Protein AF-0000000079418279 (afdb_homodimer)

Radius of gyration: 28.54 Å; Cα contacts (8 Å, |Δi|>4): 807; chains: 2; bounding box: 87×94×73 Å

pLDDT: mean 71.91, std 28.47, range [18.0, 98.12]

Secondary structure (DSSP, 8-state):
-------------S--S----------------------------------S--EEE-BSS--EEEE----SSHHHHHHHHHHHHHTT-SEEEEE--SSS---SHHHHHHHHHHHHHTSTTS-EEEEE-HHHH-----HHHHHTTHHHH-TTEEEEEE-SS-HHHHHHHHHHHTTTSEEEE--GGGHHHHHHHT-SEE--SGGGTSHHHHHHHHHHHHTT-HHHHHHHHHHHHHHHHHHHHH---HHHHHHHHHHHHS----PPPTTSPPPPHHHHHHHHHHHHHHH-/----------------S----------------------------------S--EEE-BSS--EEEE----SSHHHHHHHHHHHHHTT-SEEEEE--SSS---SHHHHHHHHHHHHHTSTTS-EEEEE-HHHH-----HHHHHTTHHHH-TTEEEEEE-SS-HHHHHHHHHHHTTTSEEEE--GGGHHHHHHHT-SEE--SGGGTSHHHHHHHHHHHHTT-HHHHHHHHHHHHHHHHHHHHH---HHHHHHHHHHHHS----PPPTTSPPPPHHHHHHHHHHHHHHH-

Structure (mmCIF, N/CA/C/O backbone):
data_AF-0000000079418279-model_v1
#
loop_
_entity.id
_entity.type
_entity.pdbx_description
1 polymer 'N-acetylneuraminate lyase'
#
loop_
_atom_site.group_PDB
_atom_site.id
_atom_site.type_symbol
_atom_site.label_atom_id
_atom_site.label_alt_id
_atom_site.label_comp_id
_atom_site.label_asym_id
_atom_site.label_entity_id
_atom_site.label_seq_id
_atom_site.pdbx_PDB_ins_code
_atom_site.Cartn_x
_atom_site.Cartn_y
_atom_site.Cartn_z
_atom_site.occupancy
_atom_site.B_iso_or_equiv
_atom_site.auth_seq_id
_atom_site.auth_comp_id
_atom_site.auth_asym_id
_atom_site.auth_atom_id
_atom_site.pdbx_PDB_model_num
ATOM 1 N N . GLY A 1 1 ? -54 27.203 31.016 1 21.06 1 GLY A N 1
ATOM 2 C CA . GLY A 1 1 ? -53.375 26.359 32.031 1 21.06 1 GLY A CA 1
ATOM 3 C C . GLY A 1 1 ? -52.375 25.359 31.469 1 21.06 1 GLY A C 1
ATOM 4 O O . GLY A 1 1 ? -52.719 24.188 31.297 1 21.06 1 GLY A O 1
ATOM 5 N N . ARG A 1 2 ? -51.281 25.797 30.75 1 19.81 2 ARG A N 1
ATOM 6 C CA . ARG A 1 2 ? -50.531 25.734 29.5 1 19.81 2 ARG A CA 1
ATOM 7 C C . ARG A 1 2 ? -49.344 24.766 29.609 1 19.81 2 ARG A C 1
ATOM 9 O O . ARG A 1 2 ? -48.5 24.922 30.5 1 19.81 2 ARG A O 1
ATOM 16 N N . ALA A 1 3 ? -49.312 23.531 29.156 1 20.16 3 ALA A N 1
ATOM 17 C CA . ALA A 1 3 ? -48.688 22.219 29.141 1 20.16 3 ALA A CA 1
ATOM 18 C C . ALA A 1 3 ? -47.281 22.297 28.562 1 20.16 3 ALA A C 1
ATOM 20 O O . ALA A 1 3 ? -46.656 21.266 28.312 1 20.16 3 ALA A O 1
ATOM 21 N N . SER A 1 4 ? -46.75 23.531 28.109 1 19.25 4 SER A N 1
ATOM 22 C CA . SER A 1 4 ? -45.75 23.406 27.078 1 19.25 4 SER A CA 1
ATOM 23 C C . SER A 1 4 ? -44.5 22.656 27.578 1 19.25 4 SER A C 1
ATOM 25 O O . SER A 1 4 ? -44.281 22.562 28.781 1 19.25 4 SER A O 1
ATOM 27 N N . ALA A 1 5 ? -43.625 22.031 26.562 1 19.02 5 ALA A N 1
ATOM 28 C CA . ALA A 1 5 ? -42.719 20.953 26.156 1 19.02 5 ALA A CA 1
ATOM 29 C C . ALA A 1 5 ? -41.281 21.25 26.609 1 19.02 5 ALA A C 1
ATOM 31 O O . ALA A 1 5 ? -40.562 21.969 25.922 1 19.02 5 ALA A O 1
ATOM 32 N N . ALA A 1 6 ? -40.938 21.734 27.75 1 19.97 6 ALA A N 1
ATOM 33 C CA . ALA A 1 6 ? -39.625 22.25 28.016 1 19.97 6 ALA A CA 1
ATOM 34 C C . ALA A 1 6 ? -38.562 21.156 27.891 1 19.97 6 ALA A C 1
ATOM 36 O O . ALA A 1 6 ? -38.469 20.297 28.766 1 19.97 6 ALA A O 1
ATOM 37 N N . VAL A 1 7 ? -38.5 20.484 26.672 1 19.94 7 VAL A N 1
ATOM 38 C CA . VAL A 1 7 ? -37.625 19.359 26.344 1 19.94 7 VAL A CA 1
ATOM 39 C C . VAL A 1 7 ? -36.188 19.719 26.656 1 19.94 7 VAL A C 1
ATOM 41 O O . VAL A 1 7 ? -35.562 20.484 25.922 1 19.94 7 VAL A O 1
ATOM 44 N N . SER A 1 8 ? -35.875 20.203 27.797 1 18.73 8 SER A N 1
ATOM 45 C CA . SER A 1 8 ? -34.594 20.812 28.172 1 18.73 8 SER A CA 1
ATOM 46 C C . SER A 1 8 ? -33.406 19.875 27.891 1 18.73 8 SER A C 1
ATOM 48 O O . SER A 1 8 ? -32.312 20.328 27.641 1 18.73 8 SER A O 1
ATOM 50 N N . GLU A 1 9 ? -33.656 18.562 28.25 1 20.28 9 GLU A N 1
ATOM 51 C CA . GLU A 1 9 ? -32.531 17.984 29 1 20.28 9 GLU A CA 1
ATOM 52 C C . GLU A 1 9 ? -31.266 17.953 28.156 1 20.28 9 GLU A C 1
ATOM 54 O O . GLU A 1 9 ? -31.328 18.062 26.938 1 20.28 9 GLU A O 1
ATOM 59 N N . HIS A 1 10 ? -30.031 17.469 28.797 1 21.05 10 HIS A N 1
ATOM 60 C CA . HIS A 1 10 ? -28.578 17.516 28.953 1 21.05 10 HIS A CA 1
ATOM 61 C C . HIS A 1 10 ? -27.891 16.641 27.922 1 21.05 10 HIS A C 1
ATOM 63 O O . HIS A 1 10 ? -27.844 15.414 28.062 1 21.05 10 HIS A O 1
ATOM 69 N N . VAL A 1 11 ? -28.344 16.656 26.766 1 19.58 11 VAL A N 1
ATOM 70 C CA . VAL A 1 11 ? -27.672 15.703 25.875 1 19.58 11 VAL A CA 1
ATOM 71 C C . VAL A 1 11 ? -26.156 15.914 25.938 1 19.58 11 VAL A C 1
ATOM 73 O O . VAL A 1 11 ? -25.656 16.984 25.562 1 19.58 11 VAL A O 1
ATOM 76 N N . ARG A 1 12 ? -25.516 15.461 27.078 1 22.09 12 ARG A N 1
ATOM 77 C CA . ARG A 1 12 ? -24.062 15.43 27.281 1 22.09 12 ARG A CA 1
ATOM 78 C C . ARG A 1 12 ? -23.359 14.844 26.062 1 22.09 12 ARG A C 1
ATOM 80 O O . ARG A 1 12 ? -23.453 13.641 25.797 1 22.09 12 ARG A O 1
ATOM 87 N N . PRO A 1 13 ? -23.359 15.516 25.031 1 20.91 13 PRO A N 1
ATOM 88 C CA . PRO A 1 13 ? -22.828 14.906 23.812 1 20.91 13 PRO A CA 1
ATOM 89 C C . PRO A 1 13 ? -21.484 14.203 24.047 1 20.91 13 PRO A C 1
ATOM 91 O O . PRO A 1 13 ? -20.844 14.422 25.062 1 20.91 13 PRO A O 1
ATOM 94 N N . LEU A 1 14 ? -20.938 13.688 23.016 1 20.77 14 LEU A N 1
ATOM 95 C CA . LEU A 1 14 ? -19.922 12.672 22.734 1 20.77 14 LEU A CA 1
ATOM 96 C C . LEU A 1 14 ? -18.594 13.055 23.375 1 20.77 14 LEU A C 1
ATOM 98 O O . LEU A 1 14 ? -18.109 14.172 23.203 1 20.77 14 LEU A O 1
ATOM 102 N N . GLN A 1 15 ? -18.219 12.531 24.609 1 20.83 15 GLN A N 1
ATOM 103 C CA . GLN A 1 15 ? -17.094 12.391 25.516 1 20.83 15 GLN A CA 1
ATOM 104 C C . GLN A 1 15 ? -15.773 12.391 24.75 1 20.83 15 GLN A C 1
ATOM 106 O O . GLN A 1 15 ? -15.57 11.586 23.844 1 20.83 15 GLN A O 1
ATOM 111 N N . ALA A 1 16 ? -15.148 13.547 24.766 1 23.2 16 ALA A N 1
ATOM 112 C CA . ALA A 1 16 ? -13.812 14 24.391 1 23.2 16 ALA A CA 1
ATOM 113 C C . ALA A 1 16 ? -12.734 13.148 25.062 1 23.2 16 ALA A C 1
ATOM 115 O O . ALA A 1 16 ? -12.766 12.945 26.281 1 23.2 16 ALA A O 1
ATOM 116 N N . CYS A 1 17 ? -12.234 12.195 24.609 1 23.17 17 CYS A N 1
ATOM 117 C CA . CYS A 1 17 ? -11.18 11.414 25.25 1 23.17 17 CYS A CA 1
ATOM 118 C C . CYS A 1 17 ? -10.172 12.328 25.938 1 23.17 17 CYS A C 1
ATOM 120 O O . CYS A 1 17 ? -9.047 11.914 26.219 1 23.17 17 CYS A O 1
ATOM 122 N N . SER A 1 18 ? -10.352 13.805 26.172 1 22.44 18 SER A N 1
ATOM 123 C CA . SER A 1 18 ? -9.375 14.602 26.906 1 22.44 18 SER A CA 1
ATOM 124 C C . SER A 1 18 ? -9.523 14.43 28.422 1 22.44 18 SER A C 1
ATOM 126 O O . SER A 1 18 ? -10.594 14.695 28.969 1 22.44 18 SER A O 1
ATOM 128 N N . ALA A 1 19 ? -9.016 13.727 29.312 1 23.27 19 ALA A N 1
ATOM 129 C CA . ALA A 1 19 ? -9.258 13.883 30.75 1 23.27 19 ALA A CA 1
ATOM 130 C C . ALA A 1 19 ? -8.75 15.227 31.25 1 23.27 19 ALA A C 1
ATOM 132 O O . ALA A 1 19 ? -7.949 15.289 32.188 1 23.27 19 ALA A O 1
ATOM 133 N N . ILE A 1 20 ? -8.211 16.312 30.469 1 21.52 20 ILE A N 1
ATOM 134 C CA . ILE A 1 20 ? -7.621 17.438 31.203 1 21.52 20 ILE A CA 1
ATOM 135 C C . ILE A 1 20 ? -8.711 18.188 31.953 1 21.52 20 ILE A C 1
ATOM 137 O O . ILE A 1 20 ? -9.727 18.578 31.375 1 21.52 20 ILE A O 1
ATOM 141 N N . LYS A 1 21 ? -8.734 18.234 33.312 1 23 21 LYS A N 1
ATOM 142 C CA . LYS A 1 21 ? -9.555 18.828 34.375 1 23 21 LYS A CA 1
ATOM 143 C C . LYS A 1 21 ? -9.484 20.359 34.344 1 23 21 LYS A C 1
ATOM 145 O O . LYS A 1 21 ? -9.875 21.016 35.312 1 23 21 LYS A O 1
ATOM 150 N N . ARG A 1 22 ? -9.258 21.172 33.156 1 24.72 22 ARG A N 1
ATOM 151 C CA . ARG A 1 22 ? -9.086 22.562 33.562 1 24.72 22 ARG A CA 1
ATOM 152 C C . ARG A 1 22 ? -10.383 23.125 34.156 1 24.72 22 ARG A C 1
ATOM 154 O O . ARG A 1 22 ? -11.469 22.688 33.781 1 24.72 22 ARG A O 1
ATOM 161 N N . LYS A 1 23 ? -10.266 23.984 35.25 1 22.22 23 LYS A N 1
ATOM 162 C CA . LYS A 1 23 ? -11.203 24.719 36.094 1 22.22 23 LYS A CA 1
ATOM 163 C C . LYS A 1 23 ? -12.039 25.703 35.25 1 22.22 23 LYS A C 1
ATOM 165 O O . LYS A 1 23 ? -11.562 26.219 34.25 1 22.22 23 LYS A O 1
ATOM 170 N N . PRO A 1 24 ? -13.422 25.938 35.406 1 21.78 24 PRO A N 1
ATOM 171 C CA . PRO A 1 24 ? -14.5 26.688 34.75 1 21.78 24 PRO A CA 1
ATOM 172 C C . PRO A 1 24 ? -14.289 28.203 34.844 1 21.78 24 PRO A C 1
ATOM 174 O O . PRO A 1 24 ? -14.383 28.797 35.906 1 21.78 24 PRO A O 1
ATOM 177 N N . GLN A 1 25 ? -13.109 28.859 34.375 1 19.97 25 GLN A N 1
ATOM 178 C CA . GLN A 1 25 ? -13.078 30.281 34.656 1 19.97 25 GLN A CA 1
ATOM 179 C C . GLN A 1 25 ? -14.266 31 34.031 1 19.97 25 GLN A C 1
ATOM 181 O O . GLN A 1 25 ? -14.742 30.609 32.969 1 19.97 25 GLN A O 1
ATOM 186 N N . ARG A 1 26 ? -15.047 31.891 34.656 1 19.61 26 ARG A N 1
ATOM 187 C CA . ARG A 1 26 ? -16.266 32.688 34.5 1 19.61 26 ARG A CA 1
ATOM 188 C C . ARG A 1 26 ? -16.078 33.75 33.406 1 19.61 26 ARG A C 1
ATOM 190 O O . ARG A 1 26 ? -15.344 34.719 33.594 1 19.61 26 ARG A O 1
ATOM 197 N N . LEU A 1 27 ? -15.688 33.469 32.094 1 20 27 LEU A N 1
ATOM 198 C CA . LEU A 1 27 ? -15.43 34.562 31.188 1 20 27 LEU A CA 1
ATOM 199 C C . LEU A 1 27 ? -16.672 35.438 31.016 1 20 27 LEU A C 1
ATOM 201 O O . LEU A 1 27 ? -17.781 34.906 30.922 1 20 27 LEU A O 1
ATOM 205 N N . GLU A 1 28 ? -16.688 36.719 31.375 1 21.45 28 GLU A N 1
ATOM 206 C CA . GLU A 1 28 ? -17.625 37.812 31.328 1 21.45 28 GLU A CA 1
ATOM 207 C C . GLU A 1 28 ? -18.25 37.938 29.922 1 21.45 28 GLU A C 1
ATOM 209 O O . GLU A 1 28 ? -17.688 37.438 28.953 1 21.45 28 GLU A O 1
ATOM 214 N N . GLY A 1 29 ? -19.438 38.625 29.734 1 19.52 29 GLY A N 1
ATOM 215 C CA . GLY A 1 29 ? -20.578 38.781 28.844 1 19.52 29 GLY A CA 1
ATOM 216 C C . GLY A 1 29 ? -20.25 39.531 27.578 1 19.52 29 GLY A C 1
ATOM 217 O O . GLY A 1 29 ? -20.625 40.688 27.438 1 19.52 29 GLY A O 1
ATOM 218 N N . ALA A 1 30 ? -19 39.562 27 1 21.89 30 ALA A N 1
ATOM 219 C CA . ALA A 1 30 ? -18.875 40.562 25.938 1 21.89 30 ALA A CA 1
ATOM 220 C C . ALA A 1 30 ? -19.969 40.406 24.891 1 21.89 30 ALA A C 1
ATOM 222 O O . ALA A 1 30 ? -20.375 39.281 24.578 1 21.89 30 ALA A O 1
ATOM 223 N N . GLU A 1 31 ? -20.844 41.344 24.656 1 22.41 31 GLU A N 1
ATOM 224 C CA . GLU A 1 31 ? -21.969 41.625 23.766 1 22.41 31 GLU A CA 1
ATOM 225 C C . GLU A 1 31 ? -21.594 41.344 22.312 1 22.41 31 GLU A C 1
ATOM 227 O O . GLU A 1 31 ? -20.656 41.969 21.781 1 22.41 31 GLU A O 1
ATOM 232 N N . SER A 1 32 ? -21.5 40.094 21.859 1 20.12 32 SER A N 1
ATOM 233 C CA . SER A 1 32 ? -21.031 39.594 20.578 1 20.12 32 SER A CA 1
ATOM 234 C C . SER A 1 32 ? -21.797 40.188 19.406 1 20.12 32 SER A C 1
ATOM 236 O O . SER A 1 32 ? -23.031 40.094 19.359 1 20.12 32 SER A O 1
ATOM 238 N N . ASP A 1 33 ? -21.422 41.438 19 1 21.19 33 ASP A N 1
ATOM 239 C CA . ASP A 1 33 ? -22.031 42.094 17.859 1 21.19 33 ASP A CA 1
ATOM 240 C C . ASP A 1 33 ? -22.094 41.156 16.656 1 21.19 33 ASP A C 1
ATOM 242 O O . ASP A 1 33 ? -21.062 40.656 16.188 1 21.19 33 ASP A O 1
ATOM 246 N N . THR A 1 34 ? -23.078 40.406 16.5 1 21.83 34 THR A N 1
ATOM 247 C CA . THR A 1 34 ? -23.469 39.344 15.57 1 21.83 34 THR A CA 1
ATOM 248 C C . THR A 1 34 ? -23.562 39.875 14.148 1 21.83 34 THR A C 1
ATOM 250 O O . THR A 1 34 ? -24.625 39.812 13.516 1 21.83 34 THR A O 1
ATOM 253 N N . ARG A 1 35 ? -22.891 41 13.875 1 23.42 35 ARG A N 1
ATOM 254 C CA . ARG A 1 35 ? -23.328 41.438 12.555 1 23.42 35 ARG A CA 1
ATOM 255 C C . ARG A 1 35 ? -23.016 40.406 11.484 1 23.42 35 ARG A C 1
ATOM 257 O O . ARG A 1 35 ? -21.984 39.75 11.539 1 23.42 35 ARG A O 1
ATOM 264 N N . PRO A 1 36 ? -23.984 39.875 10.727 1 21.02 36 PRO A N 1
ATOM 265 C CA . PRO A 1 36 ? -23.969 38.875 9.672 1 21.02 36 PRO A CA 1
ATOM 266 C C . PRO A 1 36 ? -22.969 39.188 8.57 1 21.02 36 PRO A C 1
ATOM 268 O O . PRO A 1 36 ? -22.953 40.312 8.047 1 21.02 36 PRO A O 1
ATOM 271 N N . VAL A 1 37 ? -21.719 38.938 8.758 1 21.19 37 VAL A N 1
ATOM 272 C CA . VAL A 1 37 ? -20.781 39.281 7.68 1 21.19 37 VAL A CA 1
ATOM 273 C C . VAL A 1 37 ? -21.328 38.719 6.355 1 21.19 37 VAL A C 1
ATOM 275 O O . VAL A 1 37 ? -21.672 37.562 6.262 1 21.19 37 VAL A O 1
ATOM 278 N N . SER A 1 38 ? -22 39.5 5.613 1 21.11 38 SER A N 1
ATOM 279 C CA . SER A 1 38 ? -22.5 39.25 4.266 1 21.11 38 SER A CA 1
ATOM 280 C C . SER A 1 38 ? -21.422 38.625 3.381 1 21.11 38 SER A C 1
ATOM 282 O O . SER A 1 38 ? -20.312 39.188 3.289 1 21.11 38 SER A O 1
ATOM 284 N N . LEU A 1 39 ? -21.391 37.406 3.373 1 22.56 39 LEU A N 1
ATOM 285 C CA . LEU A 1 39 ? -20.5 36.625 2.51 1 22.56 39 LEU A CA 1
ATOM 286 C C . LEU A 1 39 ? -20.531 37.156 1.08 1 22.56 39 LEU A C 1
ATOM 288 O O . LEU A 1 39 ? -21.609 37.312 0.499 1 22.56 39 LEU A O 1
ATOM 292 N N . PRO A 1 40 ? -19.594 38 0.725 1 22.67 40 PRO A N 1
ATOM 293 C CA . PRO A 1 40 ? -19.672 38.469 -0.657 1 22.67 40 PRO A CA 1
ATOM 294 C C . PRO A 1 40 ? -19.844 37.344 -1.669 1 22.67 40 PRO A C 1
ATOM 296 O O . PRO A 1 40 ? -19.469 36.188 -1.396 1 22.67 40 PRO A O 1
ATOM 299 N N . ARG A 1 41 ? -20.859 37.375 -2.609 1 23.02 41 ARG A N 1
ATOM 300 C CA . ARG A 1 41 ? -21.266 36.625 -3.793 1 23.02 41 ARG A CA 1
ATOM 301 C C . ARG A 1 41 ? -20.078 36.344 -4.699 1 23.02 41 ARG A C 1
ATOM 303 O O . ARG A 1 41 ? -19.688 37.188 -5.52 1 23.02 41 ARG A O 1
ATOM 310 N N . SER A 1 42 ? -18.938 35.938 -4.188 1 22.47 42 SER A N 1
ATOM 311 C CA . SER A 1 42 ? -17.875 35.812 -5.176 1 22.47 42 SER A CA 1
ATOM 312 C C . SER A 1 42 ? -18.266 34.844 -6.285 1 22.47 42 SER A C 1
ATOM 314 O O . SER A 1 42 ? -19.125 34 -6.09 1 22.47 42 SER A O 1
ATOM 316 N N . ARG A 1 43 ? -17.906 35.125 -7.555 1 22.12 43 ARG A N 1
ATOM 317 C CA . ARG A 1 43 ? -18.016 34.5 -8.875 1 22.12 43 ARG A CA 1
ATOM 318 C C . ARG A 1 43 ? -17.609 33.031 -8.836 1 22.12 43 ARG A C 1
ATOM 320 O O . ARG A 1 43 ? -16.938 32.594 -7.898 1 22.12 43 ARG A O 1
ATOM 327 N N . GLY A 1 44 ? -18.047 32.125 -9.875 1 23.08 44 GLY A N 1
ATOM 328 C CA . GLY A 1 44 ? -18.328 30.719 -10.188 1 23.08 44 GLY A CA 1
ATOM 329 C C . GLY A 1 44 ? -17.109 29.812 -10.039 1 23.08 44 GLY A C 1
ATOM 330 O O . GLY A 1 44 ? -17.125 28.656 -10.453 1 23.08 44 GLY A O 1
ATOM 331 N N . GLY A 1 45 ? -15.914 30.266 -9.984 1 23 45 GLY A N 1
ATOM 332 C CA . GLY A 1 45 ? -14.844 29.328 -10.258 1 23 45 GLY A CA 1
ATOM 333 C C . GLY A 1 45 ? -14.789 28.188 -9.258 1 23 45 GLY A C 1
ATOM 334 O O . GLY A 1 45 ? -15.289 28.312 -8.133 1 23 45 GLY A O 1
ATOM 335 N N . SER A 1 46 ? -14.789 26.859 -9.688 1 24.45 46 SER A N 1
ATOM 336 C CA . SER A 1 46 ? -14.805 25.531 -9.078 1 24.45 46 SER A CA 1
ATOM 337 C C . SER A 1 46 ? -13.781 25.438 -7.953 1 24.45 46 SER A C 1
ATOM 339 O O . SER A 1 46 ? -12.609 25.156 -8.195 1 24.45 46 SER A O 1
ATOM 341 N N . ALA A 1 47 ? -13.57 26.484 -7.227 1 26.22 47 ALA A N 1
ATOM 342 C CA . ALA A 1 47 ? -12.664 26.422 -6.086 1 26.22 47 ALA A CA 1
ATOM 343 C C . ALA A 1 47 ? -13.086 25.328 -5.102 1 26.22 47 ALA A C 1
ATOM 345 O O . ALA A 1 47 ? -14.203 25.359 -4.582 1 26.22 47 ALA A O 1
ATOM 346 N N . VAL A 1 48 ? -12.867 24.125 -5.48 1 27.5 48 VAL A N 1
ATOM 347 C CA . VAL A 1 48 ? -13.016 23.156 -4.402 1 27.5 48 VAL A CA 1
ATOM 348 C C . VAL A 1 48 ? -12.492 23.75 -3.096 1 27.5 48 VAL A C 1
ATOM 350 O O . VAL A 1 48 ? -11.281 23.891 -2.914 1 27.5 48 VAL A O 1
ATOM 353 N N . CYS A 1 49 ? -12.945 24.922 -2.771 1 26.5 49 CYS A N 1
ATOM 354 C CA . CYS A 1 49 ? -12.711 25.484 -1.441 1 26.5 49 CYS A CA 1
ATOM 355 C C . CYS A 1 49 ? -13.07 24.469 -0.359 1 26.5 49 CYS A C 1
ATOM 357 O O . CYS A 1 49 ? -14.227 24.047 -0.246 1 26.5 49 CYS A O 1
ATOM 359 N N . TRP A 1 50 ? -12.289 23.469 -0.263 1 29.8 50 TRP A N 1
ATOM 360 C CA . TRP A 1 50 ? -12.516 22.844 1.04 1 29.8 50 TRP A CA 1
ATOM 361 C C . TRP A 1 50 ? -12.57 23.906 2.141 1 29.8 50 TRP A C 1
ATOM 363 O O . TRP A 1 50 ? -11.539 24.484 2.496 1 29.8 50 TRP A O 1
ATOM 373 N N . PRO A 1 51 ? -13.406 24.766 2.104 1 31.2 51 PRO A N 1
ATOM 374 C CA . PRO A 1 51 ? -13.477 25.766 3.172 1 31.2 51 PRO A CA 1
ATOM 375 C C . PRO A 1 51 ? -12.992 25.219 4.516 1 31.2 51 PRO A C 1
ATOM 377 O O . PRO A 1 51 ? -12.398 25.953 5.301 1 31.2 51 PRO A O 1
ATOM 380 N N . GLN A 1 52 ? -13.758 24.172 5.148 1 30.86 52 GLN A N 1
ATOM 381 C CA . GLN A 1 52 ? -13.648 23.922 6.586 1 30.86 52 GLN A CA 1
ATOM 382 C C . GLN A 1 52 ? -12.25 23.422 6.945 1 30.86 52 GLN A C 1
ATOM 384 O O . GLN A 1 52 ? -11.641 22.672 6.176 1 30.86 52 GLN A O 1
ATOM 389 N N . GLY A 1 53 ? -11.5 24.203 7.703 1 32.44 53 GLY A N 1
ATOM 390 C CA . GLY A 1 53 ? -10.32 23.828 8.469 1 32.44 53 GLY A CA 1
ATOM 391 C C . GLY A 1 53 ? -10.281 22.359 8.828 1 32.44 53 GLY A C 1
ATOM 392 O O . GLY A 1 53 ? -11.172 21.859 9.523 1 32.44 53 GLY A O 1
ATOM 393 N N . LEU A 1 54 ? -10.117 21.625 7.848 1 34.81 54 LEU A N 1
ATOM 394 C CA . LEU A 1 54 ? -9.906 20.25 8.289 1 34.81 54 LEU A CA 1
ATOM 395 C C . LEU A 1 54 ? -8.992 20.203 9.516 1 34.81 54 LEU A C 1
ATOM 397 O O . LEU A 1 54 ? -7.855 20.688 9.469 1 34.81 54 LEU A O 1
ATOM 401 N N . THR A 1 55 ? -9.625 20.438 10.625 1 36.25 55 THR A N 1
ATOM 402 C CA . THR A 1 55 ? -8.906 20.078 11.844 1 36.25 55 THR A CA 1
ATOM 403 C C . THR A 1 55 ? -8.531 18.594 11.836 1 36.25 55 THR A C 1
ATOM 405 O O . THR A 1 55 ? -9.391 17.734 11.703 1 36.25 55 THR A O 1
ATOM 408 N N . LEU A 1 56 ? -7.371 18.406 11.242 1 40.53 56 LEU A N 1
ATOM 409 C CA . LEU A 1 56 ? -6.82 17.062 11.328 1 40.53 56 LEU A CA 1
ATOM 410 C C . LEU A 1 56 ? -6.57 16.672 12.781 1 40.53 56 LEU A C 1
ATOM 412 O O . LEU A 1 56 ? -5.984 17.438 13.547 1 40.53 56 LEU A O 1
ATOM 416 N N . GLN A 1 57 ? -7.547 15.984 13.281 1 35.66 57 GLN A N 1
ATOM 417 C CA . GLN A 1 57 ? -7.246 15.422 14.594 1 35.66 57 GLN A CA 1
ATOM 418 C C . GLN A 1 57 ? -6.18 14.336 14.492 1 35.66 57 GLN A C 1
ATOM 420 O O . GLN A 1 57 ? -6.328 13.383 13.719 1 35.66 57 GLN A O 1
ATOM 425 N N . LEU A 1 58 ? -4.961 14.75 14.664 1 36.97 58 LEU A N 1
ATOM 426 C CA . LEU A 1 58 ? -3.852 13.812 14.773 1 36.97 58 LEU A CA 1
ATOM 427 C C . LEU A 1 58 ? -4.008 12.93 16.016 1 36.97 58 LEU A C 1
ATOM 429 O O . LEU A 1 58 ? -4.215 13.438 17.109 1 36.97 58 LEU A O 1
ATOM 433 N N . HIS A 1 59 ? -4.492 11.773 15.758 1 31.89 59 HIS A N 1
ATOM 434 C CA . HIS A 1 59 ? -4.512 10.859 16.906 1 31.89 59 HIS A CA 1
ATOM 435 C C . HIS A 1 59 ? -3.098 10.578 17.391 1 31.89 59 HIS A C 1
ATOM 437 O O . HIS A 1 59 ? -2.221 10.203 16.609 1 31.89 59 HIS A O 1
ATOM 443 N N . GLY A 1 60 ? -2.816 10.891 18.734 1 34.28 60 GLY A N 1
ATOM 444 C CA . GLY A 1 60 ? -1.621 10.859 19.562 1 34.28 60 GLY A CA 1
ATOM 445 C C . GLY A 1 60 ? -1.007 12.227 19.781 1 34.28 60 GLY A C 1
ATOM 446 O O . GLY A 1 60 ? -0.147 12.398 20.656 1 34.28 60 GLY A O 1
ATOM 447 N N . ILE A 1 61 ? -1.224 13 18.703 1 33.53 61 ILE A N 1
ATOM 448 C CA . ILE A 1 61 ? -0.809 14.375 18.953 1 33.53 61 ILE A CA 1
ATOM 449 C C . ILE A 1 61 ? -2.041 15.258 19.141 1 33.53 61 ILE A C 1
ATOM 451 O O . ILE A 1 61 ? -2.924 15.289 18.281 1 33.53 61 ILE A O 1
ATOM 455 N N . PRO A 1 62 ? -2.393 15.633 20.266 1 36.28 62 PRO A N 1
ATOM 456 C CA . PRO A 1 62 ? -3.504 16.531 20.594 1 36.28 62 PRO A CA 1
ATOM 457 C C . PRO A 1 62 ? -3.512 17.797 19.75 1 36.28 62 PRO A C 1
ATOM 459 O O . PRO A 1 62 ? -3.979 18.844 20.203 1 36.28 62 PRO A O 1
ATOM 462 N N . LYS A 1 63 ? -2.84 17.797 18.656 1 43.44 63 LYS A N 1
ATOM 463 C CA . LYS A 1 63 ? -2.793 19.125 18.047 1 43.44 63 LYS A CA 1
ATOM 464 C C . LYS A 1 63 ? -3.625 19.172 16.766 1 43.44 63 LYS A C 1
ATOM 466 O O . LYS A 1 63 ? -3.691 18.188 16.031 1 43.44 63 LYS A O 1
ATOM 471 N N . GLU A 1 64 ? -4.566 20.047 16.875 1 42.72 64 GLU A N 1
ATOM 472 C CA . GLU A 1 64 ? -5.375 20.344 15.703 1 42.72 64 GLU A CA 1
ATOM 473 C C . GLU A 1 64 ? -4.516 20.906 14.57 1 42.72 64 GLU A C 1
ATOM 475 O O . GLU A 1 64 ? -3.715 21.828 14.789 1 42.72 64 GLU A O 1
ATOM 480 N N . ILE A 1 65 ? -4.16 20.109 13.688 1 44.22 65 ILE A N 1
ATOM 481 C CA . ILE A 1 65 ? -3.451 20.609 12.516 1 44.22 65 ILE A CA 1
ATOM 482 C C . ILE A 1 65 ? -4.453 21.156 11.5 1 44.22 65 ILE A C 1
ATOM 484 O O . ILE A 1 65 ? -5.434 20.484 11.164 1 44.22 65 ILE A O 1
ATOM 488 N N . ALA A 1 66 ? -4.496 22.469 11.344 1 41.91 66 ALA A N 1
ATOM 489 C CA . ALA A 1 66 ? -5.328 23.094 10.312 1 41.91 66 ALA A CA 1
ATOM 490 C C . ALA A 1 66 ? -4.738 22.875 8.922 1 41.91 66 ALA A C 1
ATOM 492 O O . ALA A 1 66 ? -3.533 23.047 8.719 1 41.91 66 ALA A O 1
ATOM 493 N N . GLY A 1 67 ? -5.27 21.984 8.078 1 45.81 67 GLY A N 1
ATOM 494 C CA . GLY A 1 67 ? -4.844 21.766 6.707 1 45.81 67 GLY A CA 1
ATOM 495 C C . GLY A 1 67 ? -5.098 22.953 5.801 1 45.81 67 GLY A C 1
ATOM 496 O O . GLY A 1 67 ? -6.18 23.547 5.832 1 45.81 67 GLY A O 1
ATOM 497 N N . SER A 1 68 ? -4.105 23.703 5.414 1 41.09 68 SER A N 1
ATOM 498 C CA . SER A 1 68 ? -4.25 24.719 4.367 1 41.09 68 SER A CA 1
ATOM 499 C C . SER A 1 68 ? -4.52 24.062 3.012 1 41.09 68 SER A C 1
ATOM 501 O O . SER A 1 68 ? -3.85 23.109 2.635 1 41.09 68 SER A O 1
ATOM 503 N N . HIS A 1 69 ? -5.723 23.938 2.594 1 41.62 69 HIS A N 1
ATOM 504 C CA . HIS A 1 69 ? -6.059 23.438 1.263 1 41.62 69 HIS A CA 1
ATOM 505 C C . HIS A 1 69 ? -5.559 24.391 0.179 1 41.62 69 HIS A C 1
ATOM 507 O O . HIS A 1 69 ? -5.785 25.609 0.255 1 41.62 69 HIS A O 1
ATOM 513 N N . SER A 1 70 ? -4.461 24.094 -0.393 1 39.91 70 SER A N 1
ATOM 514 C CA . SER A 1 70 ? -3.871 24.859 -1.494 1 39.91 70 SER A CA 1
ATOM 515 C C . SER A 1 70 ? -4.832 24.953 -2.676 1 39.91 70 SER A C 1
ATOM 517 O O . SER A 1 70 ? -5.176 23.938 -3.285 1 39.91 70 SER A O 1
ATOM 519 N N . SER A 1 71 ? -5.898 25.672 -2.543 1 35.84 71 SER A N 1
ATOM 520 C CA . SER A 1 71 ? -6.531 26.016 -3.814 1 35.84 71 SER A CA 1
ATOM 521 C C . SER A 1 71 ? -5.5 26.484 -4.836 1 35.84 71 SER A C 1
ATOM 523 O O . SER A 1 71 ? -4.348 26.734 -4.488 1 35.84 71 SER A O 1
ATOM 525 N N . TYR A 1 72 ? -6.023 26.672 -6.098 1 38.38 72 TYR A N 1
ATOM 526 C CA . TYR A 1 72 ? -5.359 27.156 -7.309 1 38.38 72 TYR A CA 1
ATOM 527 C C . TYR A 1 72 ? -4.383 28.266 -6.984 1 38.38 72 TYR A C 1
ATOM 529 O O . TYR A 1 72 ? -3.412 28.484 -7.715 1 38.38 72 TYR A O 1
ATOM 537 N N . ASN A 1 73 ? -4.828 29.25 -6.027 1 38.94 73 ASN A N 1
ATOM 538 C CA . ASN A 1 73 ? -4.148 30.547 -5.984 1 38.94 73 ASN A CA 1
ATOM 539 C C . ASN A 1 73 ? -3.406 30.75 -4.664 1 38.94 73 ASN A C 1
ATOM 541 O O . ASN A 1 73 ? -3.918 30.391 -3.602 1 38.94 73 ASN A O 1
ATOM 545 N N . HIS A 1 74 ? -2.119 30.891 -4.711 1 46.41 74 HIS A N 1
ATOM 546 C CA . HIS A 1 74 ? -1.206 31.359 -3.672 1 46.41 74 HIS A CA 1
ATOM 547 C C . HIS A 1 74 ? -1.94 32.188 -2.621 1 46.41 74 HIS A C 1
ATOM 549 O O . HIS A 1 74 ? -1.682 32.031 -1.423 1 46.41 74 HIS A O 1
ATOM 555 N N . SER A 1 75 ? -2.766 32.938 -3.145 1 47.22 75 SER A N 1
ATOM 556 C CA . SER A 1 75 ? -3.348 33.938 -2.262 1 47.22 75 SER A CA 1
ATOM 557 C C . SER A 1 75 ? -4.277 33.281 -1.234 1 47.22 75 SER A C 1
ATOM 559 O O . SER A 1 75 ? -4.34 33.75 -0.086 1 47.22 75 SER A O 1
ATOM 561 N N . ASN A 1 76 ? -4.828 32.188 -1.65 1 47.97 76 ASN A N 1
ATOM 562 C CA . ASN A 1 76 ? -5.793 31.594 -0.727 1 47.97 76 ASN A CA 1
ATOM 563 C C . ASN A 1 76 ? -5.102 30.766 0.351 1 47.97 76 ASN A C 1
ATOM 565 O O . ASN A 1 76 ? -5.492 30.797 1.519 1 47.97 76 ASN A O 1
ATOM 569 N N . ASP A 1 77 ? -4.031 30.125 0.05 1 55 77 ASP A N 1
ATOM 570 C CA . ASP A 1 77 ? -3.307 29.328 1.041 1 55 77 ASP A CA 1
ATOM 571 C C . ASP A 1 77 ? -2.68 30.234 2.105 1 55 77 ASP A C 1
ATOM 573 O O . ASP A 1 77 ? -2.684 29.891 3.291 1 55 77 ASP A O 1
ATOM 577 N N . SER A 1 78 ? -2.268 31.328 1.605 1 55.75 78 SER A N 1
ATOM 578 C CA . SER A 1 78 ? -1.636 32.281 2.51 1 55.75 78 SER A CA 1
ATOM 579 C C . SER A 1 78 ? -2.641 32.844 3.512 1 55.75 78 SER A C 1
ATOM 581 O O . SER A 1 78 ? -2.324 33 4.691 1 55.75 78 SER A O 1
ATOM 583 N N . ARG A 1 79 ? -3.797 33.125 3 1 53.75 79 ARG A N 1
ATOM 584 C CA . ARG A 1 79 ? -4.805 33.688 3.887 1 53.75 79 ARG A CA 1
ATOM 585 C C . ARG A 1 79 ? -5.234 32.688 4.953 1 53.75 79 ARG A C 1
ATOM 587 O O . ARG A 1 79 ? -5.438 33.062 6.109 1 53.75 79 ARG A O 1
ATOM 594 N N . TRP A 1 80 ? -5.199 31.453 4.48 1 55.75 80 TRP A N 1
ATOM 595 C CA . TRP A 1 80 ? -5.633 30.422 5.418 1 55.75 80 TRP A CA 1
ATOM 596 C C . TRP A 1 80 ? -4.555 30.156 6.461 1 55.75 80 TRP A C 1
ATOM 598 O O . TRP A 1 80 ? -4.859 29.984 7.645 1 55.75 80 TRP A O 1
ATOM 608 N N . ALA A 1 81 ? -3.391 30.188 6.008 1 58.47 81 ALA A N 1
ATOM 609 C CA . ALA A 1 81 ? -2.299 29.984 6.961 1 58.47 81 ALA A CA 1
ATOM 610 C C . ALA A 1 81 ? -2.252 31.109 7.984 1 58.47 81 ALA A C 1
ATOM 612 O O . ALA A 1 81 ? -2.037 30.875 9.18 1 58.47 81 ALA A O 1
ATOM 613 N N . LYS A 1 82 ? -2.523 32.219 7.531 1 59.56 82 LYS A N 1
ATOM 614 C CA . LYS A 1 82 ? -2.561 33.375 8.422 1 59.56 82 LYS A CA 1
ATOM 615 C C . LYS A 1 82 ? -3.717 33.281 9.414 1 59.56 82 LYS A C 1
ATOM 617 O O . LYS A 1 82 ? -3.557 33.594 10.602 1 59.56 82 LYS A O 1
ATOM 622 N N . HIS A 1 83 ? -4.781 32.812 8.844 1 56.78 83 HIS A N 1
ATOM 623 C CA . HIS A 1 83 ? -5.957 32.688 9.695 1 56.78 83 HIS A CA 1
ATOM 624 C C . HIS A 1 83 ? -5.738 31.594 10.758 1 56.78 83 HIS A C 1
ATOM 626 O O . HIS A 1 83 ? -6.105 31.781 11.914 1 56.78 83 HIS A O 1
ATOM 632 N N . ALA A 1 84 ? -5.18 30.5 10.344 1 57.12 84 ALA A N 1
ATOM 633 C CA . ALA A 1 84 ? -4.902 29.406 11.273 1 57.12 84 ALA A CA 1
ATOM 634 C C . ALA A 1 84 ? -3.963 29.859 12.391 1 57.12 84 ALA A C 1
ATOM 636 O O . ALA A 1 84 ? -4.164 29.531 13.555 1 57.12 84 ALA A O 1
ATOM 637 N N . ALA A 1 85 ? -2.967 30.656 12.094 1 56.53 85 ALA A N 1
ATOM 638 C CA . ALA A 1 85 ? -2.041 31.203 13.086 1 56.53 85 ALA A CA 1
ATOM 639 C C . ALA A 1 85 ? -2.756 32.156 14.031 1 56.53 85 ALA A C 1
ATOM 641 O O . ALA A 1 85 ? -2.482 32.156 15.234 1 56.53 85 ALA A O 1
ATOM 642 N N . ALA A 1 86 ? -3.65 32.812 13.43 1 57.28 86 ALA A N 1
ATOM 643 C CA . ALA A 1 86 ? -4.355 33.844 14.211 1 57.28 86 ALA A CA 1
ATOM 644 C C . ALA A 1 86 ? -5.301 33.188 15.219 1 57.28 86 ALA A C 1
ATOM 646 O O . ALA A 1 86 ? -5.539 33.75 16.297 1 57.28 86 ALA A O 1
ATOM 647 N N . ILE A 1 87 ? -5.699 31.953 14.883 1 54.47 87 ILE A N 1
ATOM 648 C CA . ILE A 1 87 ? -6.695 31.344 15.758 1 54.47 87 ILE A CA 1
ATOM 649 C C . ILE A 1 87 ? -6.016 30.359 16.703 1 54.47 87 ILE A C 1
ATOM 651 O O . ILE A 1 87 ? -6.676 29.719 17.516 1 54.47 87 ILE A O 1
ATOM 655 N N . GLY A 1 88 ? -4.676 30.281 16.734 1 56.12 88 GLY A N 1
ATOM 656 C CA . GLY A 1 88 ? -3.969 29.438 17.688 1 56.12 88 GLY A CA 1
ATOM 657 C C . GLY A 1 88 ? -3.877 27.984 17.25 1 56.12 88 GLY A C 1
ATOM 658 O O . GLY A 1 88 ? -3.982 27.078 18.078 1 56.12 88 GLY A O 1
ATOM 659 N N . ALA A 1 89 ? -3.783 27.875 15.961 1 60.03 89 ALA A N 1
ATOM 660 C CA . ALA A 1 89 ? -3.639 26.5 15.484 1 60.03 89 ALA A CA 1
ATOM 661 C C . ALA A 1 89 ? -2.326 25.891 15.961 1 60.03 89 ALA A C 1
ATOM 663 O O . ALA A 1 89 ? -1.309 26.578 16.047 1 60.03 89 ALA A O 1
ATOM 664 N N . SER A 1 90 ? -2.346 24.641 16.422 1 67.69 90 SER A N 1
ATOM 665 C CA . SER A 1 90 ? -1.173 23.938 16.922 1 67.69 90 SER A CA 1
ATOM 666 C C . SER A 1 90 ? -0.248 23.516 15.781 1 67.69 90 SER A C 1
ATOM 668 O O . SER A 1 90 ? 0.917 23.188 16.016 1 67.69 90 SER A O 1
ATOM 670 N N . GLY A 1 91 ? -0.732 23.703 14.547 1 75.69 91 GLY A N 1
ATOM 671 C CA . GLY A 1 91 ? 0.06 23.359 13.375 1 75.69 91 GLY A CA 1
ATOM 672 C C . GLY A 1 91 ? -0.651 23.656 12.07 1 75.69 91 GLY A C 1
ATOM 673 O O . GLY A 1 91 ? -1.871 23.828 12.047 1 75.69 91 GLY A O 1
ATOM 674 N N . ILE A 1 92 ? 0.126 23.875 11.078 1 77.75 92 ILE A N 1
ATOM 675 C CA . ILE A 1 92 ? -0.431 24.094 9.75 1 77.75 92 ILE A CA 1
ATOM 676 C C . ILE A 1 92 ? 0.126 23.047 8.781 1 77.75 92 ILE A C 1
ATOM 678 O O . ILE A 1 92 ? 1.28 22.641 8.906 1 77.75 92 ILE A O 1
ATOM 682 N N . ALA A 1 93 ? -0.762 22.656 7.91 1 81.62 93 ALA A N 1
ATOM 683 C CA . ALA A 1 93 ? -0.333 21.703 6.883 1 81.62 93 ALA A CA 1
ATOM 684 C C . ALA A 1 93 ? -0.419 22.328 5.492 1 81.62 93 ALA A C 1
ATOM 686 O O . ALA A 1 93 ? -1.366 23.062 5.188 1 81.62 93 ALA A O 1
ATOM 687 N N . GLY A 1 94 ? 0.611 22.141 4.699 1 82.56 94 GLY A N 1
ATOM 688 C CA . GLY A 1 94 ? 0.604 22.562 3.309 1 82.56 94 GLY A CA 1
ATOM 689 C C . GLY A 1 94 ? 0.417 21.422 2.334 1 82.56 94 GLY A C 1
ATOM 690 O O . GLY A 1 94 ? 0.965 20.344 2.535 1 82.56 94 GLY A O 1
ATOM 691 N N . ILE A 1 95 ? -0.383 21.641 1.312 1 83.94 95 ILE A N 1
ATOM 692 C CA . ILE A 1 95 ? -0.59 20.688 0.223 1 83.94 95 ILE A CA 1
ATOM 693 C C . ILE A 1 95 ? 0.096 21.188 -1.043 1 83.94 95 ILE A C 1
ATOM 695 O O . ILE A 1 95 ? 0.175 22.406 -1.269 1 83.94 95 ILE A O 1
ATOM 699 N N . ALA A 1 96 ? 0.559 20.234 -1.824 1 86.31 96 ALA A N 1
ATOM 700 C CA . ALA A 1 96 ? 1.151 20.641 -3.098 1 86.31 96 ALA A CA 1
ATOM 701 C C . ALA A 1 96 ? 0.11 21.281 -4.008 1 86.31 96 ALA A C 1
ATOM 703 O O . ALA A 1 96 ? -1.043 20.859 -4.047 1 86.31 96 ALA A O 1
ATOM 704 N N . PRO A 1 97 ? 0.534 22.312 -4.641 1 76.38 97 PRO A N 1
ATOM 705 C CA . PRO A 1 97 ? -0.394 22.922 -5.598 1 76.38 97 PRO A CA 1
ATOM 706 C C . PRO A 1 97 ? -0.778 21.953 -6.727 1 76.38 97 PRO A C 1
ATOM 708 O O . PRO A 1 97 ? 0.06 21.188 -7.199 1 76.38 97 PRO A O 1
ATOM 711 N N . PHE A 1 98 ? -1.98 21.984 -7.102 1 72.56 98 PHE A N 1
ATOM 712 C CA . PHE A 1 98 ? -2.408 20.938 -8.031 1 72.56 98 PHE A CA 1
ATOM 713 C C . PHE A 1 98 ? -2.717 21.531 -9.398 1 72.56 98 PHE A C 1
ATOM 715 O O . PHE A 1 98 ? -2.877 20.797 -10.383 1 72.56 98 PHE A O 1
ATOM 722 N N . PHE A 1 99 ? -2.758 22.875 -9.539 1 66.81 99 PHE A N 1
ATOM 723 C CA . PHE A 1 99 ? -2.955 23.438 -10.867 1 66.81 99 PHE A CA 1
ATOM 724 C C . PHE A 1 99 ? -1.631 23.547 -11.609 1 66.81 99 PHE A C 1
ATOM 726 O O . PHE A 1 99 ? -1.491 23.016 -12.719 1 66.81 99 PHE A O 1
ATOM 733 N N . PHE A 1 100 ? -0.696 24.281 -10.984 1 75.5 100 PHE A N 1
ATOM 734 C CA . PHE A 1 100 ? 0.678 24.25 -11.477 1 75.5 100 PHE A CA 1
ATOM 735 C C . PHE A 1 100 ? 1.533 23.312 -10.625 1 75.5 100 PHE A C 1
ATOM 737 O O . PHE A 1 100 ? 2.014 23.703 -9.555 1 75.5 100 PHE A O 1
ATOM 744 N N . LYS A 1 101 ? 1.644 22.219 -11.125 1 83.19 101 LYS A N 1
ATOM 745 C CA . LYS A 1 101 ? 2.291 21.172 -10.352 1 83.19 101 LYS A CA 1
ATOM 746 C C . LYS A 1 101 ? 3.809 21.328 -10.359 1 83.19 101 LYS A C 1
ATOM 748 O O . LYS A 1 101 ? 4.406 21.547 -11.414 1 83.19 101 LYS A O 1
ATOM 753 N N . PRO A 1 102 ? 4.32 21.328 -9.133 1 86.19 102 PRO A N 1
ATOM 754 C CA . PRO A 1 102 ? 5.781 21.297 -9.094 1 86.19 102 PRO A CA 1
ATOM 755 C C . PRO A 1 102 ? 6.375 20.078 -9.781 1 86.19 102 PRO A C 1
ATOM 757 O O . PRO A 1 102 ? 5.812 18.984 -9.695 1 86.19 102 PRO A O 1
ATOM 760 N N . THR A 1 103 ? 7.52 20.281 -10.398 1 87.31 103 THR A N 1
ATOM 761 C CA . THR A 1 103 ? 8.094 19.219 -11.203 1 87.31 103 THR A CA 1
ATOM 762 C C . THR A 1 103 ? 9.289 18.578 -10.5 1 87.31 103 THR A C 1
ATOM 764 O O . THR A 1 103 ? 9.766 17.516 -10.906 1 87.31 103 THR A O 1
ATOM 767 N N . ASN A 1 104 ? 9.727 19.281 -9.539 1 92.19 104 ASN A N 1
ATOM 768 C CA . ASN A 1 104 ? 10.859 18.734 -8.789 1 92.19 104 ASN A CA 1
ATOM 769 C C . ASN A 1 104 ? 10.82 19.172 -7.324 1 92.19 104 ASN A C 1
ATOM 771 O O . ASN A 1 104 ? 9.992 20 -6.941 1 92.19 104 ASN A O 1
ATOM 775 N N . LYS A 1 105 ? 11.711 18.594 -6.641 1 94.5 105 LYS A N 1
ATOM 776 C CA . LYS A 1 105 ? 11.742 18.797 -5.195 1 94.5 105 LYS A CA 1
ATOM 777 C C . LYS A 1 105 ? 11.969 20.266 -4.855 1 94.5 105 LYS A C 1
ATOM 779 O O . LYS A 1 105 ? 11.305 20.812 -3.965 1 94.5 105 LYS A O 1
ATOM 784 N N . ASP A 1 106 ? 12.836 20.938 -5.57 1 94.62 106 ASP A N 1
ATOM 785 C CA . ASP A 1 106 ? 13.203 22.312 -5.246 1 94.62 106 ASP A CA 1
ATOM 786 C C . ASP A 1 106 ? 12.008 23.266 -5.398 1 94.62 106 ASP A C 1
ATOM 788 O O . ASP A 1 106 ? 11.797 24.141 -4.566 1 94.62 106 ASP A O 1
ATOM 792 N N . THR A 1 107 ? 11.273 23.031 -6.398 1 93 107 THR A N 1
ATOM 793 C CA . THR A 1 107 ? 10.109 23.859 -6.641 1 93 107 THR A CA 1
ATOM 794 C C . THR A 1 107 ? 9.039 23.625 -5.578 1 93 107 THR A C 1
ATOM 796 O O . THR A 1 107 ? 8.398 24.562 -5.105 1 93 107 THR A O 1
ATOM 799 N N . LEU A 1 108 ? 8.883 22.438 -5.207 1 94.06 108 LEU A N 1
ATOM 800 C CA . LEU A 1 108 ? 7.91 22.125 -4.168 1 94.06 108 LEU A CA 1
ATOM 801 C C . LEU A 1 108 ? 8.336 22.719 -2.828 1 94.06 108 LEU A C 1
ATOM 803 O O . LEU A 1 108 ? 7.523 23.328 -2.127 1 94.06 108 LEU A O 1
ATOM 807 N N . VAL A 1 109 ? 9.586 22.609 -2.537 1 95.31 109 VAL A N 1
ATOM 808 C CA . VAL A 1 109 ? 10.102 23.125 -1.27 1 95.31 109 VAL A CA 1
ATOM 809 C C . VAL A 1 109 ? 9.961 24.641 -1.229 1 95.31 109 VAL A C 1
ATOM 811 O O . VAL A 1 109 ? 9.602 25.219 -0.196 1 95.31 109 VAL A O 1
ATOM 814 N N . ALA A 1 110 ? 10.258 25.281 -2.338 1 93.06 110 ALA A N 1
ATOM 815 C CA . ALA A 1 110 ? 10.117 26.734 -2.408 1 93.06 110 ALA A CA 1
ATOM 816 C C . ALA A 1 110 ? 8.68 27.156 -2.123 1 93.06 110 ALA A C 1
ATOM 818 O O . ALA A 1 110 ? 8.445 28.125 -1.391 1 93.06 110 ALA A O 1
ATOM 819 N N . PHE A 1 111 ? 7.781 26.469 -2.609 1 88.88 111 PHE A N 1
ATOM 820 C CA . PHE A 1 111 ? 6.371 26.766 -2.391 1 88.88 111 PHE A CA 1
ATOM 821 C C . PHE A 1 111 ? 5.996 26.547 -0.927 1 88.88 111 PHE A C 1
ATOM 823 O O . PHE A 1 111 ? 5.363 27.422 -0.315 1 88.88 111 PHE A O 1
ATOM 830 N N . LEU A 1 112 ? 6.398 25.406 -0.404 1 90.56 112 LEU A N 1
ATOM 831 C CA . LEU A 1 112 ? 6.078 25.094 0.983 1 90.56 112 LEU A CA 1
ATOM 832 C C . LEU A 1 112 ? 6.707 26.109 1.932 1 90.56 112 LEU A C 1
ATOM 834 O O . LEU A 1 112 ? 6.113 26.453 2.953 1 90.56 112 LEU A O 1
ATOM 838 N N . ARG A 1 113 ? 7.848 26.516 1.567 1 92.62 113 ARG A N 1
ATOM 839 C CA . ARG A 1 113 ? 8.523 27.547 2.363 1 92.62 113 ARG A CA 1
ATOM 840 C C . ARG A 1 113 ? 7.703 28.828 2.402 1 92.62 113 ARG A C 1
ATOM 842 O O . ARG A 1 113 ? 7.578 29.453 3.455 1 92.62 113 ARG A O 1
ATOM 849 N N . GLU A 1 114 ? 7.191 29.156 1.299 1 85.56 114 GLU A N 1
ATOM 850 C CA . GLU A 1 114 ? 6.352 30.359 1.229 1 85.56 114 GLU A CA 1
ATOM 851 C C . GLU A 1 114 ? 5.102 30.203 2.09 1 85.56 114 GLU A C 1
ATOM 853 O O . GLU A 1 114 ? 4.719 31.125 2.811 1 85.56 114 GLU A O 1
ATOM 858 N N . VAL A 1 115 ? 4.504 29.078 2.074 1 82.56 115 VAL A N 1
ATOM 859 C CA . VAL A 1 115 ? 3.307 28.812 2.867 1 82.56 115 VAL A CA 1
ATOM 860 C C . VAL A 1 115 ? 3.648 28.875 4.352 1 82.56 115 VAL A C 1
ATOM 862 O O . VAL A 1 115 ? 2.926 29.5 5.137 1 82.56 115 VAL A O 1
ATOM 865 N N . ALA A 1 116 ? 4.742 28.297 4.711 1 86.69 116 ALA A N 1
ATOM 866 C CA . ALA A 1 116 ? 5.16 28.25 6.109 1 86.69 116 ALA A CA 1
ATOM 867 C C . ALA A 1 116 ? 5.504 29.641 6.625 1 86.69 116 ALA A C 1
ATOM 869 O O . ALA A 1 116 ? 5.293 29.938 7.805 1 86.69 116 ALA A O 1
ATOM 870 N N . SER A 1 117 ? 6.023 30.422 5.727 1 87.25 117 SER A N 1
ATOM 871 C CA . SER A 1 117 ? 6.457 31.75 6.121 1 87.25 117 SER A CA 1
ATOM 872 C C . SER A 1 117 ? 5.273 32.625 6.535 1 87.25 117 SER A C 1
ATOM 874 O O . SER A 1 117 ? 5.441 33.625 7.242 1 87.25 117 SER A O 1
ATOM 876 N N . GLU A 1 118 ? 4.109 32.219 6.133 1 78.19 118 GLU A N 1
ATOM 877 C CA . GLU A 1 118 ? 2.906 32.969 6.477 1 78.19 118 GLU A CA 1
ATOM 878 C C . GLU A 1 118 ? 2.496 32.719 7.926 1 78.19 118 GLU A C 1
ATOM 880 O O . GLU A 1 118 ? 1.681 33.469 8.477 1 78.19 118 GLU A O 1
ATOM 885 N N . ALA A 1 119 ? 2.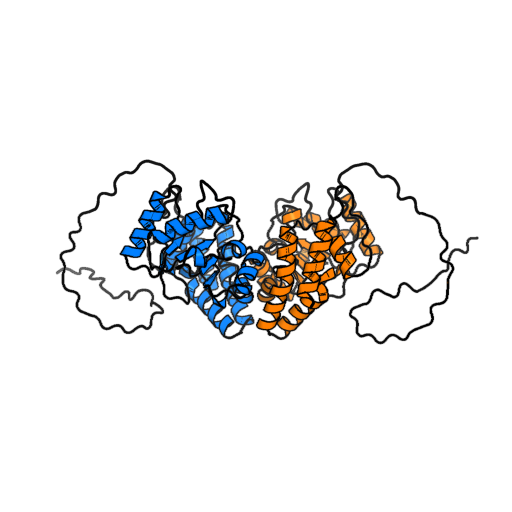965 31.734 8.523 1 78.38 119 ALA A N 1
ATOM 886 C CA . ALA A 1 119 ? 2.736 31.422 9.93 1 78.38 119 ALA A CA 1
ATOM 887 C C . ALA A 1 119 ? 4.043 31.062 10.633 1 78.38 119 ALA A C 1
ATOM 889 O O . ALA A 1 119 ? 4.262 29.906 11.008 1 78.38 119 ALA A O 1
ATOM 890 N N . PRO A 1 120 ? 4.781 32.188 10.789 1 80.31 120 PRO A N 1
ATOM 891 C CA . PRO A 1 120 ? 6.09 31.938 11.391 1 80.31 120 PRO A CA 1
ATOM 892 C C . PRO A 1 120 ? 5.984 31.406 12.82 1 80.31 120 PRO A C 1
ATOM 894 O O . PRO A 1 120 ? 5.09 31.797 13.57 1 80.31 120 PRO A O 1
ATOM 897 N N . GLY A 1 121 ? 6.691 30.422 13.211 1 83.5 121 GLY A N 1
ATOM 898 C CA . GLY A 1 121 ? 6.742 29.906 14.562 1 83.5 121 GLY A CA 1
ATOM 899 C C . GLY A 1 121 ? 5.773 28.75 14.789 1 83.5 121 GLY A C 1
ATOM 900 O O . GLY A 1 121 ? 5.758 28.156 15.867 1 83.5 121 GLY A O 1
ATOM 901 N N . ILE A 1 122 ? 4.898 28.578 13.852 1 81.5 122 ILE A N 1
ATOM 902 C CA . ILE A 1 122 ? 3.92 27.5 13.945 1 81.5 122 ILE A CA 1
ATOM 903 C C . ILE A 1 122 ? 4.461 26.25 13.266 1 81.5 122 ILE A C 1
ATOM 905 O O . ILE A 1 122 ? 5 26.312 12.156 1 81.5 122 ILE A O 1
ATOM 909 N N . PRO A 1 123 ? 4.367 25.141 13.992 1 86.19 123 PRO A N 1
ATOM 910 C CA . PRO A 1 123 ? 4.809 23.906 13.359 1 86.19 123 PRO A CA 1
ATOM 911 C C . PRO A 1 123 ? 4.16 23.672 11.992 1 86.19 123 PRO A C 1
ATOM 913 O O . PRO A 1 123 ? 2.965 23.922 11.828 1 86.19 123 PRO A O 1
ATOM 916 N N . PHE A 1 124 ? 4.941 23.234 11.07 1 88.88 124 PHE A N 1
ATOM 917 C CA . PHE A 1 124 ? 4.496 23.078 9.695 1 88.88 124 PHE A CA 1
ATOM 918 C C . PHE A 1 124 ? 4.59 21.609 9.266 1 88.88 124 PHE A C 1
ATOM 920 O O . PHE A 1 124 ? 5.574 20.938 9.57 1 88.88 124 PHE A O 1
ATOM 927 N N . TYR A 1 125 ? 3.531 21.141 8.625 1 89.62 125 TYR A N 1
ATOM 928 C CA . TYR A 1 125 ? 3.484 19.781 8.117 1 89.62 125 TYR A CA 1
ATOM 929 C C . TYR A 1 125 ? 3.209 19.766 6.617 1 89.62 125 TYR A C 1
ATOM 931 O O . TYR A 1 125 ? 2.459 20.609 6.109 1 89.62 125 TYR A O 1
ATOM 939 N N . TYR A 1 126 ? 3.746 18.844 5.93 1 93.44 126 TYR A N 1
ATOM 940 C CA . TYR A 1 126 ? 3.42 18.625 4.523 1 93.44 126 TYR A CA 1
ATOM 941 C C . TYR A 1 126 ? 2.357 17.547 4.367 1 93.44 126 TYR A C 1
ATOM 943 O O . TYR A 1 126 ? 2.498 16.453 4.906 1 93.44 126 TYR A O 1
ATOM 951 N N . TYR A 1 127 ? 1.349 17.891 3.721 1 90.69 127 TYR A N 1
ATOM 952 C CA . TYR A 1 127 ? 0.291 16.938 3.408 1 90.69 127 TYR A CA 1
ATOM 953 C C . TYR A 1 127 ? 0.492 16.328 2.023 1 90.69 127 TYR A C 1
ATOM 955 O O . TYR A 1 127 ? 0.142 16.953 1.014 1 90.69 127 TYR A O 1
ATOM 963 N N . HIS A 1 128 ? 1.005 15.133 2.025 1 94.12 128 HIS A N 1
ATOM 964 C CA . HIS A 1 128 ? 1.291 14.391 0.801 1 94.12 128 HIS A CA 1
ATOM 965 C C . HIS A 1 128 ? 0.088 13.562 0.362 1 94.12 128 HIS A C 1
ATOM 967 O O . HIS A 1 128 ? -0.236 12.555 0.988 1 94.12 128 HIS A O 1
ATOM 973 N N . ILE A 1 129 ? -0.578 13.992 -0.751 1 89.94 129 ILE A N 1
ATOM 974 C CA . ILE A 1 129 ? -1.788 13.312 -1.212 1 89.94 129 ILE A CA 1
ATOM 975 C C . ILE A 1 129 ? -1.839 13.328 -2.738 1 89.94 129 ILE A C 1
ATOM 977 O O . ILE A 1 129 ? -2.719 13.961 -3.328 1 89.94 129 ILE A O 1
ATOM 981 N N . PRO A 1 130 ? -1.043 12.555 -3.361 1 93.12 130 PRO A N 1
ATOM 982 C CA . PRO A 1 130 ? -0.934 12.547 -4.82 1 93.12 130 PRO A CA 1
ATOM 983 C C . PRO A 1 130 ? -2.246 12.172 -5.508 1 93.12 130 PRO A C 1
ATOM 985 O O . PRO A 1 130 ? -2.557 12.695 -6.582 1 93.12 130 PRO A O 1
ATOM 988 N N . PRO A 1 131 ? -3.057 11.297 -4.953 1 86.88 131 PRO A N 1
ATOM 989 C CA . PRO A 1 131 ? -4.312 11.008 -5.652 1 86.88 131 PRO A CA 1
ATOM 990 C C . PRO A 1 131 ? -5.145 12.258 -5.91 1 86.88 131 PRO A C 1
ATOM 992 O O . PRO A 1 131 ? -5.895 12.312 -6.887 1 86.88 131 PRO A O 1
ATOM 995 N N . LEU A 1 132 ? -4.961 13.258 -5.105 1 80.88 132 LEU A N 1
ATOM 996 C CA . LEU A 1 132 ? -5.727 14.492 -5.258 1 80.88 132 LEU A CA 1
ATOM 997 C C . LEU A 1 132 ? -4.934 15.531 -6.035 1 80.88 132 LEU A C 1
ATOM 999 O O . LEU A 1 132 ? -5.465 16.172 -6.941 1 80.88 132 LEU A O 1
ATOM 1003 N N . THR A 1 133 ? -3.615 15.672 -5.75 1 84.56 133 THR A N 1
ATOM 1004 C CA . THR A 1 133 ? -2.82 16.766 -6.281 1 84.56 133 THR A CA 1
ATOM 1005 C C . THR A 1 133 ? -2.178 16.391 -7.609 1 84.56 133 THR A C 1
ATOM 1007 O O . THR A 1 133 ? -1.837 17.25 -8.414 1 84.56 133 THR A O 1
ATOM 1010 N N . GLY A 1 134 ? -1.941 15.055 -7.723 1 88.94 134 GLY A N 1
ATOM 1011 C CA . GLY A 1 134 ? -1.207 14.594 -8.891 1 88.94 134 GLY A CA 1
ATOM 1012 C C . GLY A 1 134 ? 0.293 14.789 -8.766 1 88.94 134 GLY A C 1
ATOM 1013 O O . GLY A 1 134 ? 1.042 14.477 -9.695 1 88.94 134 GLY A O 1
ATOM 1014 N N . VAL A 1 135 ? 0.799 15.367 -7.695 1 89.69 135 VAL A N 1
ATOM 1015 C CA . VAL A 1 135 ? 2.223 15.586 -7.453 1 89.69 135 VAL A CA 1
ATOM 1016 C C . VAL A 1 135 ? 2.844 14.32 -6.867 1 89.69 135 VAL A C 1
ATOM 1018 O O . VAL A 1 135 ? 2.504 13.914 -5.75 1 89.69 135 VAL A O 1
ATOM 1021 N N . LYS A 1 136 ? 3.852 13.727 -7.594 1 90 136 LYS A N 1
ATOM 1022 C CA . LYS A 1 136 ? 4.355 12.406 -7.215 1 90 136 LYS A CA 1
ATOM 1023 C C . LYS A 1 136 ? 5.809 12.484 -6.762 1 90 136 LYS A C 1
ATOM 1025 O O . LYS A 1 136 ? 6.52 11.477 -6.77 1 90 136 LYS A O 1
ATOM 1030 N N . ILE A 1 137 ? 6.277 13.664 -6.383 1 93.38 137 ILE A N 1
ATOM 1031 C CA . ILE A 1 137 ? 7.621 13.797 -5.828 1 93.38 137 ILE A CA 1
ATOM 1032 C C . ILE A 1 137 ? 7.734 12.969 -4.551 1 93.38 137 ILE A C 1
ATOM 1034 O O . ILE A 1 137 ? 6.906 13.094 -3.643 1 93.38 137 ILE A O 1
ATOM 1038 N N . ARG A 1 138 ? 8.742 12.133 -4.547 1 95.25 138 ARG A N 1
ATOM 1039 C CA . ARG A 1 138 ? 8.898 11.273 -3.381 1 95.25 138 ARG A CA 1
ATOM 1040 C C . ARG A 1 138 ? 9.156 12.094 -2.121 1 95.25 138 ARG A C 1
ATOM 1042 O O . ARG A 1 138 ? 9.938 13.039 -2.141 1 95.25 138 ARG A O 1
ATOM 1049 N N . VAL A 1 139 ? 8.516 11.703 -1.061 1 97.44 139 VAL A N 1
ATOM 1050 C CA . VAL A 1 139 ? 8.617 12.445 0.195 1 97.44 139 VAL A CA 1
ATOM 1051 C C . VAL A 1 139 ? 10.016 12.266 0.79 1 97.44 139 VAL A C 1
ATOM 1053 O O . VAL A 1 139 ? 10.562 13.195 1.386 1 97.44 139 VAL A O 1
ATOM 1056 N N . GLU A 1 140 ? 10.539 11.078 0.642 1 96.44 140 GLU A N 1
ATOM 1057 C CA . GLU A 1 140 ? 11.875 10.82 1.166 1 96.44 140 GLU A CA 1
ATOM 1058 C C . GLU A 1 140 ? 12.883 11.828 0.63 1 96.44 140 GLU A C 1
ATOM 1060 O O . GLU A 1 140 ? 13.766 12.281 1.364 1 96.44 140 GLU A O 1
ATOM 1065 N N . GLU A 1 141 ? 12.773 12.141 -0.646 1 94.69 141 GLU A N 1
ATOM 1066 C CA . GLU A 1 141 ? 13.641 13.148 -1.245 1 94.69 141 GLU A CA 1
ATOM 1067 C C . GLU A 1 141 ? 13.344 14.539 -0.682 1 94.69 141 GLU A C 1
ATOM 1069 O O . GLU A 1 141 ? 14.258 15.32 -0.426 1 94.69 141 GLU A O 1
ATOM 1074 N N . LEU A 1 142 ? 12.117 14.789 -0.537 1 95.81 142 LEU A N 1
ATOM 1075 C CA . LEU A 1 142 ? 11.672 16.078 -0.037 1 95.81 142 LEU A CA 1
ATOM 1076 C C . LEU A 1 142 ? 12.25 16.359 1.347 1 95.81 142 LEU A C 1
ATOM 1078 O O . LEU A 1 142 ? 12.602 17.5 1.66 1 95.81 142 LEU A O 1
ATOM 1082 N N . LEU A 1 143 ? 12.367 15.344 2.17 1 97 143 LEU A N 1
ATOM 1083 C CA . LEU A 1 143 ? 12.758 15.492 3.566 1 97 143 LEU A CA 1
ATOM 1084 C C . LEU A 1 143 ? 14.25 15.781 3.684 1 97 143 LEU A C 1
ATOM 1086 O O . LEU A 1 143 ? 14.711 16.297 4.707 1 97 143 LEU A O 1
ATOM 1090 N N . ASP A 1 144 ? 14.93 15.43 2.611 1 93.75 144 ASP A N 1
ATOM 1091 C CA . ASP A 1 144 ? 16.359 15.672 2.633 1 93.75 144 ASP A CA 1
ATOM 1092 C C . ASP A 1 144 ? 16.672 17.172 2.666 1 93.75 144 ASP A C 1
ATOM 1094 O O . ASP A 1 144 ? 16.406 17.875 1.694 1 93.75 144 ASP A O 1
ATOM 1098 N N . GLY A 1 145 ? 17.109 17.703 3.791 1 93.12 145 GLY A N 1
ATOM 1099 C CA . GLY A 1 145 ? 17.5 19.094 3.943 1 93.12 145 GLY A CA 1
ATOM 1100 C C . GLY A 1 145 ? 16.328 20.031 4.168 1 93.12 145 GLY A C 1
ATOM 1101 O O . GLY A 1 145 ? 16.469 21.25 4.07 1 93.12 145 GLY A O 1
ATOM 1102 N N . ILE A 1 146 ? 15.18 19.531 4.488 1 96.5 146 ILE A N 1
ATOM 1103 C CA . ILE A 1 146 ? 13.961 20.344 4.531 1 96.5 146 ILE A CA 1
ATOM 1104 C C . ILE A 1 146 ? 14.023 21.297 5.719 1 96.5 146 ILE A C 1
ATOM 1106 O O . ILE A 1 146 ? 13.523 22.422 5.641 1 96.5 146 ILE A O 1
ATOM 1110 N N . LYS A 1 147 ? 14.688 20.953 6.738 1 95.12 147 LYS A N 1
ATOM 1111 C CA . LYS A 1 147 ? 14.734 21.781 7.945 1 95.12 147 LYS A CA 1
ATOM 1112 C C . LYS A 1 147 ? 15.555 23.047 7.719 1 95.12 147 LYS A C 1
ATOM 1114 O O . LYS A 1 147 ? 15.281 24.078 8.32 1 95.12 147 LYS A O 1
ATOM 1119 N N . GLU A 1 148 ? 16.5 22.922 6.855 1 95.69 148 GLU A N 1
ATOM 1120 C CA . GLU A 1 148 ? 17.297 24.109 6.516 1 95.69 148 GLU A CA 1
ATOM 1121 C C . GLU A 1 148 ? 16.469 25.141 5.754 1 95.69 148 GLU A C 1
ATOM 1123 O O . GLU A 1 148 ? 16.688 26.344 5.887 1 95.69 148 GLU A O 1
ATOM 1128 N N . GLN A 1 149 ? 15.531 24.688 5.051 1 95.44 149 GLN A N 1
ATOM 1129 C CA . GLN A 1 149 ? 14.688 25.547 4.23 1 95.44 149 GLN A CA 1
ATOM 1130 C C . GLN A 1 149 ? 13.445 26 4.996 1 95.44 149 GLN A C 1
ATOM 1132 O O . GLN A 1 149 ? 12.977 27.125 4.82 1 95.44 149 GLN A O 1
ATOM 1137 N N . ILE A 1 150 ? 12.969 25.078 5.859 1 96.06 150 ILE A N 1
ATOM 1138 C CA . ILE A 1 150 ? 11.781 25.344 6.668 1 96.06 150 ILE A CA 1
ATOM 1139 C C . ILE A 1 150 ? 12.039 24.922 8.109 1 96.06 150 ILE A C 1
ATOM 1141 O O . ILE A 1 150 ? 11.648 23.812 8.523 1 96.06 150 ILE A O 1
ATOM 1145 N N . PRO A 1 151 ? 12.508 25.75 8.867 1 95.44 151 PRO A N 1
ATOM 1146 C CA . PRO A 1 151 ? 12.906 25.406 10.234 1 95.44 151 PRO A CA 1
ATOM 1147 C C . PRO A 1 151 ? 11.734 24.938 11.094 1 95.44 151 PRO A C 1
ATOM 1149 O O . PRO A 1 151 ? 11.93 24.172 12.047 1 95.44 151 PRO A O 1
ATOM 1152 N N . THR A 1 152 ? 10.594 25.359 10.719 1 93.12 152 THR A N 1
ATOM 1153 C CA . THR A 1 152 ? 9.422 25.016 11.523 1 93.12 152 THR A CA 1
ATOM 1154 C C . THR A 1 152 ? 8.852 23.656 11.094 1 93.12 152 THR A C 1
ATOM 1156 O O . THR A 1 152 ? 7.871 23.188 11.672 1 93.12 152 THR A O 1
ATOM 1159 N N . PHE A 1 153 ? 9.43 23.062 10.109 1 95.06 153 PHE A N 1
ATOM 1160 C CA . PHE A 1 153 ? 8.93 21.781 9.594 1 95.06 153 PHE A CA 1
ATOM 1161 C C . PHE A 1 153 ? 8.969 20.703 10.672 1 95.06 153 PHE A C 1
ATOM 1163 O O . PHE A 1 153 ? 9.992 20.516 11.328 1 95.06 153 PHE A O 1
ATOM 1170 N N . GLN A 1 154 ? 7.836 19.969 10.797 1 93.12 154 GLN A N 1
ATOM 1171 C CA . GLN A 1 154 ? 7.777 19.016 11.906 1 93.12 154 GLN A CA 1
ATOM 1172 C C . GLN A 1 154 ? 7.426 17.625 11.422 1 93.12 154 GLN A C 1
ATOM 1174 O O . GLN A 1 154 ? 7.598 16.641 12.156 1 93.12 154 GLN A O 1
ATOM 1179 N N . GLY A 1 155 ? 6.855 17.562 10.211 1 94.62 155 GLY A N 1
ATOM 1180 C CA . GLY A 1 155 ? 6.504 16.203 9.805 1 94.62 155 GLY A CA 1
ATOM 1181 C C . GLY A 1 155 ? 5.625 16.156 8.57 1 94.62 155 GLY A C 1
ATOM 1182 O O . GLY A 1 155 ? 5.531 17.141 7.836 1 94.62 155 GLY A O 1
ATOM 1183 N N . VAL A 1 156 ? 5.094 14.914 8.281 1 94.56 156 VAL A N 1
ATOM 1184 C CA . VAL A 1 156 ? 4.355 14.664 7.051 1 94.56 156 VAL A CA 1
ATOM 1185 C C . VAL A 1 156 ? 3.068 13.906 7.367 1 94.56 156 VAL A C 1
ATOM 1187 O O . VAL A 1 156 ? 3.068 12.984 8.188 1 94.56 156 VAL A O 1
ATOM 1190 N N . LYS A 1 157 ? 1.984 14.383 6.789 1 91 157 LYS A N 1
ATOM 1191 C CA . LYS A 1 157 ? 0.807 13.539 6.602 1 91 157 LYS A CA 1
ATOM 1192 C C . LYS A 1 157 ? 0.866 12.797 5.27 1 91 157 LYS A C 1
ATOM 1194 O O . LYS A 1 157 ? 0.705 13.406 4.207 1 91 157 LYS A O 1
ATOM 1199 N N . PHE A 1 158 ? 1.049 11.531 5.383 1 95.38 158 PHE A N 1
ATOM 1200 C CA . PHE A 1 158 ? 1.304 10.711 4.199 1 95.38 158 PHE A CA 1
ATOM 1201 C C . PHE A 1 158 ? 0.038 9.992 3.76 1 95.38 158 PHE A C 1
ATOM 1203 O O . PHE A 1 158 ? -0.295 8.93 4.297 1 95.38 158 PHE A O 1
ATOM 1210 N N . SER A 1 159 ? -0.657 10.562 2.795 1 92.25 159 SER A N 1
ATOM 1211 C CA . SER A 1 159 ? -1.904 9.977 2.311 1 92.25 159 SER A CA 1
ATOM 1212 C C . SER A 1 159 ? -1.727 9.367 0.926 1 92.25 159 SER A C 1
ATOM 1214 O O . SER A 1 159 ? -2.385 9.773 -0.032 1 92.25 159 SER A O 1
ATOM 1216 N N . ASP A 1 160 ? -0.833 8.477 0.883 1 95.19 160 ASP A N 1
ATOM 1217 C CA . ASP A 1 160 ? -0.514 7.703 -0.314 1 95.19 160 ASP A CA 1
ATOM 1218 C C . ASP A 1 160 ? -0.209 6.246 0.036 1 95.19 160 ASP A C 1
ATOM 1220 O O . ASP A 1 160 ? 0.108 5.934 1.185 1 95.19 160 ASP A O 1
ATOM 1224 N N . THR A 1 161 ? -0.344 5.387 -0.923 1 96.06 161 THR A N 1
ATOM 1225 C CA . THR A 1 161 ? -0.167 3.963 -0.658 1 96.06 161 THR A CA 1
ATOM 1226 C C . THR A 1 161 ? 1.246 3.516 -1.025 1 96.06 161 THR A C 1
ATOM 1228 O O . THR A 1 161 ? 1.556 2.322 -0.986 1 96.06 161 THR A O 1
ATOM 1231 N N . ASP A 1 162 ? 2.086 4.453 -1.43 1 96.56 162 ASP A N 1
ATOM 1232 C CA . ASP A 1 162 ? 3.479 4.121 -1.714 1 96.56 162 ASP A CA 1
ATOM 1233 C C . ASP A 1 162 ? 4.25 3.844 -0.426 1 96.56 162 ASP A C 1
ATOM 1235 O O . ASP A 1 162 ? 4.992 4.703 0.057 1 96.56 162 ASP A O 1
ATOM 1239 N N . LEU A 1 163 ? 4.191 2.629 -0.007 1 97.5 163 LEU A N 1
ATOM 1240 C CA . LEU A 1 163 ? 4.781 2.264 1.276 1 97.5 163 LEU A CA 1
ATOM 1241 C C . LEU A 1 163 ? 6.301 2.152 1.165 1 97.5 163 LEU A C 1
ATOM 1243 O O . LEU A 1 163 ? 7.004 2.146 2.178 1 97.5 163 LEU A O 1
ATOM 1247 N N . LEU A 1 164 ? 6.848 2.037 -0.047 1 97.38 164 LEU A N 1
ATOM 1248 C CA . LEU A 1 164 ? 8.297 2.109 -0.209 1 97.38 164 LEU A CA 1
ATOM 1249 C C . LEU A 1 164 ? 8.812 3.496 0.156 1 97.38 164 LEU A C 1
ATOM 1251 O O . LEU A 1 164 ? 9.758 3.623 0.94 1 97.38 164 LEU A O 1
ATOM 1255 N N . ASP A 1 165 ? 8.203 4.492 -0.425 1 97.62 165 ASP A N 1
ATOM 1256 C CA . ASP A 1 165 ? 8.578 5.863 -0.108 1 97.62 165 ASP A CA 1
ATOM 1257 C C . ASP A 1 165 ? 8.414 6.148 1.383 1 97.62 165 ASP A C 1
ATOM 1259 O O . ASP A 1 165 ? 9.312 6.699 2.02 1 97.62 165 ASP A O 1
ATOM 1263 N N . PHE A 1 166 ? 7.312 5.688 1.923 1 98.12 166 PHE A N 1
ATOM 1264 C CA . PHE A 1 166 ? 7.035 5.922 3.336 1 98.12 166 PHE A CA 1
ATOM 1265 C C . PHE A 1 166 ? 8.086 5.25 4.211 1 98.12 166 PHE A C 1
ATOM 1267 O O . PHE A 1 166 ? 8.562 5.84 5.184 1 98.12 166 PHE A O 1
ATOM 1274 N N . ALA A 1 167 ? 8.43 4.062 3.861 1 97.88 167 ALA A N 1
ATOM 1275 C CA . ALA A 1 167 ? 9.422 3.318 4.633 1 97.88 167 ALA A CA 1
ATOM 1276 C C . ALA A 1 167 ? 10.766 4.031 4.625 1 97.88 167 ALA A C 1
ATOM 1278 O O . ALA A 1 167 ? 11.461 4.07 5.645 1 97.88 167 ALA A O 1
ATOM 1279 N N . GLN A 1 168 ? 11.109 4.574 3.477 1 97.06 168 GLN A N 1
ATOM 1280 C CA . GLN A 1 168 ? 12.359 5.324 3.404 1 97.06 168 GLN A CA 1
ATOM 1281 C C . GLN A 1 168 ? 12.305 6.57 4.285 1 97.06 168 GLN A C 1
ATOM 1283 O O . GLN A 1 168 ? 13.305 6.941 4.902 1 97.06 168 GLN A O 1
ATOM 1288 N N . CYS A 1 169 ? 11.188 7.184 4.297 1 97.75 169 CYS A N 1
ATOM 1289 C CA . CYS A 1 169 ? 11.008 8.328 5.188 1 97.75 169 CYS A CA 1
ATOM 1290 C C . CYS A 1 169 ? 11.219 7.922 6.641 1 97.75 169 CYS A C 1
ATOM 1292 O O . CYS A 1 169 ? 11.914 8.609 7.387 1 97.75 169 CYS A O 1
ATOM 1294 N N . VAL A 1 170 ? 10.625 6.812 7.027 1 97.38 170 VAL A N 1
ATOM 1295 C CA . VAL A 1 170 ? 10.711 6.332 8.398 1 97.38 170 VAL A CA 1
ATOM 1296 C C . VAL A 1 170 ? 12.148 5.969 8.734 1 97.38 170 VAL A C 1
ATOM 1298 O O . VAL A 1 170 ? 12.688 6.414 9.75 1 97.38 170 VAL A O 1
ATOM 1301 N N . LYS A 1 171 ? 12.742 5.258 7.895 1 96.19 171 LYS A N 1
ATOM 1302 C CA . LYS A 1 171 ? 14.102 4.781 8.102 1 96.19 171 LYS A CA 1
ATOM 1303 C C . LYS A 1 171 ? 15.062 5.945 8.352 1 96.19 171 LYS A C 1
ATOM 1305 O O . LYS A 1 171 ? 15.883 5.895 9.266 1 96.19 171 LYS A O 1
ATOM 1310 N N . ASN A 1 172 ? 14.875 6.949 7.586 1 95.38 172 ASN A N 1
ATOM 1311 C CA . ASN A 1 172 ? 15.891 8 7.555 1 95.38 172 ASN A CA 1
ATOM 1312 C C . ASN A 1 172 ? 15.523 9.156 8.484 1 95.38 172 ASN A C 1
ATOM 1314 O O . ASN A 1 172 ? 16.391 9.961 8.844 1 95.38 172 ASN A O 1
ATOM 1318 N N . ASN A 1 173 ? 14.227 9.211 8.953 1 95.38 173 ASN A N 1
ATOM 1319 C CA . ASN A 1 173 ? 13.82 10.484 9.531 1 95.38 173 ASN A CA 1
ATOM 1320 C C . ASN A 1 173 ? 12.914 10.289 10.742 1 95.38 173 ASN A C 1
ATOM 1322 O O . ASN A 1 173 ? 12.445 11.258 11.336 1 95.38 173 ASN A O 1
ATOM 1326 N N . LYS A 1 174 ? 12.695 9.117 11.219 1 92.19 174 LYS A N 1
ATOM 1327 C CA . LYS A 1 174 ? 11.688 8.867 12.242 1 92.19 174 LYS A CA 1
ATOM 1328 C C . LYS A 1 174 ? 12.047 9.57 13.555 1 92.19 174 LYS A C 1
ATOM 1330 O O . LYS A 1 174 ? 11.164 9.891 14.352 1 92.19 174 LYS A O 1
ATOM 1335 N N . GLU A 1 175 ? 13.297 9.82 13.797 1 92.81 175 GLU A N 1
ATOM 1336 C CA . GLU A 1 175 ? 13.727 10.477 15.031 1 92.81 175 GLU A CA 1
ATOM 1337 C C . GLU A 1 175 ? 13.547 11.984 14.945 1 92.81 175 GLU A C 1
ATOM 1339 O O . GLU A 1 175 ? 13.492 12.664 15.977 1 92.81 175 GLU A O 1
ATOM 1344 N N . GLN A 1 176 ? 13.367 12.492 13.734 1 94.38 176 GLN A N 1
ATOM 1345 C CA . GLN A 1 176 ? 13.367 13.938 13.539 1 94.38 176 GLN A CA 1
ATOM 1346 C C . GLN A 1 176 ? 11.961 14.445 13.234 1 94.38 176 GLN A C 1
ATOM 1348 O O . GLN A 1 176 ? 11.617 15.586 13.578 1 94.38 176 GLN A O 1
ATOM 1353 N N . PHE A 1 177 ? 11.219 13.602 12.555 1 95.81 177 PHE A N 1
ATOM 1354 C CA . PHE A 1 177 ? 9.938 14.086 12.047 1 95.81 177 PHE A CA 1
ATOM 1355 C C . PHE A 1 177 ? 8.805 13.164 12.484 1 95.81 177 PHE A C 1
ATOM 1357 O O . PHE A 1 177 ? 9.008 11.961 12.648 1 95.81 177 PHE A O 1
ATOM 1364 N N . VAL A 1 178 ? 7.625 13.766 12.633 1 92.44 178 VAL A N 1
ATOM 1365 C CA . VAL A 1 178 ? 6.391 13 12.812 1 92.44 178 VAL A CA 1
ATOM 1366 C C . VAL A 1 178 ? 5.859 12.547 11.461 1 92.44 178 VAL A C 1
ATOM 1368 O O . VAL A 1 178 ? 5.586 13.375 10.586 1 92.44 178 VAL A O 1
ATOM 1371 N N . LEU A 1 179 ? 5.742 11.266 11.32 1 95.69 179 LEU A N 1
ATOM 1372 C CA . LEU A 1 179 ? 5.273 10.695 10.062 1 95.69 179 LEU A CA 1
ATOM 1373 C C . LEU A 1 179 ? 3.932 10 10.25 1 95.69 179 LEU A C 1
ATOM 1375 O O . LEU A 1 179 ? 3.881 8.828 10.625 1 95.69 179 LEU A O 1
ATOM 1379 N N . LEU A 1 180 ? 2.902 10.719 9.875 1 91.88 180 LEU A N 1
ATOM 1380 C CA . LEU A 1 180 ? 1.539 10.234 10.055 1 91.88 180 LEU A CA 1
ATOM 1381 C C . LEU A 1 180 ? 1.014 9.609 8.766 1 91.88 180 LEU A C 1
ATOM 1383 O O . LEU A 1 180 ? 1.271 10.117 7.672 1 91.88 180 LEU A O 1
ATOM 1387 N N . TYR A 1 181 ? 0.345 8.555 8.953 1 93.88 181 TYR A N 1
ATOM 1388 C CA . TYR A 1 181 ? -0.188 7.859 7.789 1 93.88 181 TYR A CA 1
ATOM 1389 C C . TYR A 1 181 ? -1.668 8.172 7.598 1 93.88 181 TYR A C 1
ATOM 1391 O O . TYR A 1 181 ? -2.443 8.148 8.555 1 93.88 181 TYR A O 1
ATOM 1399 N N . GLY A 1 182 ? -2.104 8.477 6.328 1 92.06 182 GLY A N 1
ATOM 1400 C CA . GLY A 1 182 ? -3.436 9.023 6.109 1 92.06 182 GLY A CA 1
ATOM 1401 C C . GLY A 1 182 ? -4.336 8.094 5.316 1 92.06 182 GLY A C 1
ATOM 1402 O O . GLY A 1 182 ? -5.492 8.422 5.047 1 92.06 182 GLY A O 1
ATOM 1403 N N . VAL A 1 183 ? -3.832 6.898 4.949 1 94.12 183 VAL A N 1
ATOM 1404 C CA . VAL A 1 183 ? -4.668 5.91 4.273 1 94.12 183 VAL A CA 1
ATOM 1405 C C . VAL A 1 183 ? -5.199 4.902 5.289 1 94.12 183 VAL A C 1
ATOM 1407 O O . VAL A 1 183 ? -4.535 3.91 5.598 1 94.12 183 VAL A O 1
ATOM 1410 N N . ASP A 1 184 ? -6.418 5.121 5.648 1 91.25 184 ASP A N 1
ATOM 1411 C CA . ASP A 1 184 ? -7.004 4.402 6.773 1 91.25 184 ASP A CA 1
ATOM 1412 C C . ASP A 1 184 ? -6.988 2.895 6.527 1 91.25 184 ASP A C 1
ATOM 1414 O O . ASP A 1 184 ? -6.711 2.113 7.441 1 91.25 184 ASP A O 1
ATOM 1418 N N . GLU A 1 185 ? -7.266 2.547 5.355 1 94.06 185 GLU A N 1
ATOM 1419 C CA . GLU A 1 185 ? -7.41 1.126 5.051 1 94.06 185 GLU A CA 1
ATOM 1420 C C . GLU A 1 185 ? -6.059 0.417 5.07 1 94.06 185 GLU A C 1
ATOM 1422 O O . GLU A 1 185 ? -5.996 -0.814 5.047 1 94.06 185 GLU A O 1
ATOM 1427 N N . HIS A 1 186 ? -4.98 1.192 5.164 1 96.5 186 HIS A N 1
ATOM 1428 C CA . HIS A 1 186 ? -3.635 0.632 5.215 1 96.5 186 HIS A CA 1
ATOM 1429 C C . HIS A 1 186 ? -2.947 0.968 6.535 1 96.5 186 HIS A C 1
ATOM 1431 O O . HIS A 1 186 ? -1.723 0.878 6.645 1 96.5 186 HIS A O 1
ATOM 1437 N N . LEU A 1 187 ? -3.672 1.268 7.543 1 95.44 187 LEU A N 1
ATOM 1438 C CA . LEU A 1 187 ? -3.074 1.816 8.758 1 95.44 187 LEU A CA 1
ATOM 1439 C C . LEU A 1 187 ? -2.176 0.788 9.43 1 95.44 187 LEU A C 1
ATOM 1441 O O . LEU A 1 187 ? -1.033 1.09 9.781 1 95.44 187 LEU A O 1
ATOM 1445 N N . LEU A 1 188 ? -2.645 -0.386 9.602 1 97.38 188 LEU A N 1
ATOM 1446 C CA . LEU A 1 188 ? -1.841 -1.41 10.266 1 97.38 188 LEU A CA 1
ATOM 1447 C C . LEU A 1 188 ? -0.541 -1.653 9.508 1 97.38 188 LEU A C 1
ATOM 1449 O O . LEU A 1 188 ? 0.52 -1.807 10.117 1 97.38 188 LEU A O 1
ATOM 1453 N N . SER A 1 189 ? -0.648 -1.664 8.18 1 98.12 189 SER A N 1
ATOM 1454 C CA . SER A 1 189 ? 0.519 -1.846 7.324 1 98.12 189 SER A CA 1
ATOM 1455 C C . SER A 1 189 ? 1.538 -0.731 7.535 1 98.12 189 SER A C 1
ATOM 1457 O O . SER A 1 189 ? 2.744 -0.986 7.582 1 98.12 189 SER A O 1
ATOM 1459 N N . ALA A 1 190 ? 1.055 0.438 7.688 1 97.56 190 ALA A N 1
ATOM 1460 C CA . ALA A 1 190 ? 1.937 1.583 7.902 1 97.56 190 ALA A CA 1
ATOM 1461 C C . ALA A 1 190 ? 2.547 1.552 9.297 1 97.56 190 ALA A C 1
ATOM 1463 O O . ALA A 1 190 ? 3.699 1.945 9.492 1 97.56 190 ALA A O 1
ATOM 1464 N N . LEU A 1 191 ? 1.772 1.119 10.242 1 96.5 191 LEU A N 1
ATOM 1465 C CA . LEU A 1 191 ? 2.285 0.999 11.602 1 96.5 191 LEU A CA 1
ATOM 1466 C C . LEU A 1 191 ? 3.434 -0.003 11.664 1 96.5 191 LEU A C 1
ATOM 1468 O O . LEU A 1 191 ? 4.441 0.242 12.336 1 96.5 191 LEU A O 1
ATOM 1472 N N . ALA A 1 192 ? 3.328 -1.054 10.945 1 96.81 192 ALA A N 1
ATOM 1473 C CA . ALA A 1 192 ? 4.367 -2.078 10.906 1 96.81 192 ALA A CA 1
ATOM 1474 C C . ALA A 1 192 ? 5.676 -1.513 10.359 1 96.81 192 ALA A C 1
ATOM 1476 O O . ALA A 1 192 ? 6.762 -1.961 10.734 1 96.81 192 ALA A O 1
ATOM 1477 N N . ILE A 1 193 ? 5.547 -0.561 9.484 1 96.94 193 ILE A N 1
ATOM 1478 C CA . ILE A 1 193 ? 6.711 0.077 8.875 1 96.94 193 ILE A CA 1
ATOM 1479 C C . ILE A 1 193 ? 7.297 1.104 9.844 1 96.94 193 ILE A C 1
ATOM 1481 O O . ILE A 1 193 ? 8.492 1.406 9.789 1 96.94 193 ILE A O 1
ATOM 1485 N N . GLY A 1 194 ? 6.43 1.685 10.648 1 96.06 194 GLY A N 1
ATOM 1486 C CA . GLY A 1 194 ? 6.973 2.596 11.641 1 96.06 194 GLY A CA 1
ATOM 1487 C C . GLY A 1 194 ? 6.266 3.939 11.672 1 96.06 194 GLY A C 1
ATOM 1488 O O . GLY A 1 194 ? 6.828 4.934 12.133 1 96.06 194 GLY A O 1
ATOM 1489 N N . ALA A 1 195 ? 5.086 3.975 11.203 1 95.75 195 ALA A N 1
ATOM 1490 C CA . ALA A 1 195 ? 4.316 5.215 11.266 1 95.75 195 ALA A CA 1
ATOM 1491 C C . ALA A 1 195 ? 4.219 5.734 12.695 1 95.75 195 ALA A C 1
ATOM 1493 O O . ALA A 1 195 ? 4.055 4.953 13.641 1 95.75 195 ALA A O 1
ATOM 1494 N N . SER A 1 196 ? 4.258 7.047 12.828 1 90.81 196 SER A N 1
ATOM 1495 C CA . SER A 1 196 ? 4.16 7.68 14.141 1 90.81 196 SER A CA 1
ATOM 1496 C C . SER A 1 196 ? 2.727 7.66 14.656 1 90.81 196 SER A C 1
ATOM 1498 O O . SER A 1 196 ? 2.496 7.719 15.867 1 90.81 196 SER A O 1
ATOM 1500 N N . GLY A 1 197 ? 1.864 7.613 13.781 1 87 197 GLY A N 1
ATOM 1501 C CA . GLY A 1 197 ? 0.441 7.652 14.078 1 87 197 GLY A CA 1
ATOM 1502 C C . GLY A 1 197 ? -0.429 7.691 12.836 1 87 197 GLY A C 1
ATOM 1503 O O . GLY A 1 197 ? 0.007 7.301 11.75 1 87 197 GLY A O 1
ATOM 1504 N N . ALA A 1 198 ? -1.67 8.008 13.156 1 86 198 ALA A N 1
ATOM 1505 C CA . ALA A 1 198 ? -2.656 7.941 12.078 1 86 198 ALA A CA 1
ATOM 1506 C C . ALA A 1 198 ? -3.428 9.258 11.969 1 86 198 ALA A C 1
ATOM 1508 O O . ALA A 1 198 ? -3.666 9.93 12.969 1 86 198 ALA A O 1
ATOM 1509 N N . VAL A 1 199 ? -3.652 9.633 10.75 1 77.5 199 VAL A N 1
ATOM 1510 C CA . VAL A 1 199 ? -4.547 10.734 10.43 1 77.5 199 VAL A CA 1
ATOM 1511 C C . VAL A 1 199 ? -5.453 10.344 9.266 1 77.5 199 VAL A C 1
ATOM 1513 O O . VAL A 1 199 ? -4.977 10.125 8.148 1 77.5 199 VAL A O 1
ATOM 1516 N N . GLY A 1 200 ? -6.672 10.18 9.586 1 78.19 200 GLY A N 1
ATOM 1517 C CA . GLY A 1 200 ? -7.562 9.695 8.547 1 78.19 200 GLY A CA 1
ATOM 1518 C C . GLY A 1 200 ? -8.992 10.164 8.719 1 78.19 200 GLY A C 1
ATOM 1519 O O . GLY A 1 200 ? -9.328 10.805 9.719 1 78.19 200 GLY A O 1
ATOM 1520 N N . SER A 1 201 ? -9.742 9.844 7.723 1 73.94 201 SER A N 1
ATOM 1521 C CA . SER A 1 201 ? -11.148 10.242 7.711 1 73.94 201 SER A CA 1
ATOM 1522 C C . SER A 1 201 ? -11.992 9.336 8.602 1 73.94 201 SER A C 1
ATOM 1524 O O . SER A 1 201 ? -12.969 9.773 9.195 1 73.94 201 SER A O 1
ATOM 1526 N N . THR A 1 202 ? -11.594 8.102 8.75 1 77 202 THR A N 1
ATOM 1527 C CA . THR A 1 202 ? -12.391 7.113 9.469 1 77 202 THR A CA 1
ATOM 1528 C C . THR A 1 202 ? -12.383 7.398 10.969 1 77 202 THR A C 1
ATOM 1530 O O . THR A 1 202 ? -13.211 6.871 11.711 1 77 202 THR A O 1
ATOM 1533 N N . TYR A 1 203 ? -11.594 8.148 11.359 1 73.81 203 TYR A N 1
ATOM 1534 C CA . TYR A 1 203 ? -11.469 8.383 12.789 1 73.81 203 TYR A CA 1
ATOM 1535 C C . TYR A 1 203 ? -12.648 9.188 13.32 1 73.81 203 TYR A C 1
ATOM 1537 O O . TYR A 1 203 ? -12.922 9.188 14.523 1 73.81 203 TYR A O 1
ATOM 1545 N N . ASN A 1 204 ? -13.312 9.789 12.391 1 71.31 204 ASN A N 1
ATOM 1546 C CA . ASN A 1 204 ? -14.469 10.594 12.766 1 71.31 204 ASN A CA 1
ATOM 1547 C C . ASN A 1 204 ? -15.68 9.711 13.07 1 71.31 204 ASN A C 1
ATOM 1549 O O . ASN A 1 204 ? -16.594 10.141 13.773 1 71.31 204 ASN A O 1
ATOM 1553 N N . TYR A 1 205 ? -15.672 8.523 12.562 1 79.25 205 TYR A N 1
ATOM 1554 C CA . TYR A 1 205 ? -16.859 7.695 12.773 1 79.25 205 TYR A CA 1
ATOM 1555 C C . TYR A 1 205 ? -16.469 6.277 13.172 1 79.25 205 TYR A C 1
ATOM 1557 O O . TYR A 1 205 ? -17.297 5.492 13.617 1 79.25 205 TYR A O 1
ATOM 1565 N N . LEU A 1 206 ? -15.234 5.934 13.055 1 85.81 206 LEU A N 1
ATOM 1566 C CA . LEU A 1 206 ? -14.703 4.672 13.555 1 85.81 206 LEU A CA 1
ATOM 1567 C C . LEU A 1 206 ? -13.508 4.906 14.469 1 85.81 206 LEU A C 1
ATOM 1569 O O . LEU A 1 206 ? -12.57 4.105 14.5 1 85.81 206 LEU A O 1
ATOM 1573 N N . GLY A 1 207 ? -13.594 5.984 15.164 1 84.75 207 GLY A N 1
ATOM 1574 C CA . GLY A 1 207 ? -12.484 6.402 16 1 84.75 207 GLY A CA 1
ATOM 1575 C C . GLY A 1 207 ? -12.133 5.395 17.078 1 84.75 207 GLY A C 1
ATOM 1576 O O . GLY A 1 207 ? -10.961 5.113 17.312 1 84.75 207 GLY A O 1
ATOM 1577 N N . LYS A 1 208 ? -13.109 4.844 17.719 1 86.56 208 LYS A N 1
ATOM 1578 C CA . LYS A 1 208 ? -12.867 3.893 18.797 1 86.56 208 LYS A CA 1
ATOM 1579 C C . LYS A 1 208 ? -12.117 2.664 18.297 1 86.56 208 LYS A C 1
ATOM 1581 O O . LYS A 1 208 ? -11.133 2.238 18.906 1 86.56 208 LYS A O 1
ATOM 1586 N N . LYS A 1 209 ? -12.547 2.119 17.172 1 90.81 209 LYS A N 1
ATOM 1587 C CA . LYS A 1 209 ? -11.914 0.925 16.625 1 90.81 209 LYS A CA 1
ATOM 1588 C C . LYS A 1 209 ? -10.484 1.213 16.188 1 90.81 209 LYS A C 1
ATOM 1590 O O . LYS A 1 209 ? -9.586 0.384 16.391 1 90.81 209 LYS A O 1
ATOM 1595 N N . ASN A 1 210 ? -10.273 2.322 15.625 1 89.81 210 ASN A N 1
ATOM 1596 C CA . ASN A 1 210 ? -8.922 2.701 15.227 1 89.81 210 ASN A CA 1
ATOM 1597 C C . ASN A 1 210 ? -8.016 2.91 16.438 1 89.81 210 ASN A C 1
ATOM 1599 O O . ASN A 1 210 ? -6.844 2.516 16.422 1 89.81 210 ASN A O 1
ATOM 1603 N N . ASN A 1 211 ? -8.57 3.531 17.484 1 89.31 211 ASN A N 1
ATOM 1604 C CA . ASN A 1 211 ? -7.793 3.707 18.703 1 89.31 211 ASN A CA 1
ATOM 1605 C C . ASN A 1 211 ? -7.426 2.367 19.344 1 89.31 211 ASN A C 1
ATOM 1607 O O . ASN A 1 211 ? -6.309 2.189 19.828 1 89.31 211 ASN A O 1
ATOM 1611 N N . LEU A 1 212 ? -8.352 1.533 19.328 1 92.62 212 LEU A N 1
ATOM 1612 C CA . LEU A 1 212 ? -8.094 0.199 19.859 1 92.62 212 LEU A CA 1
ATOM 1613 C C . LEU A 1 212 ? -7.035 -0.52 19.047 1 92.62 212 LEU A C 1
ATOM 1615 O O . LEU A 1 212 ? -6.215 -1.263 19.594 1 92.62 212 LEU A O 1
ATOM 1619 N N . MET A 1 213 ? -7.035 -0.278 17.766 1 93.75 213 MET A N 1
ATOM 1620 C CA . MET A 1 213 ? -6 -0.845 16.906 1 93.75 213 MET A CA 1
ATOM 1621 C C . MET A 1 213 ? -4.625 -0.297 17.266 1 93.75 213 MET A C 1
ATOM 1623 O O . MET A 1 213 ? -3.666 -1.058 17.406 1 93.75 213 MET A O 1
ATOM 1627 N N . LEU A 1 214 ? -4.562 0.983 17.469 1 92.94 214 LEU A N 1
ATOM 1628 C CA . LEU A 1 214 ? -3.307 1.627 17.844 1 92.94 214 LEU A CA 1
ATOM 1629 C C . LEU A 1 214 ? -2.799 1.109 19.172 1 92.94 214 LEU A C 1
ATOM 1631 O O . LEU A 1 214 ? -1.605 0.848 19.344 1 92.94 214 LEU A O 1
ATOM 1635 N N . GLU A 1 215 ? -3.73 0.947 20.078 1 93.62 215 GLU A N 1
ATOM 1636 C CA . GLU A 1 215 ? -3.373 0.43 21.391 1 93.62 215 GLU A CA 1
ATOM 1637 C C . GLU A 1 215 ? -2.881 -1.012 21.312 1 93.62 215 GLU A C 1
ATOM 1639 O O . GLU A 1 215 ? -1.875 -1.368 21.922 1 93.62 215 GLU A O 1
ATOM 1644 N N . ALA A 1 216 ? -3.568 -1.787 20.609 1 96.38 216 ALA A N 1
ATOM 1645 C CA . ALA A 1 216 ? -3.17 -3.182 20.422 1 96.38 216 ALA A CA 1
ATOM 1646 C C . ALA A 1 216 ? -1.781 -3.279 19.797 1 96.38 216 ALA A C 1
ATOM 1648 O O . ALA A 1 216 ? -0.95 -4.074 20.25 1 96.38 216 ALA A O 1
ATOM 1649 N N . PHE A 1 217 ? -1.561 -2.477 18.828 1 95.62 217 PHE A N 1
ATOM 1650 C CA . PHE A 1 217 ? -0.261 -2.479 18.172 1 95.62 217 PHE A CA 1
ATOM 1651 C C . PHE A 1 217 ? 0.837 -2.043 19.125 1 95.62 217 PHE A C 1
ATOM 1653 O O . PHE A 1 217 ? 1.915 -2.641 19.172 1 95.62 217 PHE A O 1
ATOM 1660 N N . ALA A 1 218 ? 0.571 -1.047 19.875 1 93.75 218 ALA A N 1
ATOM 1661 C CA . ALA A 1 218 ? 1.54 -0.547 20.844 1 93.75 218 ALA A CA 1
ATOM 1662 C C . ALA A 1 218 ? 1.894 -1.622 21.875 1 93.75 218 ALA A C 1
ATOM 1664 O O . ALA A 1 218 ? 3.031 -1.689 22.344 1 93.75 218 ALA A O 1
ATOM 1665 N N . LYS A 1 219 ? 0.961 -2.424 22.156 1 94.5 219 LYS A N 1
ATOM 1666 C CA . LYS A 1 219 ? 1.165 -3.516 23.109 1 94.5 219 LYS A CA 1
ATOM 1667 C C . LYS A 1 219 ? 1.734 -4.75 22.406 1 94.5 219 LYS A C 1
ATOM 1669 O O . LYS A 1 219 ? 1.821 -5.824 23.016 1 94.5 219 LYS A O 1
ATOM 1674 N N . GLN A 1 220 ? 1.945 -4.641 21.203 1 93 220 GLN A N 1
ATOM 1675 C CA . GLN A 1 220 ? 2.547 -5.684 20.375 1 93 220 GLN A CA 1
ATOM 1676 C C . GLN A 1 220 ? 1.605 -6.875 20.219 1 93 220 GLN A C 1
ATOM 1678 O O . GLN A 1 220 ? 2.055 -8.016 20.125 1 93 220 GLN A O 1
ATOM 1683 N N . ASP A 1 221 ? 0.36 -6.582 20.344 1 95.38 221 ASP A N 1
ATOM 1684 C CA . ASP A 1 221 ? -0.661 -7.574 20.031 1 95.38 221 ASP A CA 1
ATOM 1685 C C . ASP A 1 221 ? -1.104 -7.465 18.578 1 95.38 221 ASP A C 1
ATOM 1687 O O . ASP A 1 221 ? -2.168 -6.918 18.281 1 95.38 221 ASP A O 1
ATOM 1691 N N . LEU A 1 222 ? -0.385 -8.086 17.734 1 95.38 222 LEU A N 1
ATOM 1692 C CA . LEU A 1 222 ? -0.599 -7.949 16.297 1 95.38 222 LEU A CA 1
ATOM 1693 C C . LEU A 1 222 ? -1.904 -8.617 15.875 1 95.38 222 LEU A C 1
ATOM 1695 O O . LEU A 1 222 ? -2.604 -8.117 14.984 1 95.38 222 LEU A O 1
ATOM 1699 N N . ALA A 1 223 ? -2.193 -9.68 16.5 1 95.12 223 ALA A N 1
ATOM 1700 C CA . ALA A 1 223 ? -3.418 -10.398 16.141 1 95.12 223 ALA A CA 1
ATOM 1701 C C . ALA A 1 223 ? -4.648 -9.531 16.406 1 95.12 223 ALA A C 1
ATOM 1703 O O . ALA A 1 223 ? -5.547 -9.453 15.562 1 95.12 223 ALA A O 1
ATOM 1704 N N . LEU A 1 224 ? -4.633 -8.938 17.531 1 96.62 224 LEU A N 1
ATOM 1705 C CA . LEU A 1 224 ? -5.758 -8.07 17.875 1 96.62 224 LEU A CA 1
ATOM 1706 C C . LEU A 1 224 ? -5.781 -6.84 16.969 1 96.62 224 LEU A C 1
ATOM 1708 O O . LEU A 1 224 ? -6.852 -6.414 16.531 1 96.62 224 LEU A O 1
ATOM 1712 N N . ALA A 1 225 ? -4.672 -6.211 16.688 1 96.81 225 ALA A N 1
ATOM 1713 C CA . ALA A 1 225 ? -4.59 -5.082 15.766 1 96.81 225 ALA A CA 1
ATOM 1714 C C . ALA A 1 225 ? -5.129 -5.457 14.391 1 96.81 225 ALA A C 1
ATOM 1716 O O . ALA A 1 225 ? -5.836 -4.668 13.758 1 96.81 225 ALA A O 1
ATOM 1717 N N . GLN A 1 226 ? -4.793 -6.66 13.969 1 96.88 226 GLN A N 1
ATOM 1718 C CA . GLN A 1 226 ? -5.254 -7.168 12.68 1 96.88 226 GLN A CA 1
ATOM 1719 C C . GLN A 1 226 ? -6.777 -7.266 12.641 1 96.88 226 GLN A C 1
ATOM 1721 O O . GLN A 1 226 ? -7.398 -6.91 11.633 1 96.88 226 GLN A O 1
ATOM 1726 N N . ARG A 1 227 ? -7.332 -7.672 13.719 1 96.25 227 ARG A N 1
ATOM 1727 C CA . ARG A 1 227 ? -8.789 -7.797 13.781 1 96.25 227 ARG A CA 1
ATOM 1728 C C . ARG A 1 227 ? -9.461 -6.441 13.641 1 96.25 227 ARG A C 1
ATOM 1730 O O . ARG A 1 227 ? -10.484 -6.32 12.953 1 96.25 227 ARG A O 1
ATOM 1737 N N . TYR A 1 228 ? -8.906 -5.504 14.258 1 95.5 228 TYR A N 1
ATOM 1738 C CA . TYR A 1 228 ? -9.477 -4.164 14.148 1 95.5 228 TYR A CA 1
ATOM 1739 C C . TYR A 1 228 ? -9.289 -3.609 12.742 1 95.5 228 TYR A C 1
ATOM 1741 O O . TYR A 1 228 ? -10.172 -2.922 12.219 1 95.5 228 TYR A O 1
ATOM 1749 N N . GLN A 1 229 ? -8.125 -3.842 12.125 1 96.5 229 GLN A N 1
ATOM 1750 C CA . GLN A 1 229 ? -7.918 -3.445 10.734 1 96.5 229 GLN A CA 1
ATOM 1751 C C . GLN A 1 229 ? -8.953 -4.09 9.82 1 96.5 229 GLN A C 1
ATOM 1753 O O . GLN A 1 229 ? -9.477 -3.443 8.906 1 96.5 229 GLN A O 1
ATOM 1758 N N . PHE A 1 230 ? -9.242 -5.375 10.102 1 96.94 230 PHE A N 1
ATOM 1759 C CA . PHE A 1 230 ? -10.25 -6.082 9.312 1 96.94 230 PHE A CA 1
ATOM 1760 C C . PHE A 1 230 ? -11.617 -5.441 9.484 1 96.94 230 PHE A C 1
ATOM 1762 O O . PHE A 1 230 ? -12.344 -5.246 8.508 1 96.94 230 PHE A O 1
ATOM 1769 N N . CYS A 1 231 ? -11.883 -5.105 10.664 1 94.81 231 CYS A N 1
ATOM 1770 C CA . CYS A 1 231 ? -13.18 -4.527 10.984 1 94.81 231 CYS A CA 1
ATOM 1771 C C . CYS A 1 231 ? -13.367 -3.189 10.273 1 94.81 231 CYS A C 1
ATOM 1773 O O . CYS A 1 231 ? -14.367 -2.984 9.578 1 94.81 231 CYS A O 1
ATOM 1775 N N . THR A 1 232 ? -12.461 -2.307 10.422 1 93.75 232 THR A N 1
ATOM 1776 C CA . THR A 1 232 ? -12.562 -1 9.781 1 93.75 232 THR A CA 1
ATOM 1777 C C . THR A 1 232 ? -12.5 -1.14 8.258 1 93.75 232 THR A C 1
ATOM 1779 O O . THR A 1 232 ? -13.219 -0.44 7.539 1 93.75 232 THR A O 1
ATOM 1782 N N . GLY A 1 233 ? -11.672 -2.066 7.789 1 95.31 233 GLY A N 1
ATOM 1783 C CA . GLY A 1 233 ? -11.555 -2.303 6.359 1 95.31 233 GLY A CA 1
ATOM 1784 C C . GLY A 1 233 ? -12.828 -2.844 5.734 1 95.31 233 GLY A C 1
ATOM 1785 O O . GLY A 1 233 ? -13.148 -2.525 4.59 1 95.31 233 GLY A O 1
ATOM 1786 N N . GLU A 1 234 ? -13.484 -3.633 6.48 1 95.5 234 GLU A N 1
ATOM 1787 C CA . GLU A 1 234 ? -14.742 -4.184 5.992 1 95.5 234 GLU A CA 1
ATOM 1788 C C . GLU A 1 234 ? -15.758 -3.08 5.719 1 95.5 234 GLU A C 1
ATOM 1790 O O . GLU A 1 234 ? -16.453 -3.102 4.699 1 95.5 234 GLU A O 1
ATOM 1795 N N . PHE A 1 235 ? -15.875 -2.191 6.586 1 95.56 235 PHE A N 1
ATOM 1796 C CA . PHE A 1 235 ? -16.781 -1.064 6.383 1 95.56 235 PHE A CA 1
ATOM 1797 C C . PHE A 1 235 ? -16.375 -0.257 5.156 1 95.56 235 PHE A C 1
ATOM 1799 O O . PHE A 1 235 ? -17.203 0.057 4.305 1 95.56 235 PHE A O 1
ATOM 1806 N N . LEU A 1 236 ? -15.07 0.064 5.117 1 94.56 236 LEU A N 1
ATOM 1807 C CA . LEU A 1 236 ? -14.57 0.889 4.023 1 94.56 236 LEU A CA 1
ATOM 1808 C C . LEU A 1 236 ? -14.758 0.186 2.682 1 94.56 236 LEU A C 1
ATOM 1810 O O . LEU A 1 236 ? -15.164 0.812 1.699 1 94.56 236 LEU A O 1
ATOM 1814 N N . SER A 1 237 ? -14.484 -1.098 2.713 1 95.19 237 SER A N 1
ATOM 1815 C CA . SER A 1 237 ? -14.68 -1.866 1.489 1 95.19 237 SER A CA 1
ATOM 1816 C C . SER A 1 237 ? -16.125 -1.795 1.021 1 95.19 237 SER A C 1
ATOM 1818 O O . SER A 1 237 ? -16.391 -1.653 -0.174 1 95.19 237 SER A O 1
ATOM 1820 N N . PHE A 1 238 ? -17.031 -1.856 1.932 1 95.44 238 PHE A N 1
ATOM 1821 C CA . PHE A 1 238 ? -18.453 -1.839 1.646 1 95.44 238 PHE A CA 1
ATOM 1822 C C . PHE A 1 238 ? -18.875 -0.489 1.078 1 95.44 238 PHE A C 1
ATOM 1824 O O . PHE A 1 238 ? -19.516 -0.425 0.028 1 95.44 238 PHE A O 1
ATOM 1831 N N . VAL A 1 239 ? -18.453 0.554 1.682 1 94.81 239 VAL A N 1
ATOM 1832 C CA . VAL A 1 239 ? -18.938 1.868 1.273 1 94.81 239 VAL A CA 1
ATOM 1833 C C . VAL A 1 239 ? -18.203 2.318 0.01 1 94.81 239 VAL A C 1
ATOM 1835 O O . VAL A 1 239 ? -18.75 3.062 -0.803 1 94.81 239 VAL A O 1
ATOM 1838 N N . PHE A 1 240 ? -16.969 1.883 -0.172 1 93.19 240 PHE A N 1
ATOM 1839 C CA . PHE A 1 240 ? -16.266 2.197 -1.408 1 93.19 240 PHE A CA 1
ATOM 1840 C C . PHE A 1 240 ? -17 1.625 -2.613 1 93.19 240 PHE A C 1
ATOM 1842 O O . PHE A 1 240 ? -17.109 2.277 -3.654 1 93.19 240 PHE A O 1
ATOM 1849 N N . LYS A 1 241 ? -17.562 0.488 -2.412 1 91.56 241 LYS A N 1
ATOM 1850 C CA . LYS A 1 241 ? -18.297 -0.157 -3.49 1 91.56 241 LYS A CA 1
ATOM 1851 C C . LYS A 1 241 ? -19.562 0.634 -3.84 1 91.56 241 LYS A C 1
ATOM 1853 O O . LYS A 1 241 ? -20.016 0.602 -4.984 1 91.56 241 LYS A O 1
ATOM 1858 N N . LEU A 1 242 ? -20.062 1.379 -2.879 1 93.75 242 LEU A N 1
ATOM 1859 C CA . LEU A 1 242 ? -21.281 2.146 -3.064 1 93.75 242 LEU A CA 1
ATOM 1860 C C . LEU A 1 242 ? -20.969 3.549 -3.582 1 93.75 242 LEU A C 1
ATOM 1862 O O . LEU A 1 242 ? -21.891 4.309 -3.912 1 93.75 242 LEU A O 1
ATOM 1866 N N . GLY A 1 243 ? -19.719 3.875 -3.682 1 90.88 243 GLY A N 1
ATOM 1867 C CA . GLY A 1 243 ? -19.344 5.242 -3.992 1 90.88 243 GLY A CA 1
ATOM 1868 C C . GLY A 1 243 ? -19.219 6.121 -2.762 1 90.88 243 GLY A C 1
ATOM 1869 O O . GLY A 1 243 ? -20.203 6.688 -2.295 1 90.88 243 GLY A O 1
ATOM 1870 N N . PHE A 1 244 ? -17.984 6.305 -2.352 1 90 244 PHE A N 1
ATOM 1871 C CA . PHE A 1 244 ? -17.75 6.977 -1.081 1 90 244 PHE A CA 1
ATOM 1872 C C . PHE A 1 244 ? -16.922 8.242 -1.289 1 90 244 PHE A C 1
ATOM 1874 O O . PHE A 1 244 ? -15.695 8.172 -1.47 1 90 244 PHE A O 1
ATOM 1881 N N . GLY A 1 245 ? -17.609 9.352 -1.268 1 86.31 245 GLY A N 1
ATOM 1882 C CA . GLY A 1 245 ? -16.984 10.656 -1.382 1 86.31 245 GLY A CA 1
ATOM 1883 C C . GLY A 1 245 ? -17.281 11.562 -0.207 1 86.31 245 GLY A C 1
ATOM 1884 O O . GLY A 1 245 ? -17.656 11.094 0.871 1 86.31 245 GLY A O 1
ATOM 1885 N N . VAL A 1 246 ? -17.016 12.758 -0.41 1 80 246 VAL A N 1
ATOM 1886 C CA . VAL A 1 246 ? -17.156 13.758 0.644 1 80 246 VAL A CA 1
ATOM 1887 C C . VAL A 1 246 ? -18.609 13.789 1.137 1 80 246 VAL A C 1
ATOM 1889 O O . VAL A 1 246 ? -18.859 13.789 2.344 1 80 246 VAL A O 1
ATOM 1892 N N . ALA A 1 247 ? -19.547 13.758 0.229 1 86.12 247 ALA A N 1
ATOM 1893 C CA . ALA A 1 247 ? -20.953 13.781 0.597 1 86.12 247 ALA A CA 1
ATOM 1894 C C . ALA A 1 247 ? -21.328 12.562 1.441 1 86.12 247 ALA A C 1
ATOM 1896 O O . ALA A 1 247 ? -22.031 12.688 2.443 1 86.12 247 ALA A O 1
ATOM 1897 N N . GLN A 1 248 ? -20.844 11.477 1.044 1 91.31 248 GLN A N 1
ATOM 1898 C CA . GLN A 1 248 ? -21.109 10.227 1.745 1 91.31 248 GLN A CA 1
ATOM 1899 C C . GLN A 1 248 ? -20.438 10.203 3.111 1 91.31 248 GLN A C 1
ATOM 1901 O O . GLN A 1 248 ? -21 9.711 4.086 1 91.31 248 GLN A O 1
ATOM 1906 N N . THR A 1 249 ? -19.25 10.742 3.152 1 87.19 2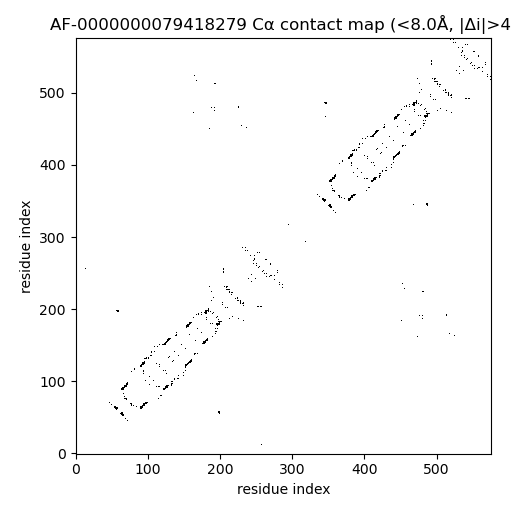49 THR A N 1
ATOM 1907 C CA . THR A 1 249 ? -18.531 10.828 4.422 1 87.19 249 THR A CA 1
ATOM 1908 C C . THR A 1 249 ? -19.297 11.703 5.414 1 87.19 249 THR A C 1
ATOM 1910 O O . THR A 1 249 ? -19.422 11.352 6.59 1 87.19 249 THR A O 1
ATOM 1913 N N . LYS A 1 250 ? -19.781 12.781 4.926 1 84.31 250 LYS A N 1
ATOM 1914 C CA . LYS A 1 250 ? -20.562 13.664 5.777 1 84.31 250 LYS A CA 1
ATOM 1915 C C . LYS A 1 250 ? -21.812 12.961 6.309 1 84.31 250 LYS A C 1
ATOM 1917 O O . LYS A 1 250 ? -22.172 13.125 7.473 1 84.31 250 LYS A O 1
ATOM 1922 N N . ALA A 1 251 ? -22.422 12.227 5.52 1 90.31 251 ALA A N 1
ATOM 1923 C CA . ALA A 1 251 ? -23.609 11.477 5.934 1 90.31 251 ALA A CA 1
ATOM 1924 C C . ALA A 1 251 ? -23.266 10.461 7.023 1 90.31 251 ALA A C 1
ATOM 1926 O O . ALA A 1 251 ? -23.969 10.352 8.023 1 90.31 251 ALA A O 1
ATOM 1927 N N . VAL A 1 252 ? -22.156 9.797 6.812 1 91.06 252 VAL A N 1
ATOM 1928 C CA . VAL A 1 252 ? -21.719 8.797 7.785 1 91.06 252 VAL A CA 1
ATOM 1929 C C . VAL A 1 252 ? -21.391 9.477 9.109 1 91.06 252 VAL A C 1
ATOM 1931 O O . VAL A 1 252 ? -21.781 9 10.18 1 91.06 252 VAL A O 1
ATOM 1934 N N . MET A 1 253 ? -20.734 10.602 9.008 1 86.38 253 MET A N 1
ATOM 1935 C CA . MET A 1 253 ? -20.391 11.352 10.211 1 86.38 253 MET A CA 1
ATOM 1936 C C . MET A 1 253 ? -21.641 11.82 10.945 1 86.38 253 MET A C 1
ATOM 1938 O O . MET A 1 253 ? -21.688 11.805 12.172 1 86.38 253 MET A O 1
ATOM 1942 N N . THR A 1 254 ? -22.562 12.188 10.188 1 86.62 254 THR A N 1
ATOM 1943 C CA . THR A 1 254 ? -23.797 12.703 10.773 1 86.62 254 THR A CA 1
ATOM 1944 C C . THR A 1 254 ? -24.5 11.617 11.578 1 86.62 254 THR A C 1
ATOM 1946 O O . THR A 1 254 ? -24.828 11.812 12.75 1 86.62 254 THR A O 1
ATOM 1949 N N . PHE A 1 255 ? -24.672 10.43 11.039 1 90.25 255 PHE A N 1
ATOM 1950 C CA . PHE A 1 255 ? -25.469 9.445 11.75 1 90.25 255 PHE A CA 1
ATOM 1951 C C . PHE A 1 255 ? -24.656 8.758 12.844 1 90.25 255 PHE A C 1
ATOM 1953 O O . PHE A 1 255 ? -25.219 8.172 13.766 1 90.25 255 PHE A O 1
ATOM 1960 N N . THR A 1 256 ? -23.375 8.797 12.766 1 87.5 256 THR A N 1
ATOM 1961 C CA . THR A 1 256 ? -22.562 8.172 13.797 1 87.5 256 THR A CA 1
ATOM 1962 C C . THR A 1 256 ? -22.375 9.117 14.984 1 87.5 256 THR A C 1
ATOM 1964 O O . THR A 1 256 ? -22.344 8.68 16.141 1 87.5 256 THR A O 1
ATOM 1967 N N . SER A 1 257 ? -22.25 10.398 14.703 1 80.31 257 SER A N 1
ATOM 1968 C CA . SER A 1 257 ? -21.969 11.367 15.758 1 80.31 257 SER A CA 1
ATOM 1969 C C . SER A 1 257 ? -23.25 11.977 16.312 1 80.31 257 SER A C 1
ATOM 1971 O O . SER A 1 257 ? -23.266 12.484 17.438 1 80.31 257 SER A O 1
ATOM 1973 N N . GLY A 1 258 ? -24.25 12.023 15.562 1 84.06 258 GLY A N 1
ATOM 1974 C CA . GLY A 1 258 ? -25.469 12.734 15.914 1 84.06 258 GLY A CA 1
ATOM 1975 C C . GLY A 1 258 ? -25.406 14.219 15.609 1 84.06 258 GLY A C 1
ATOM 1976 O O . GLY A 1 258 ? -26.391 14.938 15.82 1 84.06 258 GLY A O 1
ATOM 1977 N N . ILE A 1 259 ? -24.25 14.664 15.039 1 79.62 259 ILE A N 1
ATOM 1978 C CA . ILE A 1 259 ? -24.047 16.062 14.68 1 79.62 259 ILE A CA 1
ATOM 1979 C C . ILE A 1 259 ? -24.375 16.281 13.203 1 79.62 259 ILE A C 1
ATOM 1981 O O . ILE A 1 259 ? -23.781 15.633 12.336 1 79.62 259 ILE A O 1
ATOM 1985 N N . PRO A 1 260 ? -25.312 17.125 12.93 1 82.69 260 PRO A N 1
ATOM 1986 C CA . PRO A 1 260 ? -25.594 17.391 11.523 1 82.69 260 PRO A CA 1
ATOM 1987 C C . PRO A 1 260 ? -24.438 18.109 10.812 1 82.69 260 PRO A C 1
ATOM 1989 O O . PRO A 1 260 ? -24.078 19.219 11.188 1 82.69 260 PRO A O 1
ATOM 1992 N N . MET A 1 261 ? -23.891 17.5 9.773 1 78.5 261 MET A N 1
ATOM 1993 C CA . MET A 1 261 ? -22.734 18.047 9.062 1 78.5 261 MET A CA 1
ATOM 1994 C C . MET A 1 261 ? -23.188 19.016 7.973 1 78.5 261 MET A C 1
ATOM 1996 O O . MET A 1 261 ? -22.375 19.75 7.418 1 78.5 261 MET A O 1
ATOM 2000 N N . GLY A 1 262 ? -24.484 19.047 7.738 1 78.81 262 GLY A N 1
ATOM 2001 C CA . GLY A 1 262 ? -25 19.906 6.684 1 78.81 262 GLY A CA 1
ATOM 2002 C C . GLY A 1 262 ? -24.766 19.359 5.293 1 78.81 262 GLY A C 1
ATOM 2003 O O . GLY A 1 262 ? -24.094 18.328 5.129 1 78.81 262 GLY A O 1
ATOM 2004 N N . PRO A 1 263 ? -25.375 19.969 4.281 1 78.75 263 PRO A N 1
ATOM 2005 C CA . PRO A 1 263 ? -25.219 19.516 2.9 1 78.75 263 PRO A CA 1
ATOM 2006 C C . PRO A 1 263 ? -23.812 19.766 2.346 1 78.75 263 PRO A C 1
ATOM 2008 O O . PRO A 1 263 ? -23.125 20.688 2.807 1 78.75 263 PRO A O 1
ATOM 2011 N N . PRO A 1 264 ? -23.422 18.875 1.463 1 76.69 264 PRO A N 1
ATOM 2012 C CA . PRO A 1 264 ? -22.141 19.172 0.82 1 76.69 264 PRO A CA 1
ATOM 2013 C C . PRO A 1 264 ? -22.188 20.422 -0.038 1 76.69 264 PRO A C 1
ATOM 2015 O O . PRO A 1 264 ? -23.266 20.859 -0.449 1 76.69 264 PRO A O 1
ATOM 2018 N N . ARG A 1 265 ? -21 20.984 -0.159 1 67.25 265 ARG A N 1
ATOM 2019 C CA . ARG A 1 265 ? -20.922 22.141 -1.042 1 67.25 265 ARG A CA 1
ATOM 2020 C C . ARG A 1 265 ? -21.078 21.734 -2.502 1 67.25 265 ARG A C 1
ATOM 2022 O O . ARG A 1 265 ? -20.578 20.688 -2.914 1 67.25 265 ARG A O 1
ATOM 2029 N N . LEU A 1 266 ? -21.859 22.641 -3.199 1 67.62 266 LEU A N 1
ATOM 2030 C CA . LEU A 1 266 ? -21.938 22.375 -4.633 1 67.62 266 LEU A CA 1
ATOM 2031 C C . LEU A 1 266 ? -20.547 22.297 -5.246 1 67.62 266 LEU A C 1
ATOM 2033 O O . LEU A 1 266 ? -19.625 22.953 -4.777 1 67.62 266 LEU A O 1
ATOM 2037 N N . PRO A 1 267 ? -20.312 21.438 -6.117 1 79.19 267 PRO A N 1
ATOM 2038 C CA . PRO A 1 267 ? -21.234 20.672 -6.953 1 79.19 267 PRO A CA 1
ATOM 2039 C C . PRO A 1 267 ? -21.547 19.297 -6.379 1 79.19 267 PRO A C 1
ATOM 2041 O O . PRO A 1 267 ? -22.266 18.5 -7.012 1 79.19 267 PRO A O 1
ATOM 2044 N N . LEU A 1 268 ? -21.078 19.078 -5.293 1 76.25 268 LEU A N 1
ATOM 2045 C CA . LEU A 1 268 ? -21.359 17.766 -4.707 1 76.25 268 LEU A CA 1
ATOM 2046 C C . LEU A 1 268 ? -22.828 17.688 -4.27 1 76.25 268 LEU A C 1
ATOM 2048 O O . LEU A 1 268 ? -23.375 18.641 -3.742 1 76.25 268 LEU A O 1
ATOM 2052 N N . LEU A 1 269 ? -23.453 16.594 -4.598 1 83 269 LEU A N 1
ATOM 2053 C CA . LEU A 1 269 ? -24.812 16.312 -4.168 1 83 269 LEU A CA 1
ATOM 2054 C C . LEU A 1 269 ? -24.828 15.492 -2.887 1 83 269 LEU A C 1
ATOM 2056 O O . LEU A 1 269 ? -23.844 14.828 -2.562 1 83 269 LEU A O 1
ATOM 2060 N N . SER A 1 270 ? -25.938 15.633 -2.256 1 88.06 270 SER A N 1
ATOM 2061 C CA . SER A 1 270 ? -26.094 14.875 -1.02 1 88.06 270 SER A CA 1
ATOM 2062 C C . SER A 1 270 ? -26.094 13.375 -1.291 1 88.06 270 SER A C 1
ATOM 2064 O O . SER A 1 270 ? -26.516 12.938 -2.363 1 88.06 270 SER A O 1
ATOM 2066 N N . ALA A 1 271 ? -25.625 12.648 -0.253 1 92.88 271 ALA A N 1
ATOM 2067 C CA . ALA A 1 271 ? -25.672 11.188 -0.327 1 92.88 271 ALA A CA 1
ATOM 2068 C C . ALA A 1 271 ? -27.109 10.695 -0.477 1 92.88 271 ALA A C 1
ATOM 2070 O O . ALA A 1 271 ? -28.031 11.242 0.136 1 92.88 271 ALA A O 1
ATOM 2071 N N . SER A 1 272 ? -27.297 9.727 -1.21 1 94 272 SER A N 1
ATOM 2072 C CA . SER A 1 272 ? -28.625 9.156 -1.411 1 94 272 SER A CA 1
ATOM 2073 C C . SER A 1 272 ? -29.141 8.484 -0.14 1 94 272 SER A C 1
ATOM 2075 O O . SER A 1 272 ? -28.344 8.047 0.699 1 94 272 SER A O 1
ATOM 2077 N N . VAL A 1 273 ? -30.438 8.453 -0.083 1 94.38 273 VAL A N 1
ATOM 2078 C CA . VAL A 1 273 ? -31.078 7.77 1.035 1 94.38 273 VAL A CA 1
ATOM 2079 C C . VAL A 1 273 ? -30.688 6.297 1.041 1 94.38 273 VAL A C 1
ATOM 2081 O O . VAL A 1 273 ? -30.438 5.715 2.102 1 94.38 273 VAL A O 1
ATOM 2084 N N . ASP A 1 274 ? -30.594 5.77 -0.096 1 96.31 274 ASP A N 1
ATOM 2085 C CA . ASP A 1 274 ? -30.188 4.371 -0.233 1 96.31 274 ASP A CA 1
ATOM 2086 C C . ASP A 1 274 ? -28.797 4.133 0.343 1 96.31 274 ASP A C 1
ATOM 2088 O O . ASP A 1 274 ? -28.578 3.176 1.089 1 96.31 274 ASP A O 1
ATOM 2092 N N . PHE A 1 275 ? -27.922 4.977 0.008 1 96.31 275 PHE A N 1
ATOM 2093 C CA . PHE A 1 275 ? -26.562 4.871 0.551 1 96.31 275 PHE A CA 1
ATOM 2094 C C . PHE A 1 275 ? -26.594 4.941 2.074 1 96.31 275 PHE A C 1
ATOM 2096 O O . PHE A 1 275 ? -25.953 4.129 2.746 1 96.31 275 PHE A O 1
ATOM 2103 N N . ILE A 1 276 ? -27.312 5.887 2.582 1 95.62 276 ILE A N 1
ATOM 2104 C CA . ILE A 1 276 ? -27.328 6.137 4.02 1 95.62 276 ILE A CA 1
ATOM 2105 C C . ILE A 1 276 ? -27.875 4.91 4.75 1 95.62 276 ILE A C 1
ATOM 2107 O O . ILE A 1 276 ? -27.312 4.473 5.754 1 95.62 276 ILE A O 1
ATOM 2111 N N . GLU A 1 277 ? -28.859 4.355 4.25 1 96.38 277 GLU A N 1
ATOM 2112 C CA . GLU A 1 277 ? -29.469 3.184 4.875 1 96.38 277 GLU A CA 1
ATOM 2113 C C . GLU A 1 277 ? -28.516 1.991 4.852 1 96.38 277 GLU A C 1
ATOM 2115 O O . GLU A 1 277 ? -28.375 1.292 5.855 1 96.38 277 GLU A O 1
ATOM 2120 N N . LYS A 1 278 ? -27.938 1.812 3.756 1 96.94 278 LYS A N 1
ATOM 2121 C CA . LYS A 1 278 ? -27.016 0.695 3.619 1 96.94 278 LYS A CA 1
ATOM 2122 C C . LYS A 1 278 ? -25.797 0.883 4.516 1 96.94 278 LYS A C 1
ATOM 2124 O O . LYS A 1 278 ? -25.344 -0.06 5.172 1 96.94 278 LYS A O 1
ATOM 2129 N N . ALA A 1 279 ? -25.25 2.076 4.527 1 95.69 279 ALA A N 1
ATOM 2130 C CA . ALA A 1 279 ? -24.078 2.377 5.348 1 95.69 279 ALA A CA 1
ATOM 2131 C C . ALA A 1 279 ? -24.406 2.225 6.832 1 95.69 279 ALA A C 1
ATOM 2133 O O . ALA A 1 279 ? -23.594 1.697 7.594 1 95.69 279 ALA A O 1
ATOM 2134 N N . LYS A 1 280 ? -25.578 2.662 7.188 1 94.94 280 LYS A N 1
ATOM 2135 C CA . LYS A 1 280 ? -26 2.537 8.578 1 94.94 280 LYS A CA 1
ATOM 2136 C C . LYS A 1 280 ? -26.109 1.073 8.992 1 94.94 280 LYS A C 1
ATOM 2138 O O . LYS A 1 280 ? -25.641 0.69 10.07 1 94.94 280 LYS A O 1
ATOM 2143 N N . ALA A 1 281 ? -26.719 0.36 8.18 1 95.75 281 ALA A N 1
ATOM 2144 C CA . ALA A 1 281 ? -26.875 -1.065 8.461 1 95.75 281 ALA A CA 1
ATOM 2145 C C . ALA A 1 281 ? -25.516 -1.754 8.586 1 95.75 281 ALA A C 1
ATOM 2147 O O . ALA A 1 281 ? -25.312 -2.582 9.477 1 95.75 281 ALA A O 1
ATOM 2148 N N . LYS A 1 282 ? -24.641 -1.422 7.691 1 95.25 282 LYS A N 1
ATOM 2149 C CA . LYS A 1 282 ? -23.312 -2.016 7.727 1 95.25 282 LYS A CA 1
ATOM 2150 C C . LYS A 1 282 ? -22.562 -1.62 9 1 95.25 282 LYS A C 1
ATOM 2152 O O . LYS A 1 282 ? -21.922 -2.459 9.633 1 95.25 282 LYS A O 1
ATOM 2157 N N . MET A 1 283 ? -22.672 -0.365 9.398 1 93.38 283 MET A N 1
ATOM 2158 C CA . MET A 1 283 ? -22.031 0.129 10.609 1 93.38 283 MET A CA 1
ATOM 2159 C C . MET A 1 283 ? -22.547 -0.605 11.844 1 93.38 283 MET A C 1
ATOM 2161 O O . MET A 1 283 ? -21.766 -1.014 12.703 1 93.38 283 MET A O 1
ATOM 2165 N N . GLU A 1 284 ? -23.781 -0.82 11.891 1 92.12 284 GLU A N 1
ATOM 2166 C CA . GLU A 1 284 ? -24.406 -1.51 13.016 1 92.12 284 GLU A CA 1
ATOM 2167 C C . GLU A 1 284 ? -23.953 -2.963 13.094 1 92.12 284 GLU A C 1
ATOM 2169 O O . GLU A 1 284 ? -23.781 -3.51 14.188 1 92.12 284 GLU A O 1
ATOM 2174 N N . SER A 1 285 ? -23.75 -3.516 11.969 1 91.5 285 SER A N 1
ATOM 2175 C CA . SER A 1 285 ? -23.328 -4.91 11.93 1 91.5 285 SER A CA 1
ATOM 2176 C C . SER A 1 285 ? -21.906 -5.074 12.453 1 91.5 285 SER A C 1
ATOM 2178 O O . SER A 1 285 ? -21.5 -6.172 12.852 1 91.5 285 SER A O 1
ATOM 2180 N N . LEU A 1 286 ? -21.078 -4.055 12.398 1 87.31 28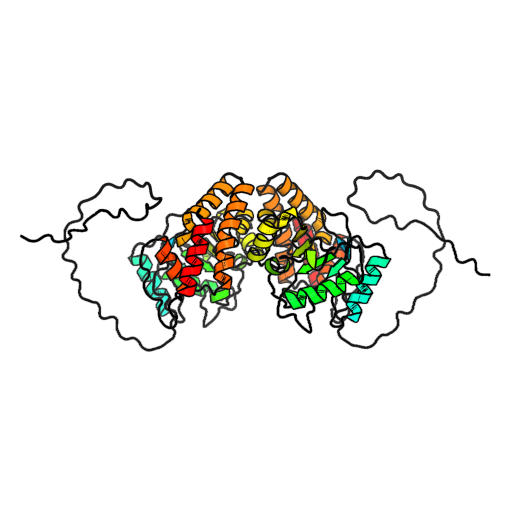6 LEU A N 1
ATOM 2181 C CA . LEU A 1 286 ? -19.672 -4.125 12.789 1 87.31 286 LEU A CA 1
ATOM 2182 C C . LEU A 1 286 ? -19.484 -3.678 14.234 1 87.31 286 LEU A C 1
ATOM 2184 O O . LEU A 1 286 ? -18.469 -3.996 14.859 1 87.31 286 LEU A O 1
ATOM 2188 N N . ILE A 1 287 ? -20.203 -2.645 14.695 1 72.81 287 ILE A N 1
ATOM 2189 C CA . ILE A 1 287 ? -20.094 -2.123 16.062 1 72.81 287 ILE A CA 1
ATOM 2190 C C . ILE A 1 287 ? -20.734 -3.102 17.031 1 72.81 287 ILE A C 1
ATOM 2192 O O . ILE A 1 287 ? -20.312 -3.188 18.203 1 72.81 287 ILE A O 1
ATOM 2196 N N . VAL A 1 288 ? -21.656 -4.039 16.578 1 50.38 288 VAL A N 1
ATOM 2197 C CA . VAL A 1 288 ? -22.25 -5 17.516 1 50.38 288 VAL A CA 1
ATOM 2198 C C . VAL A 1 288 ? -21.297 -6.168 17.719 1 50.38 288 VAL A C 1
ATOM 2200 O O . VAL A 1 288 ? -20.594 -6.578 16.797 1 50.38 288 VAL A O 1
ATOM 2203 N N . GLY B 1 1 ? 17.859 -51.219 -34.531 1 20.84 1 GLY B N 1
ATOM 2204 C CA . GLY B 1 1 ? 16.875 -51.688 -33.562 1 20.84 1 GLY B CA 1
ATOM 2205 C C . GLY B 1 1 ? 16.891 -50.906 -32.25 1 20.84 1 GLY B C 1
ATOM 2206 O O . GLY B 1 1 ? 16.359 -51.375 -31.234 1 20.84 1 GLY B O 1
ATOM 2207 N N . ARG B 1 2 ? 16.797 -49.469 -32 1 19.73 2 ARG B N 1
ATOM 2208 C CA . ARG B 1 2 ? 17.844 -48.5 -31.719 1 19.73 2 ARG B CA 1
ATOM 2209 C C . ARG B 1 2 ? 17.922 -48.188 -30.234 1 19.73 2 ARG B C 1
ATOM 2211 O O . ARG B 1 2 ? 16.906 -48.094 -29.547 1 19.73 2 ARG B O 1
ATOM 2218 N N . ALA B 1 3 ? 19.078 -48.188 -29.484 1 18.77 3 ALA B N 1
ATOM 2219 C CA . ALA B 1 3 ? 19.859 -48.312 -28.25 1 18.77 3 ALA B CA 1
ATOM 2220 C C . ALA B 1 3 ? 19.719 -47.062 -27.406 1 18.77 3 ALA B C 1
ATOM 2222 O O . ALA B 1 3 ? 20.406 -46.906 -26.391 1 18.77 3 ALA B O 1
ATOM 2223 N N . SER B 1 4 ? 19.109 -45.906 -27.953 1 18.42 4 SER B N 1
ATOM 2224 C CA . SER B 1 4 ? 19.703 -44.656 -27.531 1 18.42 4 SER B CA 1
ATOM 2225 C C . SER B 1 4 ? 19.406 -44.375 -26.062 1 18.42 4 SER B C 1
ATOM 2227 O O . SER B 1 4 ? 18.5 -43.594 -25.75 1 18.42 4 SER B O 1
ATOM 2229 N N . ALA B 1 5 ? 19.234 -45.25 -25.125 1 18.03 5 ALA B N 1
ATOM 2230 C CA . ALA B 1 5 ? 18.562 -45.156 -23.828 1 18.03 5 ALA B CA 1
ATOM 2231 C C . ALA B 1 5 ? 19.312 -44.219 -22.875 1 18.03 5 ALA B C 1
ATOM 2233 O O . ALA B 1 5 ? 18.75 -43.812 -21.859 1 18.03 5 ALA B O 1
ATOM 2234 N N . ALA B 1 6 ? 20.625 -44.031 -22.828 1 18.47 6 ALA B N 1
ATOM 2235 C CA . ALA B 1 6 ? 21.266 -44.219 -21.531 1 18.47 6 ALA B CA 1
ATOM 2236 C C . ALA B 1 6 ? 21.141 -42.969 -20.672 1 18.47 6 ALA B C 1
ATOM 2238 O O . ALA B 1 6 ? 20.766 -43.062 -19.5 1 18.47 6 ALA B O 1
ATOM 2239 N N . VAL B 1 7 ? 22 -41.938 -20.938 1 18.2 7 VAL B N 1
ATOM 2240 C CA . VAL B 1 7 ? 22.969 -41.406 -19.984 1 18.2 7 VAL B CA 1
ATOM 2241 C C . VAL B 1 7 ? 22.25 -40.562 -18.938 1 18.2 7 VAL B C 1
ATOM 2243 O O . VAL B 1 7 ? 21.172 -40 -19.219 1 18.2 7 VAL B O 1
ATOM 2246 N N . SER B 1 8 ? 22.781 -40.094 -17.609 1 18 8 SER B N 1
ATOM 2247 C CA . SER B 1 8 ? 22.953 -40.031 -16.156 1 18 8 SER B CA 1
ATOM 2248 C C . SER B 1 8 ? 22.484 -38.719 -15.594 1 18 8 SER B C 1
ATOM 2250 O O . SER B 1 8 ? 22.297 -37.75 -16.344 1 18 8 SER B O 1
ATOM 2252 N N . GLU B 1 9 ? 22.859 -38.375 -14.242 1 19.62 9 GLU B N 1
ATOM 2253 C CA . GLU B 1 9 ? 22.547 -38.062 -12.852 1 19.62 9 GLU B CA 1
ATOM 2254 C C . GLU B 1 9 ? 22.688 -36.562 -12.594 1 19.62 9 GLU B C 1
ATOM 2256 O O . GLU B 1 9 ? 21.938 -36 -11.797 1 19.62 9 GLU B O 1
ATOM 2261 N N . HIS B 1 10 ? 23.719 -35.844 -13.07 1 20.91 10 HIS B N 1
ATOM 2262 C CA . HIS B 1 10 ? 24.438 -35.031 -12.078 1 20.91 10 HIS B CA 1
ATOM 2263 C C . HIS B 1 10 ? 23.75 -33.688 -11.844 1 20.91 10 HIS B C 1
ATOM 2265 O O . HIS B 1 10 ? 24.25 -32.875 -11.07 1 20.91 10 HIS B O 1
ATOM 2271 N N . VAL B 1 11 ? 22.875 -33.312 -12.523 1 20.47 11 VAL B N 1
A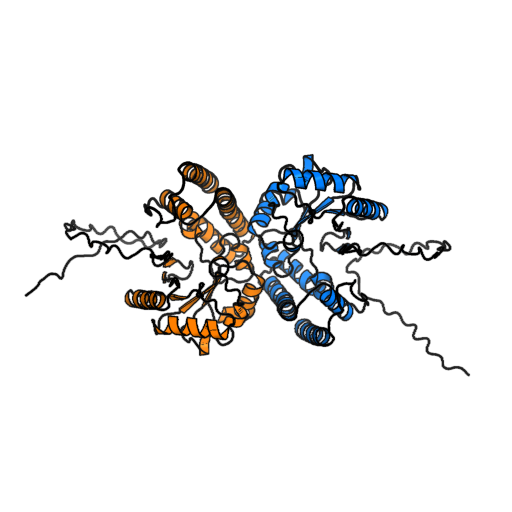TOM 2272 C CA . VAL B 1 11 ? 22.844 -31.859 -12.344 1 20.47 11 VAL B CA 1
ATOM 2273 C C . VAL B 1 11 ? 22.562 -31.516 -10.883 1 20.47 11 VAL B C 1
ATOM 2275 O O . VAL B 1 11 ? 21.484 -31.844 -10.375 1 20.47 11 VAL B O 1
ATOM 2278 N N . ARG B 1 12 ? 23.656 -31.531 -9.93 1 21.86 12 ARG B N 1
ATOM 2279 C CA . ARG B 1 12 ? 23.781 -31.25 -8.5 1 21.86 12 ARG B CA 1
ATOM 2280 C C . ARG B 1 12 ? 23.094 -29.938 -8.141 1 21.86 12 ARG B C 1
ATOM 2282 O O . ARG B 1 12 ? 22.375 -29.859 -7.141 1 21.86 12 ARG B O 1
ATOM 2289 N N . PRO B 1 13 ? 23.688 -28.938 -8.664 1 21.62 13 PRO B N 1
ATOM 2290 C CA . PRO B 1 13 ? 24.016 -27.844 -7.75 1 21.62 13 PRO B CA 1
ATOM 2291 C C . PRO B 1 13 ? 22.781 -27.047 -7.316 1 21.62 13 PRO B C 1
ATOM 2293 O O . PRO B 1 13 ? 22.906 -26.047 -6.609 1 21.62 13 PRO B O 1
ATOM 2296 N N . LEU B 1 14 ? 21.609 -27.438 -7.609 1 21.86 14 LEU B N 1
ATOM 2297 C CA . LEU B 1 14 ? 20.797 -26.281 -7.215 1 21.86 14 LEU B CA 1
ATOM 2298 C C . LEU B 1 14 ? 20.844 -26.078 -5.703 1 21.86 14 LEU B C 1
ATOM 2300 O O . LEU B 1 14 ? 20.453 -26.969 -4.941 1 21.86 14 LEU B O 1
ATOM 2304 N N . GLN B 1 15 ? 22.016 -25.5 -5.141 1 21.47 15 GLN B N 1
ATOM 2305 C CA . GLN B 1 15 ? 22.266 -25.156 -3.74 1 21.47 15 GLN B CA 1
ATOM 2306 C C . GLN B 1 15 ? 20.969 -24.703 -3.061 1 21.47 15 GLN B C 1
ATOM 2308 O O . GLN B 1 15 ? 20.406 -23.656 -3.42 1 21.47 15 GLN B O 1
ATOM 2313 N N . ALA B 1 16 ? 20.188 -25.562 -2.766 1 23.98 16 ALA B N 1
ATOM 2314 C CA . ALA B 1 16 ? 19 -25.672 -1.925 1 23.98 16 ALA B CA 1
ATOM 2315 C C . ALA B 1 16 ? 19.266 -25.141 -0.521 1 23.98 16 ALA B C 1
ATOM 2317 O O . ALA B 1 16 ? 20.281 -25.469 0.091 1 23.98 16 ALA B O 1
ATOM 2318 N N . CYS B 1 17 ? 19 -23.953 -0.214 1 22.83 17 CYS B N 1
ATOM 2319 C CA . CYS B 1 17 ? 19.203 -23.578 1.184 1 22.83 17 CYS B CA 1
ATOM 2320 C C . CYS B 1 17 ? 18.906 -24.75 2.107 1 22.83 17 CYS B C 1
ATOM 2322 O O . CYS B 1 17 ? 18.516 -24.562 3.26 1 22.83 17 CYS B O 1
ATOM 2324 N N . SER B 1 18 ? 18.891 -26.094 1.626 1 21.8 18 SER B N 1
ATOM 2325 C CA . SER B 1 18 ? 18.734 -27.188 2.586 1 21.8 18 SER B CA 1
ATOM 2326 C C . SER B 1 18 ? 20.016 -27.406 3.381 1 21.8 18 SER B C 1
ATOM 2328 O O . SER B 1 18 ? 21.125 -27.312 2.832 1 21.8 18 SER B O 1
ATOM 2330 N N . ALA B 1 19 ? 20.203 -27.297 4.695 1 24.06 19 ALA B N 1
ATOM 2331 C CA . ALA B 1 19 ? 21.328 -27.812 5.477 1 24.06 19 ALA B CA 1
ATOM 2332 C C . ALA B 1 19 ? 21.594 -29.281 5.141 1 24.06 19 ALA B C 1
ATOM 2334 O O . ALA B 1 19 ? 22.312 -29.969 5.863 1 24.06 19 ALA B O 1
ATOM 2335 N N . ILE B 1 20 ? 20.953 -30.016 4.109 1 20.25 20 ILE B N 1
ATOM 2336 C CA . ILE B 1 20 ? 21.125 -31.469 4.133 1 20.25 20 ILE B CA 1
ATOM 2337 C C . ILE B 1 20 ? 22.562 -31.812 3.74 1 20.25 20 ILE B C 1
ATOM 2339 O O . ILE B 1 20 ? 23.078 -31.297 2.754 1 20.25 20 ILE B O 1
ATOM 2343 N N . LYS B 1 21 ? 23.359 -32.562 4.57 1 22.41 21 LYS B N 1
ATOM 2344 C CA . LYS B 1 21 ? 24.703 -33.125 4.68 1 22.41 21 LYS B CA 1
ATOM 2345 C C . LYS B 1 21 ? 25 -34.062 3.52 1 22.41 21 LYS B C 1
ATOM 2347 O O . LYS B 1 21 ? 25.953 -34.844 3.568 1 22.41 21 LYS B O 1
ATOM 2352 N N . ARG B 1 22 ? 24.344 -33.969 2.225 1 23.72 22 ARG B N 1
ATOM 2353 C CA . ARG B 1 22 ? 24.656 -35.188 1.474 1 23.72 22 ARG B CA 1
ATOM 2354 C C . ARG B 1 22 ? 26.141 -35.219 1.102 1 23.72 22 ARG B C 1
ATOM 2356 O O . ARG B 1 22 ? 26.781 -34.188 0.932 1 23.72 22 ARG B O 1
ATOM 2363 N N . LYS B 1 23 ? 26.766 -36.438 1.221 1 21.5 23 LYS B N 1
ATOM 2364 C CA . LYS B 1 23 ? 28.094 -36.969 1.015 1 21.5 23 LYS B CA 1
ATOM 2365 C C . LYS B 1 23 ? 28.578 -36.75 -0.417 1 21.5 23 LYS B C 1
ATOM 2367 O O . LYS B 1 23 ? 27.766 -36.719 -1.347 1 21.5 23 LYS B O 1
ATOM 2372 N N . PRO B 1 24 ? 29.859 -36.5 -0.781 1 21.92 24 PRO B N 1
ATOM 2373 C CA . PRO B 1 24 ? 30.656 -36.094 -1.939 1 21.92 24 PRO B CA 1
ATOM 2374 C C . PRO B 1 24 ? 30.672 -37.125 -3.043 1 21.92 24 PRO B C 1
ATOM 2376 O O . PRO B 1 24 ? 31.672 -37.844 -3.207 1 21.92 24 PRO B O 1
ATOM 2379 N N . GLN B 1 25 ? 29.516 -37.844 -3.461 1 20.98 25 GLN B N 1
ATOM 2380 C CA . GLN B 1 25 ? 29.875 -38.969 -4.285 1 20.98 25 GLN B CA 1
ATOM 2381 C C . GLN B 1 25 ? 30.547 -38.531 -5.582 1 20.98 25 GLN B C 1
ATOM 2383 O O . GLN B 1 25 ? 30.234 -37.469 -6.117 1 20.98 25 GLN B O 1
ATOM 2388 N N . ARG B 1 26 ? 31.641 -39.094 -6.082 1 19.66 26 ARG B N 1
ATOM 2389 C CA . ARG B 1 26 ? 32.656 -38.969 -7.113 1 19.66 26 ARG B CA 1
ATOM 2390 C C . ARG B 1 26 ? 32.031 -39.094 -8.508 1 19.66 26 ARG B C 1
ATOM 2392 O O . ARG B 1 26 ? 31.578 -40.156 -8.891 1 19.66 26 ARG B O 1
ATOM 2399 N N . LEU B 1 27 ? 31.203 -38.156 -9.039 1 21.08 27 LEU B N 1
ATOM 2400 C CA . LEU B 1 27 ? 30.422 -38.312 -10.258 1 21.08 27 LEU B CA 1
ATOM 2401 C C . LEU B 1 27 ? 31.328 -38.438 -11.477 1 21.08 27 LEU B C 1
ATOM 2403 O O . LEU B 1 27 ? 32.219 -37.594 -11.68 1 21.08 27 LEU B O 1
ATOM 2407 N N . GLU B 1 28 ? 31.578 -39.531 -12.086 1 22.19 28 GLU B N 1
ATOM 2408 C CA . GLU B 1 28 ? 32.375 -39.906 -13.242 1 22.19 28 GLU B CA 1
ATOM 2409 C C . GLU B 1 28 ? 31.984 -39.094 -14.477 1 22.19 28 GLU B C 1
ATOM 2411 O O . GLU B 1 28 ? 30.859 -38.594 -14.555 1 22.19 28 GLU B O 1
ATOM 2416 N N . GLY B 1 29 ? 32.844 -38.969 -15.555 1 19.73 29 GLY B N 1
ATOM 2417 C CA . GLY B 1 29 ? 33.219 -38.125 -16.672 1 19.73 29 GLY B CA 1
ATOM 2418 C C . GLY B 1 29 ? 32.312 -38.281 -17.875 1 19.73 29 GLY B C 1
ATOM 2419 O O . GLY B 1 29 ? 32.688 -38.875 -18.891 1 19.73 29 GLY B O 1
ATOM 2420 N N . ALA B 1 30 ? 31 -38.531 -17.844 1 21.95 30 ALA B N 1
ATOM 2421 C CA . ALA B 1 30 ? 30.375 -38.969 -19.078 1 21.95 30 ALA B CA 1
ATOM 2422 C C . ALA B 1 30 ? 30.5 -37.906 -20.172 1 21.95 30 ALA B C 1
ATOM 2424 O O . ALA B 1 30 ? 30.391 -36.719 -19.891 1 21.95 30 ALA B O 1
ATOM 2425 N N . GLU B 1 31 ? 31.109 -38.062 -21.297 1 23.64 31 GLU B N 1
ATOM 2426 C CA . GLU B 1 31 ? 31.422 -37.406 -22.562 1 23.64 31 GLU B CA 1
ATOM 2427 C C . GLU B 1 31 ? 30.156 -36.844 -23.219 1 23.64 31 GLU B C 1
ATOM 2429 O O . GLU B 1 31 ? 29.219 -37.594 -23.5 1 23.64 31 GLU B O 1
ATOM 2434 N N . SER B 1 32 ? 29.656 -35.656 -22.906 1 20.88 32 SER B N 1
ATOM 2435 C CA . SER B 1 32 ? 28.422 -34.906 -23.172 1 20.88 32 SER B CA 1
ATOM 2436 C C . SER B 1 32 ? 28.234 -34.656 -24.672 1 20.88 32 SER B C 1
ATOM 2438 O O . SER B 1 32 ? 29.031 -33.969 -25.297 1 20.88 32 SER B O 1
ATOM 2440 N N . ASP B 1 33 ? 27.875 -35.531 -25.484 1 20.58 33 ASP B N 1
ATOM 2441 C CA . ASP B 1 33 ? 27.797 -35.469 -26.938 1 20.58 33 ASP B CA 1
ATOM 2442 C C . ASP B 1 33 ? 26.984 -34.25 -27.375 1 20.58 33 ASP B C 1
ATOM 2444 O O . ASP B 1 33 ? 27.453 -33.438 -28.172 1 20.58 33 ASP B O 1
ATOM 2448 N N . THR B 1 34 ? 25.547 -34.25 -27.531 1 22.12 34 THR B N 1
ATOM 2449 C CA . THR B 1 34 ? 24.766 -34.25 -28.766 1 22.12 34 THR B CA 1
ATOM 2450 C C . THR B 1 34 ? 24.547 -32.844 -29.281 1 22.12 34 THR B C 1
ATOM 2452 O O . THR B 1 34 ? 24.703 -31.875 -28.531 1 22.12 34 THR B O 1
ATOM 2455 N N . ARG B 1 35 ? 23.672 -32.531 -30.438 1 22.84 35 ARG B N 1
ATOM 2456 C CA . ARG B 1 35 ? 23.391 -31.75 -31.641 1 22.84 35 ARG B CA 1
ATOM 2457 C C . ARG B 1 35 ? 22.562 -30.516 -31.312 1 22.84 35 ARG B C 1
ATOM 2459 O O . ARG B 1 35 ? 21.719 -30.547 -30.422 1 22.84 35 ARG B O 1
ATOM 2466 N N . PRO B 1 36 ? 22.828 -29.297 -31.844 1 21.36 36 PRO B N 1
ATOM 2467 C CA . PRO B 1 36 ? 22.328 -27.922 -31.641 1 21.36 36 PRO B CA 1
ATOM 2468 C C . PRO B 1 36 ? 20.859 -27.766 -32 1 21.36 36 PRO B C 1
ATOM 2470 O O . PRO B 1 36 ? 20.438 -28.172 -33.094 1 21.36 36 PRO B O 1
ATOM 2473 N N . VAL B 1 37 ? 19.875 -28.125 -31.172 1 21.75 37 VAL B N 1
ATOM 2474 C CA . VAL B 1 37 ? 18.484 -27.984 -31.594 1 21.75 37 VAL B CA 1
ATOM 2475 C C . VAL B 1 37 ? 18.234 -26.562 -32.094 1 21.75 37 VAL B C 1
ATOM 2477 O O . VAL B 1 37 ? 18.5 -25.594 -31.406 1 21.75 37 VAL B O 1
ATOM 2480 N N . SER B 1 38 ? 18.312 -26.297 -33.406 1 21.08 38 SER B N 1
ATOM 2481 C CA . SER B 1 38 ? 18.078 -25.047 -34.125 1 21.08 38 SER B CA 1
ATOM 2482 C C . SER B 1 38 ? 16.688 -24.5 -33.781 1 21.08 38 SER B C 1
ATOM 2484 O O . SER B 1 38 ? 15.688 -25.188 -33.938 1 21.08 38 SER B O 1
ATOM 2486 N N . LEU B 1 39 ? 16.594 -23.75 -32.844 1 22.66 39 LEU B N 1
ATOM 2487 C CA . LEU B 1 39 ? 15.367 -23.047 -32.469 1 22.66 39 LEU B CA 1
ATOM 2488 C C . LEU B 1 39 ? 14.711 -22.406 -33.688 1 22.66 39 LEU B C 1
ATOM 2490 O O . LEU B 1 39 ? 15.375 -21.719 -34.469 1 22.66 39 LEU B O 1
ATOM 2494 N N . PRO B 1 40 ? 13.648 -23 -34.219 1 22.31 40 PRO B N 1
ATOM 2495 C CA . PRO B 1 40 ? 13.023 -22.422 -35.406 1 22.31 40 PRO B CA 1
ATOM 2496 C C . PRO B 1 40 ? 12.719 -20.938 -35.25 1 22.31 40 PRO B C 1
ATOM 2498 O O . PRO B 1 40 ? 12.547 -20.453 -34.125 1 22.31 40 PRO B O 1
ATOM 2501 N N . ARG B 1 41 ? 13.094 -20.016 -36.188 1 22.89 41 ARG B N 1
ATOM 2502 C CA . ARG B 1 41 ? 12.93 -18.609 -36.5 1 22.89 41 ARG B CA 1
ATOM 2503 C C . ARG B 1 41 ? 11.461 -18.188 -36.438 1 22.89 41 ARG B C 1
ATOM 2505 O O . ARG B 1 41 ? 10.711 -18.344 -37.406 1 22.89 41 ARG B O 1
ATOM 2512 N N . SER B 1 42 ? 10.672 -18.594 -35.469 1 22.56 42 SER B N 1
ATOM 2513 C CA . SER B 1 42 ? 9.281 -18.172 -35.625 1 22.56 42 SER B CA 1
ATOM 2514 C C . SER B 1 42 ? 9.18 -16.656 -35.719 1 22.56 42 SER B C 1
ATOM 2516 O O . SER B 1 42 ? 10.07 -15.938 -35.281 1 22.56 42 SER B O 1
ATOM 2518 N N . ARG B 1 43 ? 8.242 -16.078 -36.531 1 22.27 43 ARG B N 1
ATOM 2519 C CA . ARG B 1 43 ? 7.793 -14.766 -37 1 22.27 43 ARG B CA 1
ATOM 2520 C C . ARG B 1 43 ? 7.574 -13.828 -35.812 1 22.27 43 ARG B C 1
ATOM 2522 O O . ARG B 1 43 ? 7.418 -14.281 -34.688 1 22.27 43 ARG B O 1
ATOM 2529 N N . GLY B 1 44 ? 7.488 -12.367 -36 1 22.97 44 GLY B N 1
ATOM 2530 C CA . GLY B 1 44 ? 7.723 -11.078 -35.344 1 22.97 44 GLY B CA 1
ATOM 2531 C C . GLY B 1 44 ? 6.816 -10.828 -34.156 1 22.97 44 GLY B C 1
ATOM 2532 O O . GLY B 1 44 ? 6.789 -9.719 -33.625 1 22.97 44 GLY B O 1
ATOM 2533 N N . GLY B 1 45 ? 5.668 -11.406 -34.031 1 22.95 45 GLY B N 1
ATOM 2534 C CA . GLY B 1 45 ? 4.703 -10.773 -33.156 1 22.95 45 GLY B CA 1
ATOM 2535 C C . GLY B 1 45 ? 5.191 -10.664 -31.719 1 22.95 45 GLY B C 1
ATOM 2536 O O . GLY B 1 45 ? 6.051 -11.438 -31.297 1 22.95 45 GLY B O 1
ATOM 2537 N N . SER B 1 46 ? 5.184 -9.43 -31.094 1 24.27 46 SER B N 1
ATOM 2538 C CA . SER B 1 46 ? 5.617 -8.906 -29.797 1 24.27 46 SER B CA 1
ATOM 2539 C C . SER B 1 46 ? 5.156 -9.805 -28.656 1 24.27 46 SER B C 1
ATOM 2541 O O . SER B 1 46 ? 4.043 -9.648 -28.141 1 24.27 46 SER B O 1
ATOM 2543 N N . ALA B 1 47 ? 5.035 -11.062 -28.875 1 25.89 47 ALA B N 1
ATOM 2544 C CA . ALA B 1 47 ? 4.656 -11.961 -27.797 1 25.89 47 ALA B CA 1
ATOM 2545 C C . ALA B 1 47 ? 5.613 -11.836 -26.609 1 25.89 47 ALA B C 1
ATOM 2547 O O . ALA B 1 47 ? 6.824 -12.039 -26.766 1 25.89 47 ALA B O 1
ATOM 2548 N N . VAL B 1 48 ? 5.48 -10.75 -25.938 1 27.41 48 VAL B N 1
ATOM 2549 C CA . VAL B 1 48 ? 6.207 -10.82 -24.672 1 27.41 48 VAL B CA 1
ATOM 2550 C C . VAL B 1 48 ? 6.16 -12.242 -24.125 1 27.41 48 VAL B C 1
ATOM 2552 O O . VAL B 1 48 ? 5.117 -12.695 -23.641 1 27.41 48 VAL B O 1
ATOM 2555 N N . CYS B 1 49 ? 6.496 -13.18 -24.953 1 26.38 49 CYS B N 1
ATOM 2556 C CA . CYS B 1 49 ? 6.723 -14.539 -24.469 1 26.38 49 CYS B CA 1
ATOM 2557 C C . CYS B 1 49 ? 7.637 -14.539 -23.25 1 26.38 49 CYS B C 1
ATOM 2559 O O . CYS B 1 49 ? 8.797 -14.133 -23.344 1 26.38 49 CYS B O 1
ATOM 2561 N N . TRP B 1 50 ? 7.125 -14.039 -22.188 1 29.77 50 TRP B N 1
ATOM 2562 C CA . TRP B 1 50 ? 7.945 -14.492 -21.078 1 29.77 50 TRP B CA 1
ATOM 2563 C C . TRP B 1 50 ? 8.258 -15.984 -21.203 1 29.77 50 TRP B C 1
ATOM 2565 O O . TRP B 1 50 ? 7.371 -16.828 -21.062 1 29.77 50 TRP B O 1
ATOM 2575 N N . PRO B 1 51 ? 8.906 -16.359 -22.156 1 31.08 51 PRO B N 1
ATOM 2576 C CA . PRO B 1 51 ? 9.211 -17.797 -22.281 1 31.08 51 PRO B CA 1
ATOM 2577 C C . PRO B 1 51 ? 9.281 -18.5 -20.922 1 31.08 51 PRO B C 1
ATOM 2579 O O . PRO B 1 51 ? 8.797 -19.625 -20.781 1 31.08 51 PRO B O 1
ATOM 2582 N N . GLN B 1 52 ? 10.445 -18.234 -20.078 1 30.83 52 GLN B N 1
ATOM 2583 C CA . GLN B 1 52 ? 10.898 -19.156 -19.031 1 30.83 52 GLN B CA 1
ATOM 25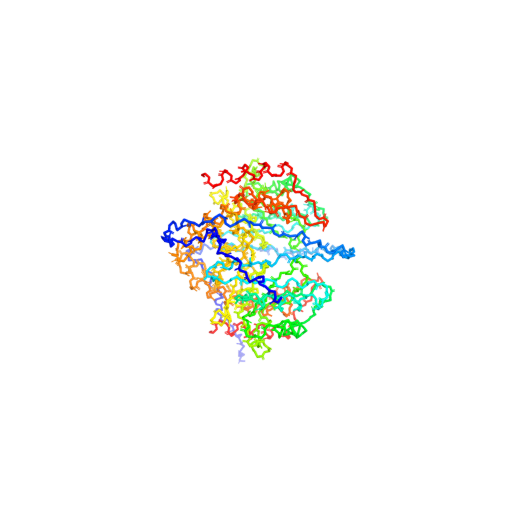84 C C . GLN B 1 52 ? 9.875 -19.234 -17.906 1 30.83 52 GLN B C 1
ATOM 2586 O O . GLN B 1 52 ? 9.211 -18.25 -17.578 1 30.83 52 GLN B O 1
ATOM 2591 N N . GLY B 1 53 ? 9.32 -20.422 -17.672 1 32.34 53 GLY B N 1
ATOM 2592 C CA . GLY B 1 53 ? 8.609 -20.891 -16.5 1 32.34 53 GLY B CA 1
ATOM 2593 C C . GLY B 1 53 ? 8.992 -20.141 -15.234 1 32.34 53 GLY B C 1
ATOM 2594 O O . GLY B 1 53 ? 10.156 -20.141 -14.836 1 32.34 53 GLY B O 1
ATOM 2595 N N . LEU B 1 54 ? 8.586 -18.953 -15.219 1 34.44 54 LEU B N 1
ATOM 2596 C CA . LEU B 1 54 ? 8.82 -18.375 -13.898 1 34.44 54 LEU B CA 1
ATOM 2597 C C . LEU B 1 54 ? 8.508 -19.375 -12.797 1 34.44 54 LEU B C 1
ATOM 2599 O O . LEU B 1 54 ? 7.383 -19.859 -12.695 1 34.44 54 LEU B O 1
ATOM 2603 N N . THR B 1 55 ? 9.477 -20.203 -12.562 1 35.78 55 THR B N 1
ATOM 2604 C CA . THR B 1 55 ? 9.383 -20.953 -11.32 1 35.78 55 THR B CA 1
ATOM 2605 C C . THR B 1 55 ? 9.32 -20.016 -10.117 1 35.78 55 THR B C 1
ATOM 2607 O O . THR B 1 55 ? 10.195 -19.188 -9.93 1 35.78 55 THR B O 1
ATOM 2610 N N . LEU B 1 56 ? 8.078 -19.656 -9.859 1 40.47 56 LEU B N 1
ATOM 2611 C CA . LEU B 1 56 ? 7.863 -18.906 -8.625 1 40.47 56 LEU B CA 1
ATOM 2612 C C . LEU B 1 56 ? 8.297 -19.719 -7.41 1 40.47 56 LEU B C 1
ATOM 2614 O O . LEU B 1 56 ? 7.938 -20.906 -7.281 1 40.47 56 LEU B O 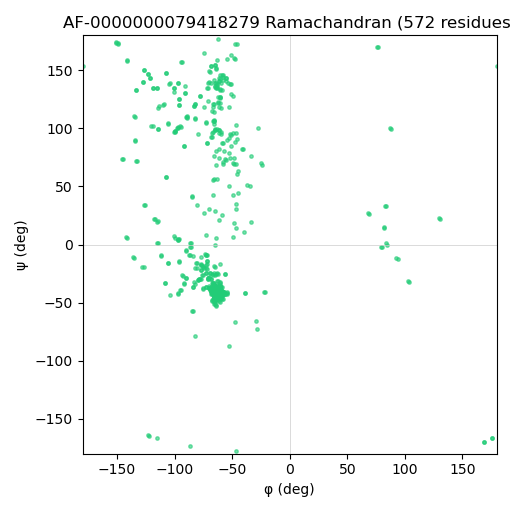1
ATOM 2618 N N . GLN B 1 57 ? 9.5 -19.453 -7.023 1 35.12 57 GLN B N 1
ATOM 2619 C CA . GLN B 1 57 ? 9.859 -20.047 -5.742 1 35.12 57 GLN B CA 1
ATOM 2620 C C . GLN B 1 57 ? 9.07 -19.422 -4.602 1 35.12 57 GLN B C 1
ATOM 2622 O O . GLN B 1 57 ? 9.078 -18.203 -4.43 1 35.12 57 GLN B O 1
ATOM 2627 N N . LEU B 1 58 ? 7.98 -20.031 -4.297 1 36.94 58 LEU B N 1
ATOM 2628 C CA . LEU B 1 58 ? 7.203 -19.656 -3.123 1 36.94 58 LEU B CA 1
ATOM 2629 C C . LEU B 1 58 ? 7.988 -19.922 -1.843 1 36.94 58 LEU B C 1
ATOM 2631 O O . LEU B 1 58 ? 8.523 -21.016 -1.646 1 36.94 58 LEU B O 1
ATOM 2635 N N . HIS B 1 59 ? 8.547 -18.875 -1.361 1 31.7 59 HIS B N 1
ATOM 2636 C CA . HIS B 1 59 ? 9.18 -19.062 -0.062 1 31.7 59 HIS B CA 1
ATOM 2637 C C . HIS B 1 59 ? 8.156 -19.453 0.997 1 31.7 59 HIS B C 1
ATOM 2639 O O . HIS B 1 59 ? 7.129 -18.797 1.147 1 31.7 59 HIS B O 1
ATOM 2645 N N . GLY B 1 60 ? 8.383 -20.672 1.663 1 33.94 60 GLY B N 1
ATOM 2646 C CA . GLY B 1 60 ? 7.637 -21.438 2.643 1 33.94 60 GLY B CA 1
ATOM 2647 C C . GLY B 1 60 ? 6.93 -22.641 2.041 1 33.94 60 GLY B C 1
ATOM 2648 O O . GLY B 1 60 ? 6.465 -23.516 2.768 1 33.94 60 GLY B O 1
ATOM 2649 N N . ILE B 1 61 ? 6.559 -22.359 0.767 1 33.38 61 ILE B N 1
ATOM 2650 C CA . ILE B 1 61 ? 6.039 -23.547 0.107 1 33.38 61 ILE B CA 1
ATOM 2651 C C . ILE B 1 61 ? 7.066 -24.078 -0.895 1 33.38 61 ILE B C 1
ATOM 2653 O O . ILE B 1 61 ? 7.531 -23.328 -1.763 1 33.38 61 ILE B O 1
ATOM 2657 N N . PRO B 1 62 ? 7.738 -25.078 -0.634 1 36.09 62 PRO B N 1
ATOM 2658 C CA . PRO B 1 62 ? 8.703 -25.75 -1.514 1 36.09 62 PRO B CA 1
ATOM 2659 C C . PRO B 1 62 ? 8.156 -25.969 -2.922 1 36.09 62 PRO B C 1
ATOM 2661 O O . PRO B 1 62 ? 8.617 -26.875 -3.623 1 36.09 62 PRO B O 1
ATOM 2664 N N . LYS B 1 63 ? 7.109 -25.344 -3.277 1 43.38 63 LYS B N 1
ATOM 2665 C CA . LYS B 1 63 ? 6.594 -25.828 -4.559 1 43.38 63 LYS B CA 1
ATOM 2666 C C . LYS B 1 63 ? 6.816 -24.781 -5.66 1 43.38 63 LYS B C 1
ATOM 2668 O O . LYS B 1 63 ? 6.762 -23.578 -5.41 1 43.38 63 LYS B O 1
ATOM 2673 N N . GLU B 1 64 ? 7.547 -25.281 -6.609 1 42.41 64 GLU B N 1
ATOM 2674 C CA . GLU B 1 64 ? 7.746 -24.5 -7.824 1 42.41 64 GLU B CA 1
ATOM 2675 C C . GLU B 1 64 ? 6.426 -24.234 -8.531 1 42.41 64 GLU B C 1
ATOM 2677 O O . GLU B 1 64 ? 5.625 -25.156 -8.734 1 42.41 64 GLU B O 1
ATOM 2682 N N . ILE B 1 65 ? 5.918 -23.125 -8.328 1 43.84 65 ILE B N 1
ATOM 2683 C CA . ILE B 1 65 ? 4.723 -22.75 -9.078 1 43.84 65 ILE B CA 1
ATOM 2684 C C . ILE B 1 65 ? 5.121 -22.219 -10.453 1 43.84 65 ILE B C 1
ATOM 2686 O O . ILE B 1 65 ? 5.996 -21.344 -10.555 1 43.84 65 ILE B O 1
ATOM 2690 N N . ALA B 1 66 ? 4.863 -22.984 -11.508 1 41.69 66 ALA B N 1
ATOM 2691 C CA . ALA B 1 66 ? 5.094 -22.531 -12.875 1 41.69 66 ALA B CA 1
ATOM 2692 C C . ALA B 1 66 ? 4.047 -21.5 -13.281 1 41.69 66 ALA B C 1
ATOM 2694 O O . ALA B 1 66 ? 2.854 -21.672 -13.031 1 41.69 66 ALA B O 1
ATOM 2695 N N . GLY B 1 67 ? 4.348 -20.203 -13.367 1 45.72 67 GLY B N 1
ATOM 2696 C CA . GLY B 1 67 ? 3.457 -19.156 -13.828 1 45.72 67 GLY B CA 1
ATOM 2697 C C . GLY B 1 67 ? 3.107 -19.266 -15.297 1 45.72 67 GLY B C 1
ATOM 2698 O O . GLY B 1 67 ? 3.982 -19.516 -16.141 1 45.72 67 GLY B O 1
ATOM 2699 N N . SER B 1 68 ? 1.926 -19.672 -15.664 1 40.97 68 SER B N 1
ATOM 2700 C CA . SER B 1 68 ? 1.455 -19.578 -17.047 1 40.97 68 SER B CA 1
ATOM 2701 C C . SER B 1 68 ? 1.277 -18.125 -17.469 1 40.97 68 SER B C 1
ATOM 2703 O O . SER B 1 68 ? 0.701 -17.312 -16.734 1 40.97 68 SER B O 1
ATOM 2705 N N . HIS B 1 69 ? 2.213 -17.531 -18.125 1 41.53 69 HIS B N 1
ATOM 2706 C CA . HIS B 1 69 ? 2.08 -16.188 -18.688 1 41.53 69 HIS B CA 1
ATOM 2707 C C . HIS B 1 69 ? 1.018 -16.156 -19.781 1 41.53 69 HIS B C 1
ATOM 2709 O O . HIS B 1 69 ? 1.014 -17 -20.688 1 41.53 69 HIS B O 1
ATOM 2715 N N . SER B 1 70 ? -0.134 -15.734 -19.469 1 39.88 70 SER B N 1
ATOM 2716 C CA . SER B 1 70 ? -1.232 -15.562 -20.406 1 39.88 70 SER B CA 1
ATOM 2717 C C . SER B 1 70 ? -0.847 -14.609 -21.531 1 39.88 70 SER B C 1
ATOM 2719 O O . SER B 1 70 ? -0.594 -13.43 -21.297 1 39.88 70 SER B O 1
ATOM 2721 N N . SER B 1 71 ? 0.021 -15.016 -22.422 1 35.84 71 SER B N 1
ATOM 2722 C CA . SER B 1 71 ? 0.036 -14.227 -23.641 1 35.84 71 SER B CA 1
ATOM 2723 C C . SER B 1 71 ? -1.377 -13.984 -24.172 1 35.84 71 SER B C 1
ATOM 2725 O O . SER B 1 71 ? -2.332 -14.602 -23.688 1 35.84 71 SER B O 1
ATOM 2727 N N . TYR B 1 72 ? -1.417 -13.125 -25.219 1 38.47 72 TYR B N 1
ATOM 2728 C CA . TYR B 1 72 ? -2.574 -12.695 -26 1 38.47 72 TYR B CA 1
ATOM 2729 C C . TYR B 1 72 ? -3.533 -13.859 -26.234 1 38.47 72 TYR B C 1
ATOM 2731 O O . TYR B 1 72 ? -4.734 -13.656 -26.422 1 38.47 72 TYR B O 1
ATOM 2739 N N . ASN B 1 73 ? -2.926 -15.117 -26.562 1 38.91 73 ASN B N 1
ATOM 2740 C CA . ASN B 1 73 ? -3.758 -16.141 -27.188 1 38.91 73 ASN B CA 1
ATOM 2741 C C . ASN B 1 73 ? -3.941 -17.344 -26.266 1 38.91 73 ASN B C 1
ATOM 2743 O O . ASN B 1 73 ? -2.996 -17.781 -25.609 1 38.91 73 ASN B O 1
ATOM 2747 N N . HIS B 1 74 ? -5.156 -17.641 -25.891 1 46.16 74 HIS B N 1
ATOM 2748 C CA . HIS B 1 74 ? -5.652 -18.859 -25.25 1 46.16 74 HIS B CA 1
ATOM 2749 C C . HIS B 1 74 ? -4.727 -20.031 -25.516 1 46.16 74 HIS B C 1
ATOM 2751 O O . HIS B 1 74 ? -4.457 -20.844 -24.625 1 46.16 74 HIS B O 1
ATOM 2757 N N . SER B 1 75 ? -4.332 -20.016 -26.672 1 47.09 75 SER B N 1
ATOM 2758 C CA . SER B 1 75 ? -3.646 -21.234 -27.109 1 47.09 75 SER B CA 1
ATOM 2759 C C . SER B 1 75 ? -2.283 -21.375 -26.438 1 47.09 75 SER B C 1
ATOM 2761 O O . SER B 1 75 ? -1.856 -22.484 -26.109 1 47.09 75 SER B O 1
ATOM 2763 N N . ASN B 1 76 ? -1.739 -20.219 -26.109 1 47.72 76 ASN B N 1
ATOM 2764 C CA . ASN B 1 76 ? -0.396 -20.312 -25.547 1 47.72 76 ASN B CA 1
ATOM 2765 C C . ASN B 1 76 ? -0.433 -20.625 -24.047 1 47.72 76 ASN B C 1
ATOM 2767 O O . ASN B 1 76 ? 0.373 -21.422 -23.562 1 47.72 76 ASN B O 1
ATOM 2771 N N . ASP B 1 77 ? -1.404 -20.172 -23.344 1 54.97 77 ASP B N 1
ATOM 2772 C CA . ASP B 1 77 ? -1.514 -20.469 -21.922 1 54.97 77 ASP B CA 1
ATOM 2773 C C . ASP B 1 77 ? -1.826 -21.953 -21.688 1 54.97 77 ASP B C 1
ATOM 2775 O O . ASP B 1 77 ? -1.287 -22.562 -20.766 1 54.97 77 ASP B O 1
ATOM 2779 N N . SER B 1 78 ? -2.598 -22.406 -22.578 1 55.88 78 SER B N 1
ATOM 2780 C CA . SER B 1 78 ? -2.982 -23.812 -22.484 1 55.88 78 SER B CA 1
ATOM 2781 C C . SER B 1 78 ? -1.787 -24.734 -22.703 1 55.88 78 SER B C 1
ATOM 2783 O O . SER B 1 78 ? -1.632 -25.734 -22.016 1 55.88 78 SER B O 1
ATOM 2785 N N . ARG B 1 79 ? -1.004 -24.359 -23.656 1 53.91 79 ARG B N 1
ATOM 2786 C CA . ARG B 1 79 ? 0.15 -25.203 -23.953 1 53.91 79 ARG B CA 1
ATOM 2787 C C . ARG B 1 79 ? 1.143 -25.203 -22.797 1 53.91 79 ARG B C 1
ATOM 2789 O O . ARG B 1 79 ? 1.72 -26.234 -22.484 1 53.91 79 ARG B O 1
ATOM 2796 N N . TRP B 1 80 ? 1.15 -24.031 -22.188 1 55.66 80 TRP B N 1
ATOM 2797 C CA . TRP B 1 80 ? 2.102 -23.922 -21.078 1 55.66 80 TRP B CA 1
ATOM 2798 C C . TRP B 1 80 ? 1.601 -24.672 -19.859 1 55.66 80 TRP B C 1
ATOM 2800 O O . TRP B 1 80 ? 2.375 -25.344 -19.172 1 55.66 80 TRP B O 1
ATOM 2810 N N . ALA B 1 81 ? 0.358 -24.594 -19.672 1 58.38 81 ALA B N 1
ATOM 2811 C CA . ALA B 1 81 ? -0.211 -25.328 -18.547 1 58.38 81 ALA B CA 1
ATOM 2812 C C . ALA B 1 81 ? -0.049 -26.828 -18.734 1 58.38 81 ALA B C 1
ATOM 2814 O O . ALA B 1 81 ? 0.273 -27.547 -17.781 1 58.38 81 ALA B O 1
ATOM 2815 N N . LYS B 1 82 ? -0.188 -27.219 -19.906 1 59.44 82 LYS B N 1
ATOM 2816 C CA . LYS B 1 82 ? -0.009 -28.641 -20.219 1 59.44 82 LYS B CA 1
ATOM 2817 C C . LYS B 1 82 ? 1.443 -29.062 -20.031 1 59.44 82 LYS B C 1
ATOM 2819 O O . LYS B 1 82 ? 1.716 -30.141 -19.5 1 59.44 82 LYS B O 1
ATOM 2824 N N . HIS B 1 83 ? 2.256 -28.156 -20.469 1 56.59 83 HIS B N 1
ATOM 2825 C CA . HIS B 1 83 ? 3.678 -28.453 -20.344 1 56.59 83 HIS B CA 1
ATOM 2826 C C . HIS B 1 83 ? 4.098 -28.516 -18.875 1 56.59 83 HIS B C 1
ATOM 2828 O O . HIS B 1 83 ? 4.855 -29.406 -18.484 1 56.59 83 HIS B O 1
ATOM 2834 N N . ALA B 1 84 ? 3.633 -27.578 -18.109 1 57.06 84 ALA B N 1
ATOM 2835 C CA . ALA B 1 84 ? 3.949 -27.547 -16.688 1 57.06 84 ALA B CA 1
ATOM 2836 C C . ALA B 1 84 ? 3.463 -28.812 -15.984 1 57.06 84 ALA B C 1
ATOM 2838 O O . ALA B 1 84 ? 4.168 -29.375 -15.141 1 57.06 84 ALA B O 1
ATOM 2839 N N . ALA B 1 85 ? 2.305 -29.312 -16.312 1 56.34 85 ALA B N 1
ATOM 2840 C CA . ALA B 1 85 ? 1.764 -30.562 -15.766 1 56.34 85 ALA B CA 1
ATOM 2841 C C . ALA B 1 85 ? 2.611 -31.766 -16.172 1 56.34 85 ALA B C 1
ATOM 2843 O O . ALA B 1 85 ? 2.84 -32.656 -15.375 1 56.34 85 ALA B O 1
ATOM 2844 N N . ALA B 1 86 ? 3.055 -31.625 -17.344 1 57.12 86 ALA B N 1
ATOM 2845 C CA . ALA B 1 86 ? 3.814 -32.75 -17.906 1 57.12 86 ALA B CA 1
ATOM 2846 C C . ALA B 1 86 ? 5.184 -32.844 -17.234 1 57.12 86 ALA B C 1
ATOM 2848 O O . ALA B 1 86 ? 5.727 -33.938 -17.094 1 57.12 86 ALA B O 1
ATOM 2849 N N . ILE B 1 87 ? 5.633 -31.703 -16.719 1 54.44 87 ILE B N 1
ATOM 2850 C CA . ILE B 1 87 ? 6.988 -31.719 -16.188 1 54.44 87 ILE B CA 1
ATOM 2851 C C . ILE B 1 87 ? 6.934 -31.859 -14.664 1 54.44 87 ILE B C 1
ATOM 2853 O O . ILE B 1 87 ? 7.969 -31.875 -13.992 1 54.44 87 ILE B O 1
ATOM 2857 N N . GLY B 1 88 ? 5.742 -32.062 -14.055 1 55.91 88 GLY B N 1
ATOM 2858 C CA . GLY B 1 88 ? 5.633 -32.312 -12.625 1 55.91 88 GLY B CA 1
ATOM 2859 C C . GLY B 1 88 ? 5.637 -31.031 -11.812 1 55.91 88 GLY B C 1
ATOM 2860 O O . GLY B 1 88 ? 6.227 -30.984 -10.727 1 55.91 88 GLY B O 1
ATOM 2861 N N . ALA B 1 89 ? 5.07 -30.047 -12.414 1 59.91 89 ALA B N 1
ATOM 2862 C CA . ALA B 1 89 ? 4.996 -28.812 -11.656 1 59.91 89 ALA B CA 1
ATOM 2863 C C . ALA B 1 89 ? 4.113 -28.969 -10.422 1 59.91 89 ALA B C 1
ATOM 2865 O O . ALA B 1 89 ? 3.107 -29.688 -10.461 1 59.91 89 ALA B O 1
ATOM 2866 N N . SER B 1 90 ? 4.555 -28.453 -9.273 1 67.94 90 SER B N 1
ATOM 2867 C CA . SER B 1 90 ? 3.824 -28.531 -8.016 1 67.94 90 SER B CA 1
ATOM 2868 C C . SER B 1 90 ? 2.613 -27.609 -8.008 1 67.94 90 SER B C 1
ATOM 2870 O O . SER B 1 90 ? 1.716 -27.75 -7.176 1 67.94 90 SER B O 1
ATOM 2872 N N . GLY B 1 91 ? 2.52 -26.766 -9.047 1 75.81 91 GLY B N 1
ATOM 2873 C CA . GLY B 1 91 ? 1.404 -25.844 -9.164 1 75.81 91 GLY B CA 1
ATOM 2874 C C . GLY B 1 91 ? 1.474 -24.969 -10.406 1 75.81 91 GLY B C 1
ATOM 2875 O O . GLY B 1 91 ? 2.527 -24.859 -11.039 1 75.81 91 GLY B O 1
ATOM 2876 N N . ILE B 1 92 ? 0.346 -24.562 -10.828 1 77.69 92 ILE B N 1
ATOM 2877 C CA . ILE B 1 92 ? 0.281 -23.656 -11.977 1 77.69 92 ILE B CA 1
ATOM 2878 C C . ILE B 1 92 ? -0.417 -22.359 -11.578 1 77.69 92 ILE B C 1
ATOM 2880 O O . ILE B 1 92 ? -1.329 -22.375 -10.742 1 77.69 92 ILE B O 1
ATOM 2884 N N . ALA B 1 93 ? 0.107 -21.312 -12.148 1 81.5 93 ALA B N 1
ATOM 2885 C CA . ALA B 1 93 ? -0.514 -20.016 -11.898 1 81.5 93 ALA B CA 1
ATOM 2886 C C . ALA B 1 93 ? -1.103 -19.438 -13.18 1 81.5 93 ALA B C 1
ATOM 2888 O O . ALA B 1 93 ? -0.506 -19.547 -14.258 1 81.5 93 ALA B O 1
ATOM 2889 N N . GLY B 1 94 ? -2.309 -18.922 -13.094 1 82.38 94 GLY B N 1
ATOM 2890 C CA . GLY B 1 94 ? -2.932 -18.219 -14.211 1 82.38 94 GLY B CA 1
ATOM 2891 C C . GLY B 1 94 ? -2.945 -16.703 -14.031 1 82.38 94 GLY B C 1
ATOM 2892 O O . GLY B 1 94 ? -3.162 -16.203 -12.922 1 82.38 94 GLY B O 1
ATOM 2893 N N . ILE B 1 95 ? -2.664 -15.984 -15.094 1 84 95 ILE B N 1
ATOM 2894 C CA . ILE B 1 95 ? -2.74 -14.531 -15.133 1 84 95 ILE B CA 1
ATOM 2895 C C . ILE B 1 95 ? -3.953 -14.094 -15.953 1 84 95 ILE B C 1
ATOM 2897 O O . ILE B 1 95 ? -4.332 -14.773 -16.906 1 84 95 ILE B O 1
ATOM 2901 N N . ALA B 1 96 ? -4.508 -12.977 -15.547 1 86.19 96 ALA B N 1
ATOM 2902 C CA . ALA B 1 96 ? -5.621 -12.445 -16.328 1 86.19 96 ALA B CA 1
ATOM 2903 C C . ALA B 1 96 ? -5.16 -12.055 -17.734 1 86.19 96 ALA B C 1
ATOM 2905 O O . ALA B 1 96 ? -4.062 -11.516 -17.906 1 86.19 96 ALA B O 1
ATOM 2906 N N . PRO B 1 97 ? -5.969 -12.367 -18.656 1 76.31 97 PRO B N 1
ATOM 2907 C CA . PRO B 1 97 ? -5.629 -11.922 -20 1 76.31 97 PRO B CA 1
ATOM 2908 C C . PRO B 1 97 ? -5.559 -10.406 -20.125 1 76.31 97 PRO B C 1
ATOM 2910 O O . PRO B 1 97 ? -6.359 -9.695 -19.516 1 76.31 97 PRO B O 1
ATOM 2913 N N . PHE B 1 98 ? -4.629 -9.922 -20.844 1 72.94 98 PHE B N 1
ATOM 2914 C CA . PHE B 1 98 ? -4.426 -8.484 -20.812 1 72.94 98 PHE B CA 1
ATOM 2915 C C . PHE B 1 98 ? -4.805 -7.852 -22.156 1 72.94 98 PHE B C 1
ATOM 2917 O O . PHE B 1 98 ? -4.926 -6.629 -22.25 1 72.94 98 PHE B O 1
ATOM 2924 N N . PHE B 1 99 ? -5.047 -8.641 -23.188 1 66.88 99 PHE B N 1
ATOM 2925 C CA . PHE B 1 99 ? -5.5 -8.047 -24.453 1 66.88 99 PHE B CA 1
ATOM 2926 C C . PHE B 1 99 ? -7.008 -7.832 -24.438 1 66.88 99 PHE B C 1
ATOM 2928 O O . PHE B 1 99 ? -7.48 -6.711 -24.625 1 66.88 99 PHE B O 1
ATOM 2935 N N . PHE B 1 100 ? -7.746 -8.938 -24.219 1 75.12 100 PHE B N 1
ATOM 2936 C CA . PHE B 1 100 ? -9.172 -8.82 -23.922 1 75.12 100 PHE B CA 1
ATOM 2937 C C . PHE B 1 100 ? -9.438 -8.945 -22.438 1 75.12 100 PHE B C 1
ATOM 2939 O O . PHE B 1 100 ? -9.508 -10.055 -21.906 1 75.12 100 PHE B O 1
ATOM 2946 N N . LYS B 1 101 ? -9.547 -7.871 -21.891 1 83.06 101 LYS B N 1
ATOM 2947 C CA . LYS B 1 101 ? -9.633 -7.824 -20.438 1 83.06 101 LYS B CA 1
ATOM 2948 C C . LYS B 1 101 ? -11.031 -8.203 -19.953 1 83.06 101 LYS B C 1
ATOM 2950 O O . LYS B 1 101 ? -12.031 -7.699 -20.469 1 83.06 101 LYS B O 1
ATOM 2955 N N . PRO B 1 102 ? -10.992 -9.164 -19.031 1 86.12 102 PRO B N 1
ATOM 2956 C CA . PRO B 1 102 ? -12.289 -9.445 -18.422 1 86.12 102 PRO B CA 1
ATOM 2957 C C . PRO B 1 102 ? -12.883 -8.227 -17.703 1 86.12 102 PRO B C 1
ATOM 2959 O O . PRO B 1 102 ? -12.148 -7.445 -17.094 1 86.12 102 PRO B O 1
ATOM 2962 N N . THR B 1 103 ? -14.195 -8.133 -17.75 1 87.19 103 THR B N 1
ATOM 2963 C CA . THR B 1 103 ? -14.852 -6.938 -17.234 1 87.19 103 THR B CA 1
ATOM 2964 C C . THR B 1 103 ? -15.523 -7.234 -15.891 1 87.19 103 THR B C 1
ATOM 2966 O O . THR B 1 103 ? -15.922 -6.312 -15.18 1 87.19 103 THR B O 1
ATOM 2969 N N . ASN B 1 104 ? -15.648 -8.469 -15.664 1 92 104 ASN B N 1
ATOM 2970 C CA . ASN B 1 104 ? -16.266 -8.852 -14.398 1 92 104 ASN B CA 1
ATOM 2971 C C . ASN B 1 104 ? -15.727 -10.18 -13.883 1 92 104 ASN B C 1
ATOM 2973 O O . ASN B 1 104 ? -14.977 -10.867 -14.586 1 92 104 ASN B O 1
ATOM 2977 N N . LYS B 1 105 ? -16.156 -10.43 -12.719 1 94.44 105 LYS B N 1
ATOM 2978 C CA . LYS B 1 105 ? -15.648 -11.609 -12.016 1 94.44 105 LYS B CA 1
ATOM 2979 C C . LYS B 1 105 ? -15.977 -12.891 -12.773 1 94.44 105 LYS B C 1
ATOM 2981 O O . LYS B 1 105 ? -15.133 -13.773 -12.906 1 94.44 105 LYS B O 1
ATOM 2986 N N . ASP B 1 106 ? -17.156 -12.984 -13.336 1 94.5 106 ASP B N 1
ATOM 2987 C CA . ASP B 1 106 ? -17.609 -14.219 -13.977 1 94.5 106 ASP B CA 1
ATOM 2988 C C . ASP B 1 106 ? -16.766 -14.531 -15.211 1 94.5 106 ASP B C 1
ATOM 2990 O O . ASP B 1 106 ? -16.406 -15.688 -15.438 1 94.5 106 ASP B O 1
ATOM 2994 N N . THR B 1 107 ? -16.469 -13.539 -15.914 1 92.81 107 THR B N 1
ATOM 2995 C CA . THR B 1 107 ? -15.664 -13.727 -17.109 1 92.81 107 THR B CA 1
ATOM 2996 C C . THR B 1 107 ? -14.242 -14.133 -16.75 1 92.81 107 THR B C 1
ATOM 2998 O O . THR B 1 107 ? -13.648 -14.992 -17.406 1 92.81 107 THR B O 1
ATOM 3001 N N . LEU B 1 108 ? -13.734 -13.555 -15.758 1 93.94 108 LEU B N 1
ATOM 3002 C CA . LEU B 1 108 ? -12.391 -13.906 -15.328 1 93.94 108 LEU B CA 1
ATOM 3003 C C . LEU B 1 108 ? -12.344 -15.336 -14.805 1 93.94 108 LEU B C 1
ATOM 3005 O O . LEU B 1 108 ? -11.445 -16.109 -15.156 1 93.94 108 LEU B O 1
ATOM 3009 N N . VAL B 1 109 ? -13.328 -15.695 -14.055 1 95.19 109 VAL B N 1
ATOM 3010 C CA . VAL B 1 109 ? -13.383 -17.031 -13.484 1 95.19 109 VAL B CA 1
ATOM 3011 C C . VAL B 1 109 ? -13.516 -18.078 -14.602 1 95.19 109 VAL B C 1
ATOM 3013 O O . VAL B 1 109 ? -12.883 -19.125 -14.555 1 95.19 109 VAL B O 1
ATOM 3016 N N . ALA B 1 110 ? -14.328 -17.766 -15.578 1 92.94 110 ALA B N 1
ATOM 3017 C CA . ALA B 1 110 ? -14.492 -18.672 -16.719 1 92.94 110 ALA B CA 1
ATOM 3018 C C . ALA B 1 110 ? -13.164 -18.906 -17.422 1 92.94 110 ALA B C 1
ATOM 3020 O O . ALA B 1 110 ? -12.836 -20.047 -17.781 1 92.94 110 ALA B O 1
ATOM 3021 N N . PHE B 1 111 ? -12.438 -17.938 -17.578 1 88.62 111 PHE B N 1
ATOM 3022 C CA . PHE B 1 111 ? -11.133 -18.031 -18.219 1 88.62 111 PHE B CA 1
ATOM 3023 C C . PHE B 1 111 ? -10.18 -18.859 -17.375 1 88.62 111 PHE B C 1
ATOM 3025 O O . PHE B 1 111 ? -9.523 -19.781 -17.891 1 88.62 111 PHE B O 1
ATOM 3032 N N . LEU B 1 112 ? -10.117 -18.531 -16.094 1 90.44 112 LEU B N 1
ATOM 3033 C CA . LEU B 1 112 ? -9.219 -19.25 -15.188 1 90.44 112 LEU B CA 1
ATOM 3034 C C . LEU B 1 112 ? -9.586 -20.719 -15.117 1 90.44 112 LEU B C 1
ATOM 3036 O O . LEU B 1 112 ? -8.711 -21.578 -15.008 1 90.44 112 LEU B O 1
ATOM 3040 N N . ARG B 1 113 ? -10.836 -20.953 -15.164 1 92.56 113 ARG B N 1
ATOM 3041 C CA . ARG B 1 113 ? -11.305 -22.344 -15.164 1 92.56 113 ARG B CA 1
ATOM 3042 C C . ARG B 1 113 ? -10.789 -23.094 -16.391 1 92.56 113 ARG B C 1
ATOM 3044 O O . ARG B 1 113 ? -10.367 -24.25 -16.281 1 92.56 113 ARG B O 1
ATOM 3051 N N . GLU B 1 114 ? -10.836 -22.438 -17.453 1 85.38 114 GLU B N 1
ATOM 3052 C CA . GLU B 1 114 ? -10.32 -23.047 -18.672 1 85.38 114 GLU B CA 1
ATOM 3053 C C . GLU B 1 114 ? -8.828 -23.328 -18.562 1 85.38 114 GLU B C 1
ATOM 3055 O O . GLU B 1 114 ? -8.359 -24.406 -18.953 1 85.38 114 GLU B O 1
ATOM 3060 N N . VAL B 1 115 ? -8.094 -22.453 -18.031 1 82.44 115 VAL B N 1
ATOM 3061 C CA . VAL B 1 115 ? -6.656 -22.625 -17.859 1 82.44 115 VAL B CA 1
ATOM 3062 C C . VAL B 1 115 ? -6.383 -23.781 -16.906 1 82.44 115 VAL B C 1
ATOM 3064 O O . VAL B 1 115 ? -5.535 -24.641 -17.188 1 82.44 115 VAL B O 1
ATOM 3067 N N . ALA B 1 116 ? -7.117 -23.844 -15.844 1 86.56 116 ALA B N 1
ATOM 3068 C CA . ALA B 1 116 ? -6.93 -24.875 -14.836 1 86.56 116 ALA B CA 1
ATOM 3069 C C . ALA B 1 116 ? -7.285 -26.25 -15.391 1 86.56 116 ALA B C 1
ATOM 3071 O O . ALA B 1 116 ? -6.68 -27.266 -15.016 1 86.56 116 ALA B O 1
ATOM 3072 N N . SER B 1 117 ? -8.258 -26.25 -16.25 1 87.19 117 SER B N 1
ATOM 3073 C CA . SER B 1 117 ? -8.727 -27.516 -16.812 1 87.19 117 SER B CA 1
ATOM 3074 C C . SER B 1 117 ? -7.652 -28.172 -17.656 1 87.19 117 SER B C 1
ATOM 3076 O O . SER B 1 117 ? -7.703 -29.391 -17.891 1 87.19 117 SER B O 1
ATOM 3078 N N . GLU B 1 118 ? -6.695 -27.422 -18.078 1 78.06 118 GLU B N 1
ATOM 3079 C CA . GLU B 1 118 ? -5.609 -27.953 -18.891 1 78.06 118 GLU B CA 1
ATOM 3080 C C . GLU B 1 118 ? -4.621 -28.75 -18.047 1 78.06 118 GLU B C 1
ATOM 3082 O O . GLU B 1 118 ? -3.797 -29.5 -18.578 1 78.06 118 GLU B O 1
ATOM 3087 N N . ALA B 1 119 ? -4.629 -28.578 -16.797 1 78.31 119 ALA B N 1
ATOM 3088 C CA . ALA B 1 119 ? -3.807 -29.328 -15.852 1 78.31 119 ALA B CA 1
ATOM 3089 C C . ALA B 1 119 ? -4.637 -29.828 -14.672 1 78.31 119 ALA B C 1
ATOM 3091 O O . ALA B 1 119 ? -4.484 -29.344 -13.547 1 78.31 119 ALA B O 1
ATOM 3092 N N . PRO B 1 120 ? -5.453 -30.828 -15.078 1 80.38 120 PRO B N 1
ATOM 3093 C CA . PRO B 1 120 ? -6.344 -31.328 -14.023 1 80.38 120 PRO B CA 1
ATOM 3094 C C . PRO B 1 120 ? -5.582 -31.953 -12.859 1 80.38 120 PRO B C 1
ATOM 3096 O O . PRO B 1 120 ? -4.551 -32.594 -13.062 1 80.38 120 PRO B O 1
ATOM 3099 N N . GLY B 1 121 ? -5.891 -31.703 -11.656 1 83.69 121 GLY B N 1
ATOM 3100 C CA . GLY B 1 121 ? -5.305 -32.312 -10.477 1 83.69 121 GLY B CA 1
ATOM 3101 C C . GLY B 1 121 ? -4.133 -31.516 -9.922 1 83.69 121 GLY B C 1
ATOM 3102 O O . GLY B 1 121 ? -3.584 -31.875 -8.875 1 83.69 121 GLY B O 1
ATOM 3103 N N . ILE B 1 122 ? -3.689 -30.578 -10.695 1 81.44 122 ILE B N 1
ATOM 3104 C CA . ILE B 1 122 ? -2.574 -29.734 -10.258 1 81.44 122 ILE B CA 1
ATOM 3105 C C . ILE B 1 122 ? -3.105 -28.5 -9.547 1 81.44 122 ILE B C 1
ATOM 3107 O O . ILE B 1 122 ? -4.039 -27.844 -10.023 1 81.44 122 ILE B O 1
ATOM 3111 N N . PRO B 1 123 ? -2.533 -28.266 -8.367 1 86.19 123 PRO B N 1
ATOM 3112 C CA . PRO B 1 123 ? -2.957 -27.047 -7.668 1 86.19 123 PRO B CA 1
ATOM 3113 C C . PRO B 1 123 ? -2.873 -25.797 -8.555 1 86.19 123 PRO B C 1
ATOM 3115 O O . PRO B 1 123 ? -1.906 -25.641 -9.297 1 86.19 123 PRO B O 1
ATOM 3118 N N . PHE B 1 124 ? -3.859 -24.984 -8.461 1 88.81 124 PHE B N 1
ATOM 3119 C CA . PHE B 1 124 ? -3.975 -23.812 -9.32 1 88.81 124 PHE B CA 1
ATOM 3120 C C . PHE B 1 124 ? -3.971 -22.531 -8.492 1 88.81 124 PHE B C 1
ATOM 3122 O O . PHE B 1 124 ? -4.617 -22.453 -7.445 1 88.81 124 PHE B O 1
ATOM 3129 N N . TYR B 1 125 ? -3.188 -21.562 -8.953 1 89.62 125 TYR B N 1
ATOM 3130 C CA . TYR B 1 125 ? -3.102 -20.266 -8.297 1 89.62 125 TYR B CA 1
ATOM 3131 C C . TYR B 1 125 ? -3.449 -19.141 -9.266 1 89.62 125 TYR B C 1
ATOM 3133 O O . TYR B 1 125 ? -3.131 -19.219 -10.453 1 89.62 125 TYR B O 1
ATOM 3141 N N . TYR B 1 126 ? -4.039 -18.125 -8.789 1 93.31 126 TYR B N 1
ATOM 3142 C CA . TYR B 1 126 ? -4.27 -16.922 -9.586 1 93.31 126 TYR B CA 1
ATOM 3143 C C . TYR B 1 126 ? -3.182 -15.883 -9.328 1 93.31 126 TYR B C 1
ATOM 3145 O O . TYR B 1 126 ? -2.895 -15.539 -8.18 1 93.31 126 TYR B O 1
ATOM 3153 N N . TYR B 1 127 ? -2.594 -15.477 -10.352 1 90.69 127 TYR B N 1
ATOM 3154 C CA . TYR B 1 127 ? -1.594 -14.414 -10.273 1 90.69 127 TYR B CA 1
ATOM 3155 C C . TYR B 1 127 ? -2.217 -13.055 -10.562 1 90.69 127 TYR B C 1
ATOM 3157 O O . TYR B 1 127 ? -2.41 -12.688 -11.719 1 90.69 127 TYR B O 1
ATOM 3165 N N . HIS B 1 128 ? -2.453 -12.336 -9.5 1 94.06 128 HIS B N 1
ATOM 3166 C CA . HIS B 1 128 ? -3.068 -11.016 -9.57 1 94.06 128 HIS B CA 1
ATOM 3167 C C . HIS B 1 128 ? -2.012 -9.93 -9.711 1 94.06 128 HIS B C 1
ATOM 3169 O O . HIS B 1 128 ? -1.29 -9.625 -8.75 1 94.06 128 HIS B O 1
ATOM 3175 N N . ILE B 1 129 ? -1.935 -9.289 -10.922 1 90.06 129 ILE B N 1
ATOM 3176 C CA . ILE B 1 129 ? -0.91 -8.289 -11.18 1 90.06 129 ILE B CA 1
ATOM 3177 C C . ILE B 1 129 ? -1.476 -7.199 -12.094 1 90.06 129 ILE B C 1
ATOM 3179 O O . ILE B 1 129 ? -1.032 -7.047 -13.234 1 90.06 129 ILE B O 1
ATOM 3183 N N . PRO B 1 130 ? -2.305 -6.371 -11.586 1 93.06 130 PRO B N 1
ATOM 3184 C CA . PRO B 1 130 ? -2.982 -5.344 -12.375 1 93.06 130 PRO B CA 1
ATOM 3185 C C . PRO B 1 130 ? -2.008 -4.363 -13.031 1 93.06 130 PRO B C 1
ATOM 3187 O O . PRO B 1 130 ? -2.25 -3.9 -14.148 1 93.06 130 PRO B O 1
ATOM 3190 N N . PRO B 1 131 ? -0.909 -4.023 -12.406 1 86.88 131 PRO B N 1
ATOM 3191 C CA . PRO B 1 131 ? -0.005 -3.104 -13.109 1 86.88 131 PRO B CA 1
ATOM 3192 C C . PRO B 1 131 ? 0.418 -3.621 -14.477 1 86.88 131 PRO B C 1
ATOM 3194 O O . PRO B 1 131 ? 0.698 -2.828 -15.383 1 86.88 131 PRO B O 1
ATOM 3197 N N . LEU B 1 132 ? 0.388 -4.906 -14.648 1 80.88 132 LEU B N 1
ATOM 3198 C CA . LEU B 1 132 ? 0.798 -5.496 -15.922 1 80.88 132 LEU B CA 1
ATOM 3199 C C . LEU B 1 132 ? -0.413 -5.789 -16.797 1 80.88 132 LEU B C 1
ATOM 3201 O O . LEU B 1 132 ? -0.406 -5.488 -18 1 80.88 132 LEU B O 1
ATOM 3205 N N . THR B 1 133 ? -1.502 -6.328 -16.219 1 84.56 133 THR B N 1
ATOM 3206 C CA . THR B 1 133 ? -2.625 -6.84 -16.984 1 84.56 133 THR B CA 1
ATOM 3207 C C . THR B 1 133 ? -3.664 -5.746 -17.234 1 84.56 133 THR B C 1
ATOM 3209 O O . THR B 1 133 ? -4.449 -5.824 -18.172 1 84.56 133 THR B O 1
ATOM 3212 N N . GLY B 1 134 ? -3.684 -4.793 -16.25 1 89.12 134 GLY B N 1
ATOM 3213 C CA . GLY B 1 134 ? -4.727 -3.781 -16.297 1 89.12 134 GLY B CA 1
ATOM 3214 C C . GLY B 1 134 ? -6.059 -4.27 -15.766 1 89.12 134 GLY B C 1
ATOM 3215 O O . GLY B 1 134 ? -7.051 -3.537 -15.781 1 89.12 134 GLY B O 1
ATOM 3216 N N . VAL B 1 135 ? -6.188 -5.523 -15.367 1 89.62 135 VAL B N 1
ATOM 3217 C CA . VAL B 1 135 ? -7.41 -6.098 -14.812 1 89.62 135 VAL B CA 1
ATOM 3218 C C . VAL B 1 135 ? -7.504 -5.773 -13.32 1 89.62 135 VAL B C 1
ATOM 3220 O O . VAL B 1 135 ? -6.68 -6.23 -12.523 1 89.62 135 VAL B O 1
ATOM 3223 N N . LYS B 1 136 ? -8.594 -5.031 -12.914 1 90 136 LYS B N 1
ATOM 3224 C CA . LYS B 1 136 ? -8.656 -4.5 -11.555 1 90 136 LYS B CA 1
ATOM 3225 C C . LYS B 1 136 ? -9.805 -5.137 -10.766 1 90 136 LYS B C 1
ATOM 3227 O O . LYS B 1 136 ? -10.258 -4.578 -9.766 1 90 136 LYS B O 1
ATOM 3232 N N . ILE B 1 137 ? -10.289 -6.277 -11.211 1 93.31 137 ILE B N 1
ATOM 3233 C CA . ILE B 1 137 ? -11.297 -7.004 -10.453 1 93.31 137 ILE B CA 1
ATOM 3234 C C . ILE B 1 137 ? -10.742 -7.375 -9.078 1 93.31 137 ILE B C 1
ATOM 3236 O O . ILE B 1 137 ? -9.656 -7.961 -8.977 1 93.31 137 ILE B O 1
ATOM 3240 N N . ARG B 1 138 ? -11.5 -7.004 -8.078 1 95.19 138 ARG B N 1
ATOM 3241 C CA . ARG B 1 138 ? -11.023 -7.281 -6.727 1 95.19 138 ARG B CA 1
ATOM 3242 C C . ARG B 1 138 ? -10.891 -8.781 -6.488 1 95.19 138 ARG B C 1
ATOM 3244 O O . ARG B 1 138 ? -11.781 -9.555 -6.867 1 95.19 138 ARG B O 1
ATOM 3251 N N . VAL B 1 139 ? -9.828 -9.156 -5.855 1 97.44 139 VAL B N 1
ATOM 3252 C CA . VAL B 1 139 ? -9.555 -10.57 -5.617 1 97.44 139 VAL B CA 1
ATOM 3253 C C . VAL B 1 139 ? -10.539 -11.125 -4.59 1 97.44 139 VAL B C 1
ATOM 3255 O O . VAL B 1 139 ? -10.969 -12.281 -4.691 1 97.44 139 VAL B O 1
ATOM 3258 N N . GLU B 1 140 ? -10.859 -10.312 -3.619 1 96.38 140 GLU B N 1
ATOM 3259 C CA . GLU B 1 140 ? -11.805 -10.75 -2.598 1 96.38 140 GLU B CA 1
ATOM 3260 C C . GLU B 1 140 ? -13.109 -11.234 -3.225 1 96.38 140 GLU B C 1
ATOM 3262 O O . GLU B 1 140 ? -13.688 -12.227 -2.775 1 96.38 140 GLU B O 1
ATOM 3267 N N . GLU B 1 141 ? -13.562 -10.516 -4.242 1 94.62 141 GLU B N 1
ATOM 3268 C CA . GLU B 1 141 ? -14.766 -10.922 -4.961 1 94.62 141 GLU B CA 1
ATOM 3269 C C . GLU B 1 141 ? -14.523 -12.211 -5.742 1 94.62 141 GLU B C 1
ATOM 3271 O O . GLU B 1 141 ? -15.391 -13.094 -5.781 1 94.62 141 GLU B O 1
ATOM 3276 N N . LEU B 1 142 ? -13.414 -12.281 -6.316 1 95.75 142 LEU B N 1
ATOM 3277 C CA . LEU B 1 142 ? -13.047 -13.438 -7.129 1 95.75 142 LEU B CA 1
ATOM 3278 C C . LEU B 1 142 ? -13.062 -14.711 -6.297 1 95.75 142 LEU B C 1
ATOM 3280 O O . LEU B 1 142 ? -13.461 -15.773 -6.785 1 95.75 142 LEU B O 1
ATOM 3284 N N . LEU B 1 143 ? -12.656 -14.625 -5.043 1 96.94 143 LEU B N 1
ATOM 3285 C CA . LEU B 1 143 ? -12.477 -15.797 -4.191 1 96.94 143 LEU B CA 1
ATOM 3286 C C . LEU B 1 143 ? -13.828 -16.344 -3.732 1 96.94 143 LEU B C 1
ATOM 3288 O O . LEU B 1 143 ? -13.922 -17.5 -3.324 1 96.94 143 LEU B O 1
ATOM 3292 N N . ASP B 1 144 ? -14.797 -15.461 -3.836 1 93.69 144 ASP B N 1
ATOM 3293 C CA . ASP B 1 144 ? -16.125 -15.906 -3.428 1 93.69 144 ASP B CA 1
ATOM 3294 C C . ASP B 1 144 ? -16.656 -17 -4.355 1 93.69 144 ASP B C 1
ATOM 3296 O O . ASP B 1 144 ? -16.938 -16.734 -5.531 1 93.69 144 ASP B O 1
ATOM 3300 N N . GLY B 1 145 ? -16.703 -18.234 -3.916 1 93 145 GLY B N 1
ATOM 3301 C CA . GLY B 1 145 ? -17.25 -19.359 -4.668 1 93 145 GLY B CA 1
ATOM 3302 C C . GLY B 1 145 ? -16.266 -19.938 -5.668 1 93 145 GLY B C 1
ATOM 3303 O O . GLY B 1 145 ? -16.656 -20.719 -6.539 1 93 145 GLY B O 1
ATOM 3304 N N . ILE B 1 146 ? -15.016 -19.625 -5.578 1 96.44 146 ILE B N 1
ATOM 3305 C CA . ILE B 1 146 ? -14.055 -19.984 -6.609 1 96.44 146 ILE B CA 1
ATOM 3306 C C . ILE B 1 146 ? -13.812 -21.5 -6.586 1 96.44 146 ILE B C 1
ATOM 3308 O O . ILE B 1 146 ? -13.602 -22.109 -7.629 1 96.44 146 ILE B O 1
ATOM 3312 N N . LYS B 1 147 ? -13.945 -22.109 -5.48 1 95.06 147 LYS B N 1
ATOM 3313 C CA . LYS B 1 147 ? -13.656 -23.531 -5.355 1 95.06 147 LYS B CA 1
ATOM 3314 C C . LYS B 1 147 ? -14.719 -24.375 -6.066 1 95.06 147 LYS B C 1
ATOM 3316 O O . LYS B 1 147 ? -14.422 -25.453 -6.57 1 95.06 147 LYS B O 1
ATOM 3321 N N . GLU B 1 148 ? -15.891 -23.844 -6.098 1 95.69 148 GLU B N 1
ATOM 3322 C CA . GLU B 1 148 ? -16.953 -24.547 -6.82 1 95.69 148 GLU B CA 1
ATOM 3323 C C . GLU B 1 148 ? -16.688 -24.547 -8.32 1 95.69 148 GLU B C 1
ATOM 3325 O O . GLU B 1 148 ? -17.062 -25.5 -9.023 1 95.69 148 GLU B O 1
ATOM 3330 N N . GLN B 1 149 ? -16.047 -23.578 -8.789 1 95.38 149 GLN B N 1
ATOM 3331 C CA . GLN B 1 149 ? -15.766 -23.438 -10.211 1 95.38 149 GLN B CA 1
ATOM 3332 C C . GLN B 1 149 ? -14.422 -24.062 -10.586 1 95.38 149 GLN B C 1
ATOM 3334 O O . GLN B 1 149 ? -14.273 -24.609 -11.672 1 95.38 149 GLN B O 1
ATOM 3339 N N . ILE B 1 150 ? -13.484 -23.969 -9.625 1 96 150 ILE B N 1
ATOM 3340 C CA . ILE B 1 150 ? -12.133 -24.5 -9.812 1 96 150 ILE B CA 1
ATOM 3341 C C . ILE B 1 150 ? -11.719 -25.281 -8.57 1 96 150 ILE B C 1
ATOM 3343 O O . ILE B 1 150 ? -11.008 -24.766 -7.707 1 96 150 ILE B O 1
ATOM 3347 N N . PRO B 1 151 ? -12 -26.469 -8.539 1 95.44 151 PRO B N 1
ATOM 3348 C CA . PRO B 1 151 ? -11.75 -27.281 -7.34 1 95.44 151 PRO B CA 1
ATOM 3349 C C . PRO B 1 151 ? -10.273 -27.359 -6.977 1 95.44 151 PRO B C 1
ATOM 3351 O O . PRO B 1 151 ? -9.93 -27.547 -5.809 1 95.44 151 PRO B O 1
ATOM 3354 N N . THR B 1 152 ? -9.461 -27.188 -7.945 1 93 152 THR B N 1
ATOM 3355 C CA . THR B 1 152 ? -8.031 -27.312 -7.703 1 93 152 THR B CA 1
ATOM 3356 C C . THR B 1 152 ? -7.441 -26 -7.215 1 93 152 THR B C 1
ATOM 3358 O O . THR B 1 152 ? -6.25 -25.906 -6.926 1 93 152 THR B O 1
ATOM 3361 N N . PHE B 1 153 ? -8.25 -24.984 -7.129 1 95.06 153 PHE B N 1
ATOM 3362 C CA . PHE B 1 153 ? -7.777 -23.672 -6.719 1 95.06 153 PHE B CA 1
ATOM 3363 C C . PHE B 1 153 ? -7.191 -23.719 -5.312 1 95.06 153 PHE B C 1
ATOM 3365 O O . PHE B 1 153 ? -7.82 -24.234 -4.391 1 95.06 153 PHE B O 1
ATOM 3372 N N . GLN B 1 154 ? -5.98 -23.078 -5.156 1 93.12 154 GLN B N 1
ATOM 3373 C CA . GLN B 1 154 ? -5.316 -23.234 -3.865 1 93.12 154 GLN B CA 1
ATOM 3374 C C . GLN B 1 154 ? -4.938 -21.859 -3.287 1 93.12 154 GLN B C 1
ATOM 3376 O O . GLN B 1 154 ? -4.625 -21.75 -2.1 1 93.12 154 GLN B O 1
ATOM 3381 N N . GLY B 1 155 ? -4.895 -20.859 -4.164 1 94.62 155 GLY B N 1
ATOM 3382 C CA . GLY B 1 155 ? -4.492 -19.594 -3.574 1 94.62 155 GLY B CA 1
ATOM 3383 C C . GLY B 1 155 ? -4.188 -18.531 -4.605 1 94.62 155 GLY B C 1
ATOM 3384 O O . GLY B 1 155 ? -4.582 -18.641 -5.77 1 94.62 155 GLY B O 1
ATOM 3385 N N . VAL B 1 156 ? -3.598 -17.391 -4.102 1 94.62 156 VAL B N 1
ATOM 3386 C CA . VAL B 1 156 ? -3.379 -16.203 -4.926 1 94.62 156 VAL B CA 1
ATOM 3387 C C . VAL B 1 156 ? -1.959 -15.68 -4.723 1 94.62 156 VAL B C 1
ATOM 3389 O O . VAL B 1 156 ? -1.464 -15.641 -3.594 1 94.62 156 VAL B O 1
ATOM 3392 N N . LYS B 1 157 ? -1.297 -15.398 -5.828 1 91 157 LYS B N 1
ATOM 3393 C CA . LYS B 1 157 ? -0.161 -14.484 -5.809 1 91 157 LYS B CA 1
ATOM 3394 C C . LYS B 1 157 ? -0.614 -13.039 -6.027 1 91 157 LYS B C 1
ATOM 3396 O O . LYS B 1 157 ? -1 -12.672 -7.137 1 91 157 LYS B O 1
ATOM 3401 N N . PHE B 1 158 ? -0.511 -12.289 -4.977 1 95.38 158 PHE B N 1
ATOM 3402 C CA . PHE B 1 158 ? -1.065 -10.938 -4.977 1 95.38 158 PHE B CA 1
ATOM 3403 C C . PHE B 1 158 ? 0.028 -9.906 -5.223 1 95.38 158 PHE B C 1
ATOM 3405 O O . PHE B 1 158 ? 0.736 -9.516 -4.293 1 95.38 158 PHE B O 1
ATOM 3412 N N . SER B 1 159 ? 0.16 -9.484 -6.465 1 92.31 159 SER B N 1
ATOM 3413 C CA . SER B 1 159 ? 1.196 -8.523 -6.828 1 92.31 159 SER B CA 1
ATOM 3414 C C . SER B 1 159 ? 0.598 -7.148 -7.121 1 92.31 159 SER B C 1
ATOM 3416 O O . SER B 1 159 ? 0.735 -6.629 -8.227 1 92.31 159 SER B O 1
ATOM 3418 N N . ASP B 1 160 ? -0.062 -6.668 -6.156 1 95.12 160 ASP B N 1
ATOM 3419 C CA . ASP B 1 160 ? -0.682 -5.348 -6.172 1 95.12 160 ASP B CA 1
ATOM 3420 C C . ASP B 1 160 ? -0.56 -4.668 -4.809 1 95.12 160 ASP B C 1
ATOM 3422 O O . ASP B 1 160 ? -0.335 -5.332 -3.795 1 95.12 160 ASP B O 1
ATOM 3426 N N . THR B 1 161 ? -0.669 -3.369 -4.793 1 96.12 161 THR B N 1
ATOM 3427 C CA . THR B 1 161 ? -0.47 -2.627 -3.551 1 96.12 161 THR B CA 1
ATOM 3428 C C . THR B 1 161 ? -1.808 -2.316 -2.887 1 96.12 161 THR B C 1
ATOM 3430 O O . THR B 1 161 ? -1.857 -1.589 -1.892 1 96.12 161 THR B O 1
ATOM 3433 N N . ASP B 1 162 ? -2.889 -2.816 -3.463 1 96.56 162 ASP B N 1
ATOM 3434 C CA . ASP B 1 162 ? -4.195 -2.641 -2.836 1 96.56 162 ASP B CA 1
ATOM 3435 C C . ASP B 1 162 ? -4.328 -3.514 -1.59 1 96.56 162 ASP B C 1
ATOM 3437 O O . ASP B 1 162 ? -4.953 -4.574 -1.633 1 96.56 162 ASP B O 1
ATOM 3441 N N . LEU B 1 163 ? -3.896 -2.984 -0.504 1 97.56 163 LEU B N 1
ATOM 3442 C CA . LEU B 1 163 ? -3.85 -3.76 0.731 1 97.56 163 LEU B CA 1
ATOM 3443 C C . LEU B 1 163 ? -5.238 -3.881 1.35 1 97.56 163 LEU B C 1
ATOM 3445 O O . LEU B 1 163 ? -5.465 -4.727 2.217 1 97.56 163 LEU B O 1
ATOM 3449 N N . LEU B 1 164 ? -6.191 -3.033 0.952 1 97.31 164 LEU B N 1
ATOM 3450 C CA . LEU B 1 164 ? -7.57 -3.229 1.383 1 97.31 164 LEU B CA 1
ATOM 3451 C C . LEU B 1 164 ? -8.141 -4.52 0.81 1 97.31 164 LEU B C 1
ATOM 3453 O O . LEU B 1 164 ? -8.703 -5.336 1.546 1 97.31 164 LEU B O 1
ATOM 3457 N N . ASP B 1 165 ? -8 -4.66 -0.479 1 97.56 165 ASP B N 1
ATOM 3458 C CA . ASP B 1 165 ? -8.461 -5.887 -1.123 1 97.56 165 ASP B CA 1
ATOM 3459 C C . ASP B 1 165 ? -7.766 -7.109 -0.532 1 97.56 165 ASP B C 1
ATOM 3461 O O . ASP B 1 165 ? -8.422 -8.102 -0.199 1 97.56 165 ASP B O 1
ATOM 3465 N N . PHE B 1 166 ? -6.48 -6.988 -0.329 1 98.12 166 PHE B N 1
ATOM 3466 C CA . PHE B 1 166 ? -5.707 -8.102 0.21 1 98.12 166 PHE B CA 1
ATOM 3467 C C . PHE B 1 166 ? -6.18 -8.461 1.614 1 98.12 166 PHE B C 1
ATOM 3469 O O . PHE B 1 166 ? -6.328 -9.641 1.943 1 98.12 166 PHE B O 1
ATOM 3476 N N . ALA B 1 167 ? -6.422 -7.477 2.408 1 97.88 167 ALA B N 1
ATOM 3477 C CA . ALA B 1 167 ? -6.871 -7.695 3.779 1 97.88 167 ALA B CA 1
ATOM 3478 C C . ALA B 1 167 ? -8.219 -8.422 3.803 1 97.88 167 ALA B C 1
ATOM 3480 O O . ALA B 1 167 ? -8.438 -9.297 4.641 1 97.88 167 ALA B O 1
ATOM 3481 N N . GLN B 1 168 ? -9.078 -8.031 2.879 1 97 168 GLN B N 1
ATOM 3482 C CA . GLN B 1 168 ? -10.367 -8.719 2.799 1 97 168 GLN B CA 1
ATOM 3483 C C . GLN B 1 168 ? -10.188 -10.18 2.4 1 97 168 GLN B C 1
ATOM 3485 O O . GLN B 1 168 ? -10.906 -11.055 2.887 1 97 168 GLN B O 1
ATOM 3490 N N . CYS B 1 169 ? -9.289 -10.398 1.53 1 97.75 169 CYS B N 1
ATOM 3491 C CA . CYS B 1 169 ? -8.977 -11.773 1.159 1 97.75 169 CYS B CA 1
ATOM 3492 C C . CYS B 1 169 ? -8.516 -12.578 2.371 1 97.75 169 CYS B C 1
ATOM 3494 O O . CYS B 1 169 ? -8.977 -13.703 2.588 1 97.75 169 CYS B O 1
ATOM 3496 N N . VAL B 1 170 ? -7.625 -11.992 3.156 1 97.38 170 VAL B N 1
ATOM 3497 C CA . VAL B 1 170 ? -7.062 -12.664 4.324 1 97.38 170 VAL B CA 1
ATOM 3498 C C . VAL B 1 170 ? -8.164 -12.914 5.355 1 97.38 170 VAL B C 1
ATOM 3500 O O . VAL B 1 170 ? -8.32 -14.039 5.84 1 97.38 170 VAL B O 1
ATOM 3503 N N . LYS B 1 171 ? -8.898 -11.938 5.598 1 96.19 171 LYS B N 1
ATOM 3504 C CA . LYS B 1 171 ? -9.953 -12.008 6.602 1 96.19 171 LYS B CA 1
ATOM 3505 C C . LYS B 1 171 ? -10.922 -13.148 6.297 1 96.19 171 LYS B C 1
ATOM 3507 O O . LYS B 1 171 ? -11.281 -13.914 7.191 1 96.19 171 LYS B O 1
ATOM 3512 N N . ASN B 1 172 ? -11.242 -13.25 5.066 1 95.38 172 ASN B N 1
ATOM 3513 C CA . ASN B 1 172 ? -12.359 -14.125 4.703 1 95.38 172 ASN B CA 1
ATOM 3514 C C . ASN B 1 172 ? -11.867 -15.508 4.273 1 95.38 172 ASN B C 1
ATOM 3516 O O . ASN B 1 172 ? -12.641 -16.469 4.242 1 95.38 172 ASN B O 1
ATOM 3520 N N . ASN B 1 173 ? -10.531 -15.617 3.986 1 95.38 173 ASN B N 1
ATOM 3521 C CA . ASN B 1 173 ? -10.164 -16.828 3.254 1 95.38 173 ASN B CA 1
ATOM 3522 C C . ASN B 1 173 ? -8.836 -17.406 3.736 1 95.38 173 ASN B C 1
ATOM 3524 O O . ASN B 1 173 ? -8.352 -18.391 3.199 1 95.38 173 ASN B O 1
ATOM 3528 N N . LYS B 1 174 ? -8.234 -16.906 4.754 1 92.12 174 LYS B N 1
ATOM 3529 C CA . LYS B 1 174 ? -6.875 -17.281 5.121 1 92.12 174 LYS B CA 1
ATOM 3530 C C . LYS B 1 174 ? -6.801 -18.75 5.516 1 92.12 174 LYS B C 1
ATOM 3532 O O . LYS B 1 174 ? -5.746 -19.391 5.395 1 92.12 174 LYS B O 1
ATOM 3537 N N . GLU B 1 175 ? -7.875 -19.328 5.973 1 92.81 175 GLU B N 1
ATOM 3538 C CA . GLU B 1 175 ? -7.887 -20.719 6.391 1 92.81 175 GLU B CA 1
ATOM 3539 C C . GLU B 1 175 ? -8.031 -21.656 5.191 1 92.81 175 GLU B C 1
ATOM 3541 O O . GLU B 1 175 ? -7.695 -22.844 5.273 1 92.81 175 GLU B O 1
ATOM 3546 N N . GLN B 1 176 ? -8.445 -21.109 4.07 1 94.31 176 GLN B N 1
ATOM 3547 C CA . GLN B 1 176 ? -8.781 -21.953 2.926 1 94.31 176 GLN B CA 1
ATOM 3548 C C . GLN B 1 176 ? -7.727 -21.828 1.825 1 94.31 176 GLN B C 1
ATOM 3550 O O . GLN B 1 176 ? -7.484 -22.781 1.083 1 94.31 176 GLN B O 1
ATOM 3555 N N . PHE B 1 177 ? -7.18 -20.625 1.734 1 95.81 177 PHE B N 1
ATOM 3556 C CA . PHE B 1 177 ? -6.312 -20.375 0.59 1 95.81 177 PHE B CA 1
ATOM 3557 C C . PHE B 1 177 ? -4.957 -19.844 1.047 1 95.81 177 PHE B C 1
ATOM 3559 O O . PHE B 1 177 ? -4.855 -19.188 2.08 1 95.81 177 PHE B O 1
ATOM 3566 N N . VAL B 1 178 ? -3.941 -20.156 0.243 1 92.38 178 VAL B N 1
ATOM 3567 C CA . VAL B 1 178 ? -2.623 -19.547 0.401 1 92.38 178 VAL B CA 1
ATOM 3568 C C . VAL B 1 178 ? -2.602 -18.172 -0.273 1 92.38 178 VAL B C 1
ATOM 3570 O O . VAL B 1 178 ? -2.854 -18.062 -1.475 1 92.38 178 VAL B O 1
ATOM 3573 N N . LEU B 1 179 ? -2.324 -17.188 0.521 1 95.69 179 LEU B N 1
ATOM 3574 C CA . LEU B 1 179 ? -2.301 -15.82 0.013 1 95.69 179 LEU B CA 1
ATOM 3575 C C . LEU B 1 179 ? -0.892 -15.242 0.081 1 95.69 179 LEU B C 1
ATOM 3577 O O . LEU B 1 179 ? -0.487 -14.703 1.114 1 95.69 179 LEU B O 1
ATOM 3581 N N . LEU B 1 180 ? -0.243 -15.281 -1.063 1 91.88 180 LEU B N 1
ATOM 3582 C CA . LEU B 1 180 ? 1.142 -14.828 -1.158 1 91.88 180 LEU B CA 1
ATOM 3583 C C . LEU B 1 180 ? 1.216 -13.391 -1.668 1 91.88 180 LEU B C 1
ATOM 3585 O O . LEU B 1 180 ? 0.463 -13.008 -2.566 1 91.88 180 LEU B O 1
ATOM 3589 N N . TYR B 1 181 ? 2.076 -12.688 -1.073 1 93.88 181 TYR B N 1
ATOM 3590 C CA . TYR B 1 181 ? 2.215 -11.289 -1.466 1 93.88 181 TYR B CA 1
ATOM 3591 C C . TYR B 1 181 ? 3.412 -11.102 -2.391 1 93.88 181 TYR B C 1
ATOM 3593 O O . TYR B 1 181 ? 4.496 -11.633 -2.129 1 93.88 181 TYR B O 1
ATOM 3601 N N . GLY B 1 182 ? 3.244 -10.328 -3.514 1 92.06 182 GLY B N 1
ATOM 3602 C CA . GLY B 1 182 ? 4.254 -10.297 -4.559 1 92.06 182 GLY B CA 1
ATOM 3603 C C . GLY B 1 182 ? 4.922 -8.945 -4.707 1 92.06 182 GLY B C 1
ATOM 3604 O O . GLY B 1 182 ? 5.789 -8.766 -5.562 1 92.06 182 GLY B O 1
ATOM 3605 N N . VAL B 1 183 ? 4.539 -7.965 -3.867 1 94.12 183 VAL B N 1
ATOM 3606 C CA . VAL B 1 183 ? 5.195 -6.664 -3.885 1 94.12 183 VAL B CA 1
ATOM 3607 C C . VAL B 1 183 ? 6.262 -6.605 -2.789 1 94.12 183 VAL B C 1
ATOM 3609 O O . VAL B 1 183 ? 5.961 -6.273 -1.641 1 94.12 183 VAL B O 1
ATOM 3612 N N . ASP B 1 184 ? 7.465 -6.793 -3.223 1 91.31 184 ASP B N 1
ATOM 3613 C CA . ASP B 1 184 ? 8.562 -7.004 -2.289 1 91.31 184 ASP B CA 1
ATOM 3614 C C . ASP B 1 184 ? 8.727 -5.809 -1.351 1 91.31 184 ASP B C 1
ATOM 3616 O O . ASP B 1 184 ? 8.977 -5.98 -0.157 1 91.31 184 ASP B O 1
ATOM 3620 N N . GLU B 1 185 ? 8.562 -4.684 -1.894 1 94.12 185 GLU B N 1
ATOM 3621 C CA . GLU B 1 185 ? 8.828 -3.475 -1.117 1 94.12 185 GLU B CA 1
ATOM 3622 C C . GLU B 1 185 ? 7.746 -3.248 -0.065 1 94.12 185 GLU B C 1
ATOM 3624 O O . GLU B 1 185 ? 7.902 -2.404 0.82 1 94.12 185 GLU B O 1
ATOM 3629 N N . HIS B 1 186 ? 6.676 -4.035 -0.134 1 96.56 186 HIS B N 1
ATOM 3630 C CA . HIS B 1 186 ? 5.586 -3.934 0.831 1 96.56 186 HIS B CA 1
ATOM 3631 C C . HIS B 1 186 ? 5.43 -5.227 1.625 1 96.56 186 HIS B C 1
ATOM 3633 O O . HIS B 1 186 ? 4.383 -5.465 2.234 1 96.56 186 HIS B O 1
ATOM 3639 N N . LEU B 1 187 ? 6.426 -6.02 1.708 1 95.5 187 LEU B N 1
ATOM 3640 C CA . LEU B 1 187 ? 6.273 -7.363 2.256 1 95.5 187 LEU B CA 1
ATOM 3641 C C . LEU B 1 187 ? 5.918 -7.309 3.738 1 95.5 187 LEU B C 1
ATOM 3643 O O . LEU B 1 187 ? 4.977 -7.969 4.18 1 95.5 187 LEU B O 1
ATOM 3647 N N . LEU B 1 188 ? 6.613 -6.551 4.484 1 97.44 188 LEU B N 1
ATOM 3648 C CA . LEU B 1 188 ? 6.34 -6.469 5.914 1 97.44 188 LEU B CA 1
ATOM 3649 C C . LEU B 1 188 ? 4.91 -5.996 6.168 1 97.44 188 LEU B C 1
ATOM 3651 O O . LEU B 1 188 ? 4.227 -6.52 7.051 1 97.44 188 LEU B O 1
ATOM 3655 N N . SER B 1 189 ? 4.488 -5.02 5.363 1 98.12 189 SER B N 1
ATOM 3656 C CA . SER B 1 189 ? 3.131 -4.496 5.461 1 98.12 189 SER B CA 1
ATOM 3657 C C . SER B 1 189 ? 2.098 -5.586 5.195 1 98.12 189 SER B C 1
ATOM 3659 O O . SER B 1 189 ? 1.077 -5.664 5.883 1 98.12 189 SER B O 1
ATOM 3661 N N . ALA B 1 190 ? 2.377 -6.406 4.262 1 97.56 190 ALA B N 1
ATOM 3662 C CA . ALA B 1 190 ? 1.462 -7.492 3.924 1 97.56 190 ALA B CA 1
ATOM 3663 C C . ALA B 1 190 ? 1.477 -8.578 4.996 1 97.56 190 ALA B C 1
ATOM 3665 O O . ALA B 1 190 ? 0.444 -9.188 5.285 1 97.56 190 ALA B O 1
ATOM 3666 N N . LEU B 1 191 ? 2.639 -8.82 5.543 1 96.5 191 LEU B N 1
ATOM 3667 C CA . LEU B 1 191 ? 2.742 -9.797 6.617 1 96.5 191 LEU B CA 1
ATOM 3668 C C . LEU B 1 191 ? 1.912 -9.375 7.824 1 96.5 191 LEU B C 1
ATOM 3670 O O . LEU B 1 191 ? 1.229 -10.195 8.438 1 96.5 191 LEU B O 1
ATOM 3674 N N . ALA B 1 192 ? 1.905 -8.125 8.109 1 96.81 192 ALA B N 1
ATOM 3675 C CA . ALA B 1 192 ? 1.139 -7.594 9.234 1 96.81 192 ALA B CA 1
ATOM 3676 C C . ALA B 1 192 ? -0.357 -7.824 9.039 1 96.81 192 ALA B C 1
ATOM 3678 O O . ALA B 1 192 ? -1.102 -7.984 10.008 1 96.81 192 ALA B O 1
ATOM 3679 N N . ILE B 1 193 ? -0.765 -7.82 7.801 1 96.94 193 ILE B N 1
ATOM 3680 C CA . ILE B 1 193 ? -2.168 -8.031 7.461 1 96.94 193 ILE B CA 1
ATOM 3681 C C . ILE B 1 193 ? -2.494 -9.523 7.52 1 96.94 193 ILE B C 1
ATOM 3683 O O . ILE B 1 193 ? -3.643 -9.906 7.754 1 96.94 193 ILE B O 1
ATOM 3687 N N . GLY B 1 194 ? -1.49 -10.328 7.23 1 96.06 194 GLY B N 1
ATOM 3688 C CA . GLY B 1 194 ? -1.743 -11.758 7.371 1 96.06 194 GLY B CA 1
ATOM 3689 C C . GLY B 1 194 ? -1.343 -12.555 6.148 1 96.06 194 GLY B C 1
ATOM 3690 O O . GLY B 1 194 ? -1.838 -13.664 5.938 1 96.06 194 GLY B O 1
ATOM 3691 N N . ALA B 1 195 ? -0.481 -12.039 5.383 1 95.75 195 ALA B N 1
ATOM 3692 C CA . ALA B 1 195 ? 0.011 -12.781 4.227 1 95.75 195 ALA B CA 1
ATOM 3693 C C . ALA B 1 195 ? 0.572 -14.141 4.648 1 95.75 195 ALA B C 1
ATOM 3695 O O . ALA B 1 195 ? 1.232 -14.25 5.684 1 95.75 195 ALA B O 1
ATOM 3696 N N . SER B 1 196 ? 0.353 -15.133 3.803 1 90.81 196 SER B N 1
ATOM 3697 C CA . SER B 1 196 ? 0.848 -16.484 4.07 1 90.81 196 SER B CA 1
ATOM 3698 C C . SER B 1 196 ? 2.348 -16.578 3.816 1 90.81 196 SER B C 1
ATOM 3700 O O . SER B 1 196 ? 3.023 -17.438 4.379 1 90.81 196 SER B O 1
ATOM 3702 N N . GLY B 1 197 ? 2.793 -15.766 2.99 1 86.81 197 GLY B N 1
ATOM 3703 C CA . GLY B 1 197 ? 4.184 -15.75 2.568 1 86.81 197 GLY B CA 1
ATOM 3704 C C . GLY B 1 197 ? 4.461 -14.734 1.476 1 86.81 197 GLY B C 1
ATOM 3705 O O . GLY B 1 197 ? 3.707 -13.773 1.303 1 86.81 197 GLY B O 1
ATOM 3706 N N . ALA B 1 198 ? 5.641 -14.953 0.941 1 85.94 198 ALA B N 1
ATOM 3707 C CA . ALA B 1 198 ? 6.105 -13.969 -0.03 1 85.94 198 ALA B CA 1
ATOM 3708 C C . ALA B 1 198 ? 6.527 -14.633 -1.335 1 85.94 198 ALA B C 1
ATOM 3710 O O . ALA B 1 198 ? 7.023 -15.766 -1.328 1 85.94 198 ALA B O 1
ATOM 3711 N N . VAL B 1 199 ? 6.176 -13.992 -2.391 1 77.31 199 VAL B N 1
ATOM 3712 C CA . VAL B 1 199 ? 6.66 -14.344 -3.721 1 77.31 199 VAL B CA 1
ATOM 3713 C C . VAL B 1 199 ? 7.082 -13.086 -4.473 1 77.31 199 VAL B C 1
ATOM 3715 O O . VAL B 1 199 ? 6.25 -12.227 -4.773 1 77.31 199 VAL B O 1
ATOM 3718 N N . GLY B 1 200 ? 8.336 -12.977 -4.652 1 78.19 200 GLY B N 1
ATOM 3719 C CA . GLY B 1 200 ? 8.812 -11.75 -5.266 1 78.19 200 GLY B CA 1
ATOM 3720 C C . GLY B 1 200 ? 10.086 -11.938 -6.066 1 78.19 200 GLY B C 1
ATOM 3721 O O . GLY B 1 200 ? 10.656 -13.031 -6.094 1 78.19 200 GLY B O 1
ATOM 3722 N N . SER B 1 201 ? 10.438 -10.883 -6.707 1 74.19 201 SER B N 1
ATOM 3723 C CA . SER B 1 201 ? 11.617 -10.891 -7.559 1 74.19 201 SER B CA 1
ATOM 3724 C C . SER B 1 201 ? 12.891 -10.758 -6.73 1 74.19 201 SER B C 1
ATOM 3726 O O . SER B 1 201 ? 13.938 -11.312 -7.086 1 74.19 201 SER B O 1
ATOM 3728 N N . THR B 1 202 ? 12.82 -10.102 -5.602 1 77.19 202 THR B N 1
ATOM 3729 C CA . THR B 1 202 ? 14 -9.805 -4.801 1 77.19 202 THR B CA 1
ATOM 3730 C C . THR B 1 202 ? 14.539 -11.062 -4.137 1 77.19 202 THR B C 1
ATOM 3732 O O . THR B 1 202 ? 15.672 -11.086 -3.666 1 77.19 202 THR B O 1
ATOM 3735 N N . TYR B 1 203 ? 13.852 -11.992 -4.133 1 74.06 203 TYR B N 1
ATOM 3736 C CA . TYR B 1 203 ? 14.266 -13.195 -3.422 1 74.06 203 TYR B CA 1
ATOM 3737 C C . TYR B 1 203 ? 15.391 -13.906 -4.16 1 74.06 203 TYR B C 1
ATOM 3739 O O . TYR B 1 203 ? 16.109 -14.719 -3.576 1 74.06 203 TYR B O 1
ATOM 3747 N N . ASN B 1 204 ? 15.508 -13.531 -5.395 1 71.69 204 ASN B N 1
ATOM 3748 C CA . ASN B 1 204 ? 16.562 -14.133 -6.211 1 71.69 204 ASN B CA 1
ATOM 3749 C C . ASN B 1 204 ? 17.922 -13.539 -5.891 1 71.69 204 ASN B C 1
ATOM 3751 O O . ASN B 1 204 ? 18.953 -14.164 -6.16 1 71.69 204 ASN B O 1
ATOM 3755 N N . TYR B 1 205 ? 17.938 -12.367 -5.336 1 79.44 205 TYR B N 1
ATOM 3756 C CA . TYR B 1 205 ? 19.234 -11.742 -5.094 1 79.44 205 TYR B CA 1
ATOM 3757 C C . TYR B 1 205 ? 19.281 -11.125 -3.701 1 79.44 205 TYR B C 1
ATOM 3759 O O . TYR B 1 205 ? 20.359 -10.758 -3.223 1 79.44 205 TYR B O 1
ATOM 3767 N N . LEU B 1 206 ? 18.188 -11.031 -3.021 1 86.06 206 LEU B N 1
ATOM 3768 C CA . LEU B 1 206 ? 18.141 -10.633 -1.62 1 86.06 206 LEU B CA 1
ATOM 3769 C C . LEU B 1 206 ? 17.391 -11.664 -0.785 1 86.06 206 LEU B C 1
ATOM 3771 O O . LEU B 1 206 ? 16.688 -11.305 0.169 1 86.06 206 LEU B O 1
ATOM 3775 N N . GLY B 1 207 ? 17.547 -12.875 -1.191 1 85 207 GLY B N 1
ATOM 3776 C CA . GLY B 1 207 ? 16.812 -13.953 -0.563 1 85 207 GLY B CA 1
ATOM 3777 C C . GLY B 1 207 ? 17.109 -14.102 0.918 1 85 207 GLY B C 1
ATOM 3778 O O . GLY B 1 207 ? 16.188 -14.289 1.724 1 85 207 GLY B O 1
ATOM 3779 N N . LYS B 1 208 ? 18.344 -14.008 1.281 1 86.75 208 LYS B N 1
ATOM 3780 C CA . LYS B 1 208 ? 18.719 -14.172 2.68 1 86.75 208 LYS B CA 1
ATOM 3781 C C . LYS B 1 208 ? 18.062 -13.117 3.564 1 86.75 208 LYS B C 1
ATOM 3783 O O . LYS B 1 208 ? 17.5 -13.445 4.609 1 86.75 208 LYS B O 1
ATOM 3788 N N . LYS B 1 209 ? 18.109 -11.883 3.145 1 90.88 209 LYS B N 1
ATOM 3789 C CA . LYS B 1 209 ? 17.531 -10.797 3.93 1 90.88 209 LYS B CA 1
ATOM 3790 C C . LYS B 1 209 ? 16.016 -10.938 4.043 1 90.88 209 LYS B C 1
ATOM 3792 O O . LYS B 1 209 ? 15.438 -10.68 5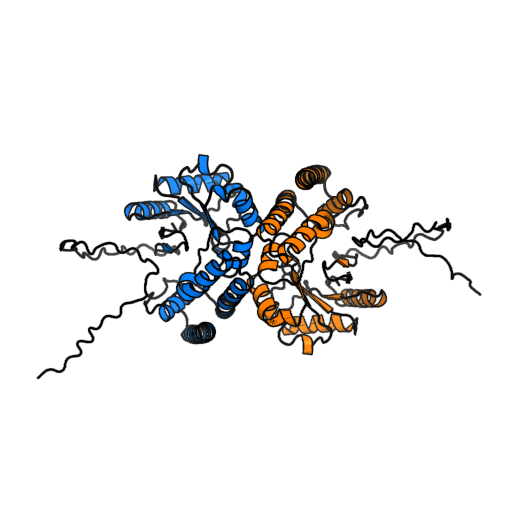.098 1 90.88 209 LYS B O 1
ATOM 3797 N N . ASN B 1 210 ? 15.406 -11.328 3.008 1 90 210 ASN B N 1
ATOM 3798 C CA . ASN B 1 210 ? 13.961 -11.539 3.041 1 90 210 ASN B CA 1
ATOM 3799 C C . ASN B 1 210 ? 13.586 -12.703 3.953 1 90 210 ASN B C 1
ATOM 3801 O O . ASN B 1 210 ? 12.602 -12.625 4.688 1 90 210 ASN B O 1
ATOM 3805 N N . ASN B 1 211 ? 14.391 -13.766 3.9 1 89.38 211 ASN B N 1
ATOM 3806 C CA . ASN B 1 211 ? 14.141 -14.898 4.793 1 89.38 211 ASN B CA 1
ATOM 3807 C C . ASN B 1 211 ? 14.305 -14.5 6.258 1 89.38 211 ASN B C 1
ATOM 3809 O O . ASN B 1 211 ? 13.523 -14.922 7.109 1 89.38 211 ASN B O 1
ATOM 3813 N N . LEU B 1 212 ? 15.289 -13.773 6.473 1 92.69 212 LEU B N 1
ATOM 3814 C CA . LEU B 1 212 ? 15.508 -13.289 7.836 1 92.69 212 LEU B CA 1
ATOM 3815 C C . LEU B 1 212 ? 14.352 -12.406 8.289 1 92.69 212 LEU B C 1
ATOM 3817 O O . LEU B 1 212 ? 13.969 -12.438 9.461 1 92.69 212 LEU B O 1
ATOM 3821 N N . MET B 1 213 ? 13.805 -11.656 7.383 1 93.81 213 MET B N 1
ATOM 3822 C CA . MET B 1 213 ? 12.633 -10.844 7.699 1 93.81 213 MET B CA 1
ATOM 3823 C C . MET B 1 213 ? 11.445 -11.719 8.07 1 93.81 213 MET B C 1
ATOM 3825 O O . MET B 1 213 ? 10.773 -11.469 9.07 1 93.81 213 MET B O 1
ATOM 3829 N N . LEU B 1 214 ? 11.242 -12.742 7.305 1 92.94 214 LEU B N 1
ATOM 3830 C CA . LEU B 1 214 ? 10.133 -13.664 7.559 1 92.94 214 LEU B CA 1
ATOM 3831 C C . LEU B 1 214 ? 10.305 -14.352 8.906 1 92.94 214 LEU B C 1
ATOM 3833 O O . LEU B 1 214 ? 9.344 -14.5 9.656 1 92.94 214 LEU B O 1
ATOM 3837 N N . GLU B 1 215 ? 11.531 -14.727 9.164 1 93.75 215 GLU B N 1
ATOM 3838 C CA . GLU B 1 215 ? 11.828 -15.375 10.438 1 93.75 215 GLU B CA 1
ATOM 3839 C C . GLU B 1 215 ? 11.609 -14.422 11.609 1 93.75 215 GLU B C 1
ATOM 3841 O O . GLU B 1 215 ? 11.016 -14.797 12.617 1 93.75 215 GLU B O 1
ATOM 3846 N N . ALA B 1 216 ? 12.086 -13.273 11.477 1 96.5 216 ALA B N 1
ATOM 3847 C CA . ALA B 1 216 ? 11.906 -12.273 12.531 1 96.5 216 ALA B CA 1
ATOM 3848 C C . ALA B 1 216 ? 10.422 -12.008 12.789 1 96.5 216 ALA B C 1
ATOM 3850 O O . ALA B 1 216 ? 9.992 -11.93 13.945 1 96.5 216 ALA B O 1
ATOM 3851 N N . PHE B 1 217 ? 9.688 -11.898 11.75 1 95.69 217 PHE B N 1
ATOM 3852 C CA . PHE B 1 217 ? 8.258 -11.664 11.891 1 95.69 217 PHE B CA 1
ATOM 3853 C C . PHE B 1 217 ? 7.57 -12.836 12.57 1 95.69 217 PHE B C 1
ATOM 3855 O O . PHE B 1 217 ? 6.723 -12.648 13.445 1 95.69 217 PHE B O 1
ATOM 3862 N N . ALA B 1 218 ? 7.922 -13.992 12.195 1 93.81 218 ALA B N 1
ATOM 3863 C CA . ALA B 1 218 ? 7.348 -15.195 12.781 1 93.81 218 ALA B CA 1
ATOM 3864 C C . ALA B 1 218 ? 7.629 -15.258 14.281 1 93.81 218 ALA B C 1
ATOM 3866 O O . ALA B 1 218 ? 6.801 -15.75 15.055 1 93.81 218 ALA B O 1
ATOM 3867 N N . LYS B 1 219 ? 8.734 -14.758 14.648 1 94.56 219 LYS B N 1
ATOM 3868 C CA . LYS B 1 219 ? 9.125 -14.727 16.047 1 94.56 219 LYS B CA 1
ATOM 3869 C C . LYS B 1 219 ? 8.555 -13.492 16.75 1 94.56 219 LYS B C 1
ATOM 3871 O O . LYS B 1 219 ? 8.914 -13.203 17.891 1 94.56 219 LYS B O 1
ATOM 3876 N N . GLN B 1 220 ? 7.859 -12.742 16.062 1 93.06 220 GLN B N 1
ATOM 3877 C CA . GLN B 1 220 ? 7.18 -11.555 16.562 1 93.06 220 GLN B CA 1
ATOM 3878 C C . GLN B 1 220 ? 8.18 -10.469 16.953 1 93.06 220 GLN B C 1
ATOM 3880 O O . GLN B 1 220 ? 7.941 -9.695 17.875 1 93.06 220 GLN B O 1
ATOM 3885 N N . ASP B 1 221 ? 9.305 -10.523 16.312 1 95.38 221 ASP B N 1
ATOM 3886 C CA . ASP B 1 221 ? 10.273 -9.445 16.422 1 95.38 221 ASP B CA 1
ATOM 3887 C C . ASP B 1 221 ? 10.07 -8.406 15.328 1 95.38 221 ASP B C 1
ATOM 3889 O O . ASP B 1 221 ? 10.812 -8.383 14.344 1 95.38 221 ASP B O 1
ATOM 3893 N N . LEU B 1 222 ? 9.203 -7.512 15.562 1 95.44 222 LEU B N 1
ATOM 3894 C CA . LEU B 1 222 ? 8.805 -6.547 14.547 1 95.44 222 LEU B CA 1
ATOM 3895 C C . LEU B 1 222 ? 9.93 -5.559 14.258 1 95.44 222 LEU B C 1
ATOM 3897 O O . LEU B 1 222 ? 10.117 -5.141 13.109 1 95.44 222 LEU B O 1
ATOM 3901 N N . ALA B 1 223 ? 10.609 -5.219 15.273 1 95.19 223 ALA B N 1
ATOM 3902 C CA . ALA B 1 223 ? 11.703 -4.262 15.086 1 95.19 223 ALA B CA 1
ATOM 3903 C C . ALA B 1 223 ? 12.758 -4.812 14.133 1 95.19 223 ALA B C 1
ATOM 3905 O O . ALA B 1 223 ? 13.211 -4.109 13.227 1 95.19 223 ALA B O 1
ATOM 3906 N N . LEU B 1 224 ? 13.102 -6.031 14.359 1 96.62 224 LEU B N 1
ATOM 3907 C CA . LEU B 1 224 ? 14.094 -6.66 13.492 1 96.62 224 LEU B CA 1
ATOM 3908 C C . LEU B 1 224 ? 13.539 -6.855 12.086 1 96.62 224 LEU B C 1
ATOM 3910 O O . LEU B 1 224 ? 14.242 -6.629 11.102 1 96.62 224 LEU B O 1
ATOM 3914 N N . ALA B 1 225 ? 12.305 -7.27 11.93 1 96.88 225 ALA B N 1
ATOM 3915 C CA . ALA B 1 225 ? 11.664 -7.398 10.625 1 96.88 225 ALA B CA 1
ATOM 3916 C C . ALA B 1 225 ? 11.672 -6.066 9.875 1 96.88 225 ALA B C 1
ATOM 3918 O O . ALA B 1 225 ? 11.914 -6.027 8.672 1 96.88 225 ALA B O 1
ATOM 3919 N N . GLN B 1 226 ? 11.422 -5.023 10.617 1 96.94 226 GLN B N 1
ATOM 3920 C CA . GLN B 1 226 ? 11.414 -3.678 10.047 1 96.94 226 GLN B CA 1
ATOM 3921 C C . GLN B 1 226 ? 12.781 -3.309 9.484 1 96.94 226 GLN B C 1
ATOM 3923 O O . GLN B 1 226 ? 12.883 -2.727 8.398 1 96.94 226 GLN B O 1
ATOM 3928 N N . ARG B 1 227 ? 13.789 -3.689 10.188 1 96.31 227 ARG B N 1
ATOM 3929 C CA . ARG B 1 227 ? 15.141 -3.387 9.734 1 96.31 227 ARG B CA 1
ATOM 3930 C C . ARG B 1 227 ? 15.445 -4.086 8.414 1 96.31 227 ARG B C 1
ATOM 3932 O O . ARG B 1 227 ? 16.078 -3.5 7.527 1 96.31 227 ARG B O 1
ATOM 3939 N N . TYR B 1 228 ? 15.031 -5.273 8.32 1 95.56 228 TYR B N 1
ATOM 3940 C CA . TYR B 1 228 ? 15.258 -6 7.078 1 95.56 228 TYR B CA 1
ATOM 3941 C C . TYR B 1 228 ? 14.43 -5.41 5.941 1 95.56 228 TYR B C 1
ATOM 3943 O O . TYR B 1 228 ? 14.891 -5.348 4.801 1 95.56 228 TYR B O 1
ATOM 3951 N N . GLN B 1 229 ? 13.172 -5.02 6.211 1 96.56 229 GLN B N 1
ATOM 3952 C CA . GLN B 1 229 ? 12.359 -4.336 5.207 1 96.56 229 GLN B CA 1
ATOM 3953 C C . GLN B 1 229 ? 13.047 -3.059 4.723 1 96.56 229 GLN B C 1
ATOM 3955 O O . GLN B 1 229 ? 13.039 -2.758 3.529 1 96.56 229 GLN B O 1
ATOM 3960 N N . PHE B 1 230 ? 13.648 -2.334 5.695 1 97 230 PHE B N 1
ATOM 3961 C CA . PHE B 1 230 ? 14.367 -1.112 5.34 1 97 230 PHE B CA 1
ATOM 3962 C C . PHE B 1 230 ? 15.555 -1.422 4.441 1 97 230 PHE B C 1
ATOM 3964 O O . PHE B 1 230 ? 15.781 -0.729 3.445 1 97 230 PHE B O 1
ATOM 3971 N N . CYS B 1 231 ? 16.203 -2.443 4.777 1 94.88 231 CYS B N 1
ATOM 3972 C CA . CYS B 1 231 ? 17.406 -2.826 4.027 1 94.88 231 CYS B CA 1
ATOM 3973 C C . CYS B 1 231 ? 17.047 -3.197 2.592 1 94.88 231 CYS B C 1
ATOM 3975 O O . CYS B 1 231 ? 17.625 -2.658 1.648 1 94.88 231 CYS B O 1
ATOM 3977 N N . THR B 1 232 ? 16.125 -4.062 2.406 1 93.81 232 THR B N 1
ATOM 3978 C CA . THR B 1 232 ? 15.734 -4.473 1.064 1 93.81 232 THR B CA 1
ATOM 3979 C C . THR B 1 232 ? 15.102 -3.307 0.308 1 93.81 232 THR B C 1
ATOM 3981 O O . THR B 1 232 ? 15.328 -3.139 -0.891 1 93.81 232 THR B O 1
ATOM 3984 N N . GLY B 1 233 ? 14.328 -2.494 1.028 1 95.44 233 GLY B N 1
ATOM 3985 C CA . GLY B 1 233 ? 13.695 -1.336 0.419 1 95.44 233 GLY B CA 1
ATOM 3986 C C . GLY B 1 233 ? 14.688 -0.295 -0.063 1 95.44 233 GLY B C 1
ATOM 3987 O O . GLY B 1 233 ? 14.461 0.365 -1.079 1 95.44 233 GLY B O 1
ATOM 3988 N N . GLU B 1 234 ? 15.719 -0.167 0.668 1 95.62 234 GLU B N 1
ATOM 3989 C CA . GLU B 1 234 ? 16.75 0.781 0.277 1 95.62 234 GLU B CA 1
ATOM 3990 C C . GLU B 1 234 ? 17.359 0.407 -1.072 1 95.62 234 GLU B C 1
ATOM 3992 O O . GLU B 1 234 ? 17.578 1.273 -1.923 1 95.62 234 GLU B O 1
ATOM 3997 N N . PHE B 1 235 ? 17.656 -0.798 -1.256 1 95.56 235 PHE B N 1
ATOM 3998 C CA . PHE B 1 235 ? 18.188 -1.253 -2.535 1 95.56 235 PHE B CA 1
ATOM 3999 C C . PHE B 1 235 ? 17.188 -1.003 -3.656 1 95.56 235 PHE B C 1
ATOM 4001 O O . PHE B 1 235 ? 17.547 -0.453 -4.703 1 95.56 235 PHE B O 1
ATOM 4008 N N . LEU B 1 236 ? 15.938 -1.423 -3.396 1 94.75 236 LEU B N 1
ATOM 4009 C CA . LEU B 1 236 ? 14.906 -1.293 -4.414 1 94.75 236 LEU B CA 1
ATOM 4010 C C . LEU B 1 236 ? 14.664 0.172 -4.766 1 94.75 236 LEU B C 1
ATOM 4012 O O . LEU B 1 236 ? 14.523 0.519 -5.941 1 94.75 236 LEU B O 1
ATOM 4016 N N . SER B 1 237 ? 14.656 0.981 -3.721 1 95.12 237 SER B N 1
ATOM 4017 C CA . SER B 1 237 ? 14.484 2.41 -3.961 1 95.12 237 SER B CA 1
ATOM 4018 C C . SER B 1 237 ? 15.594 2.953 -4.863 1 95.12 237 SER B C 1
ATOM 4020 O O . SER B 1 237 ? 15.328 3.754 -5.762 1 95.12 237 SER B O 1
ATOM 4022 N N . PHE B 1 238 ? 16.781 2.525 -4.684 1 95.25 238 PHE B N 1
ATOM 4023 C CA . PHE B 1 238 ? 17.953 2.975 -5.434 1 95.25 238 PHE B CA 1
ATOM 4024 C C . PHE B 1 238 ? 17.859 2.535 -6.891 1 95.25 238 PHE B C 1
ATOM 4026 O O . PHE B 1 238 ? 18 3.354 -7.801 1 95.25 238 PHE B O 1
ATOM 4033 N N . VAL B 1 239 ? 17.547 1.295 -7.09 1 94.69 239 VAL B N 1
ATOM 4034 C CA . VAL B 1 239 ? 17.578 0.779 -8.453 1 94.69 239 VAL B CA 1
ATOM 4035 C C . VAL B 1 239 ? 16.344 1.241 -9.211 1 94.69 239 VAL B C 1
ATOM 4037 O O . VAL B 1 239 ? 16.375 1.419 -10.43 1 94.69 239 VAL B O 1
ATOM 4040 N N . PHE B 1 240 ? 15.227 1.454 -8.508 1 93.31 240 PHE B N 1
ATOM 4041 C CA . PHE B 1 240 ? 14.039 1.995 -9.156 1 93.31 240 PHE B CA 1
ATOM 4042 C C . PHE B 1 240 ? 14.328 3.373 -9.742 1 93.31 240 PHE B C 1
ATOM 4044 O O . PHE B 1 240 ? 13.875 3.689 -10.852 1 93.31 240 PHE B O 1
ATOM 4051 N N . LYS B 1 241 ? 15.109 4.098 -9.047 1 91.69 241 LYS B N 1
ATOM 4052 C CA . LYS B 1 241 ? 15.469 5.438 -9.508 1 91.69 241 LYS B CA 1
ATOM 4053 C C . LYS B 1 241 ? 16.312 5.371 -10.773 1 91.69 241 LYS B C 1
ATOM 4055 O O . LYS B 1 241 ? 16.297 6.289 -11.594 1 91.69 241 LYS B O 1
ATOM 4060 N N . LEU B 1 242 ? 17.016 4.266 -10.945 1 93.88 242 LEU B N 1
ATOM 4061 C CA . LEU B 1 242 ? 17.906 4.094 -12.094 1 93.88 242 LEU B CA 1
ATOM 4062 C C . LEU B 1 242 ? 17.172 3.453 -13.258 1 93.88 242 LEU B C 1
ATOM 4064 O O . LEU B 1 242 ? 17.734 3.32 -14.352 1 93.88 242 LEU B O 1
ATOM 4068 N N . GLY B 1 243 ? 15.938 3.066 -13.039 1 90.94 243 GLY B N 1
ATOM 4069 C CA . GLY B 1 243 ? 15.219 2.293 -14.039 1 90.94 243 GLY B CA 1
ATOM 4070 C C . GLY B 1 243 ? 15.438 0.797 -13.906 1 90.94 243 GLY B C 1
ATOM 4071 O O . GLY B 1 243 ? 16.406 0.254 -14.445 1 90.94 243 GLY B O 1
ATOM 4072 N N . PHE B 1 244 ? 14.484 0.169 -13.305 1 90.12 244 PHE B N 1
ATOM 4073 C CA . PHE B 1 244 ? 14.641 -1.236 -12.953 1 90.12 244 PHE B CA 1
ATOM 4074 C C . PHE B 1 244 ? 13.586 -2.092 -13.648 1 90.12 244 PHE B C 1
ATOM 4076 O O . PHE B 1 244 ? 12.422 -2.117 -13.234 1 90.12 244 PHE B O 1
ATOM 4083 N N . GLY B 1 245 ? 14.016 -2.752 -14.688 1 86.31 245 GLY B N 1
ATOM 4084 C CA . GLY B 1 245 ? 13.172 -3.666 -15.43 1 86.31 245 GLY B CA 1
ATOM 4085 C C . GLY B 1 245 ? 13.734 -5.07 -15.516 1 86.31 245 GLY B C 1
ATOM 4086 O O . GLY B 1 245 ? 14.578 -5.457 -14.703 1 86.31 245 GLY B O 1
ATOM 4087 N N . VAL B 1 246 ? 13.203 -5.77 -16.391 1 80.12 246 VAL B N 1
ATOM 4088 C CA . VAL B 1 246 ? 13.57 -7.172 -16.547 1 80.12 246 VAL B CA 1
ATOM 4089 C C . VAL B 1 246 ? 15.055 -7.289 -16.859 1 80.12 246 VAL B C 1
ATOM 4091 O O . VAL B 1 246 ? 15.766 -8.109 -16.266 1 80.12 246 VAL B O 1
ATOM 4094 N N . ALA B 1 247 ? 15.547 -6.457 -17.734 1 86.19 247 ALA B N 1
ATOM 4095 C CA . ALA B 1 247 ? 16.969 -6.48 -18.094 1 86.19 247 ALA B CA 1
ATOM 4096 C C . ALA B 1 247 ? 17.859 -6.191 -16.891 1 86.19 247 ALA B C 1
ATOM 4098 O O . ALA B 1 247 ? 18.859 -6.859 -16.688 1 86.19 247 ALA B O 1
ATOM 4099 N N . GLN B 1 248 ? 17.453 -5.258 -16.156 1 91.38 248 GLN B N 1
ATOM 4100 C CA . GLN B 1 248 ? 18.203 -4.863 -14.977 1 91.38 248 GLN B CA 1
ATOM 4101 C C . GLN B 1 248 ? 18.156 -5.941 -13.898 1 91.38 248 GLN B C 1
ATOM 4103 O O . GLN B 1 248 ? 19.141 -6.203 -13.219 1 91.38 248 GLN B O 1
ATOM 4108 N N . THR B 1 249 ? 17 -6.547 -13.789 1 87.25 249 THR B N 1
ATOM 4109 C CA . THR B 1 249 ? 16.859 -7.637 -12.828 1 87.25 249 THR B CA 1
ATOM 4110 C C . THR B 1 249 ? 17.781 -8.797 -13.188 1 87.25 249 THR B C 1
ATOM 4112 O O . THR B 1 249 ? 18.422 -9.383 -12.305 1 87.25 249 THR B O 1
ATOM 4115 N N . LYS B 1 250 ? 17.828 -9.102 -14.422 1 84.5 250 LYS B N 1
ATOM 4116 C CA . LYS B 1 250 ? 18.703 -10.164 -14.875 1 84.5 250 LYS B CA 1
ATOM 4117 C C . LYS B 1 250 ? 20.172 -9.844 -14.57 1 84.5 250 LYS B C 1
ATOM 4119 O O . LYS B 1 250 ? 20.938 -10.727 -14.156 1 84.5 250 LYS B O 1
ATOM 4124 N N . ALA B 1 251 ? 20.531 -8.672 -14.742 1 90.31 251 ALA B N 1
ATOM 4125 C CA . ALA B 1 251 ? 21.906 -8.25 -14.438 1 90.31 251 ALA B CA 1
ATOM 4126 C C . ALA B 1 251 ? 22.203 -8.398 -12.953 1 90.31 251 ALA B C 1
ATOM 4128 O O . ALA B 1 251 ? 23.266 -8.906 -12.578 1 90.31 251 ALA B O 1
ATOM 4129 N N . VAL B 1 252 ? 21.25 -7.992 -12.148 1 91.19 252 VAL B N 1
ATOM 4130 C CA . VAL B 1 252 ? 21.422 -8.078 -10.703 1 91.19 252 VAL B CA 1
ATOM 4131 C C . VAL B 1 252 ? 21.531 -9.547 -10.289 1 91.19 252 VAL B C 1
ATOM 4133 O O . VAL B 1 252 ? 22.391 -9.906 -9.492 1 91.19 252 VAL B O 1
ATOM 4136 N N . MET B 1 253 ? 20.703 -10.352 -10.898 1 86.56 253 MET B N 1
ATOM 4137 C CA . MET B 1 253 ? 20.734 -11.781 -10.594 1 86.56 253 MET B CA 1
ATOM 4138 C C . MET B 1 253 ? 22.062 -12.398 -11.008 1 86.56 253 MET B C 1
ATOM 4140 O O . MET B 1 253 ? 22.594 -13.25 -10.297 1 86.56 253 MET B O 1
ATOM 4144 N N . THR B 1 254 ? 22.531 -11.945 -12.07 1 86.62 254 THR B N 1
ATOM 4145 C CA . THR B 1 254 ? 23.766 -12.492 -12.594 1 86.62 254 THR B CA 1
ATOM 4146 C C . THR B 1 254 ? 24.938 -12.195 -11.648 1 86.62 254 THR B C 1
ATOM 4148 O O . THR B 1 254 ? 25.656 -13.109 -11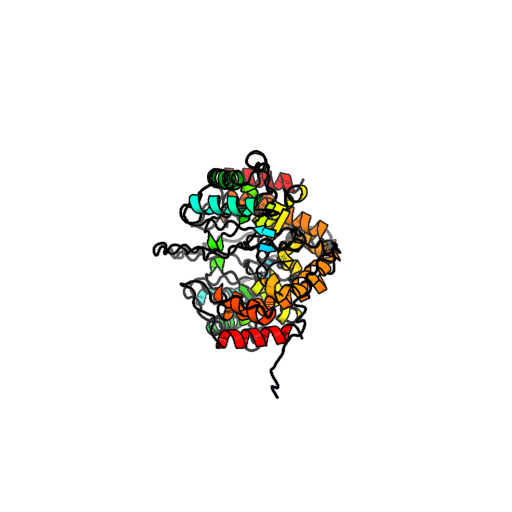.242 1 86.62 254 THR B O 1
ATOM 4151 N N . PHE B 1 255 ? 25.078 -10.984 -11.172 1 90.25 255 PHE B N 1
ATOM 4152 C CA . PHE B 1 255 ? 26.266 -10.68 -10.383 1 90.25 255 PHE B CA 1
ATOM 4153 C C . PHE B 1 255 ? 26.094 -11.133 -8.945 1 90.25 255 PHE B C 1
ATOM 4155 O O . PHE B 1 255 ? 27.078 -11.297 -8.219 1 90.25 255 PHE B O 1
ATOM 4162 N N . THR B 1 256 ? 24.906 -11.336 -8.492 1 87.62 256 THR B N 1
ATOM 4163 C CA . THR B 1 256 ? 24.703 -11.789 -7.125 1 87.62 256 THR B CA 1
ATOM 4164 C C . THR B 1 256 ? 24.828 -13.312 -7.035 1 87.62 256 THR B C 1
ATOM 4166 O O . THR B 1 256 ? 25.344 -13.836 -6.047 1 87.62 256 THR B O 1
ATOM 4169 N N . SER B 1 257 ? 24.359 -14.008 -8.055 1 80.5 257 SER B N 1
ATOM 4170 C CA . SER B 1 257 ? 24.344 -15.461 -8.023 1 80.5 257 SER B CA 1
ATOM 4171 C C . SER B 1 257 ? 25.609 -16.047 -8.656 1 80.5 257 SER B C 1
ATOM 4173 O O . SER B 1 257 ? 25.969 -17.188 -8.367 1 80.5 257 SER B O 1
ATOM 4175 N N . GLY B 1 258 ? 26.203 -15.367 -9.539 1 84.31 258 GLY B N 1
ATOM 4176 C CA . GLY B 1 258 ? 27.312 -15.883 -10.32 1 84.31 258 GLY B CA 1
ATOM 4177 C C . GLY B 1 258 ? 26.859 -16.672 -11.531 1 84.31 258 GLY B C 1
ATOM 4178 O O . GLY B 1 258 ? 27.688 -17.156 -12.312 1 84.31 258 GLY B O 1
ATOM 4179 N N . ILE B 1 259 ? 25.516 -16.797 -11.719 1 79.88 259 ILE B N 1
ATOM 4180 C CA . ILE B 1 259 ? 24.938 -17.531 -12.836 1 79.88 259 ILE B CA 1
ATOM 4181 C C . ILE B 1 259 ? 24.594 -16.562 -13.969 1 79.88 259 ILE B C 1
ATOM 4183 O O . ILE B 1 259 ? 23.828 -15.609 -13.773 1 79.88 259 ILE B O 1
ATOM 4187 N N . PRO B 1 260 ? 25.188 -16.766 -15.102 1 82.44 260 PRO B N 1
ATOM 4188 C CA . PRO B 1 260 ? 24.844 -15.891 -16.219 1 82.44 260 PRO B CA 1
ATOM 4189 C C . PRO B 1 260 ? 23.391 -16.062 -16.672 1 82.44 260 PRO B C 1
ATOM 4191 O O . PRO B 1 260 ? 23 -17.156 -17.109 1 82.44 260 PRO B O 1
ATOM 4194 N N . MET B 1 261 ? 22.578 -15.023 -16.641 1 78.38 261 MET B N 1
ATOM 4195 C CA . MET B 1 261 ? 21.172 -15.094 -16.984 1 78.38 261 MET B CA 1
ATOM 4196 C C . MET B 1 261 ? 20.953 -14.883 -18.484 1 78.38 261 MET B C 1
ATOM 4198 O O . MET B 1 261 ? 19.875 -15.125 -19 1 78.38 261 MET B O 1
ATOM 4202 N N . GLY B 1 262 ? 22.016 -14.492 -19.156 1 78.88 262 GLY B N 1
ATOM 4203 C CA . GLY B 1 262 ? 21.906 -14.234 -20.594 1 78.88 262 GLY B CA 1
ATOM 4204 C C . GLY B 1 262 ? 21.234 -12.906 -20.906 1 78.88 262 GLY B C 1
ATOM 4205 O O . GLY B 1 262 ? 20.75 -12.219 -20 1 78.88 262 GLY B O 1
ATOM 4206 N N . PRO B 1 263 ? 21.266 -12.5 -22.156 1 78.69 263 PRO B N 1
ATOM 4207 C CA . PRO B 1 263 ? 20.656 -11.227 -22.562 1 78.69 263 PRO B CA 1
ATOM 4208 C C . PRO B 1 263 ? 19.141 -11.266 -22.5 1 78.69 263 PRO B C 1
ATOM 4210 O O . PRO B 1 263 ? 18.531 -12.344 -22.609 1 78.69 263 PRO B O 1
ATOM 4213 N N . PRO B 1 264 ? 18.594 -10.117 -22.234 1 76.75 264 PRO B N 1
ATOM 4214 C CA . PRO B 1 264 ? 17.125 -10.086 -22.297 1 76.75 264 PRO B CA 1
ATOM 4215 C C . PRO B 1 264 ? 16.594 -10.328 -23.703 1 76.75 264 PRO B C 1
ATOM 4217 O O . PRO B 1 264 ? 17.312 -10.133 -24.688 1 76.75 264 PRO B O 1
ATOM 4220 N N . ARG B 1 265 ? 15.383 -10.82 -23.703 1 67.75 265 ARG B N 1
ATOM 4221 C CA . ARG B 1 265 ? 14.742 -10.992 -25 1 67.75 265 ARG B CA 1
ATOM 4222 C C . ARG B 1 265 ? 14.367 -9.641 -25.609 1 67.75 265 ARG B C 1
ATOM 4224 O O . ARG B 1 265 ? 13.945 -8.734 -24.891 1 67.75 265 ARG B O 1
ATOM 4231 N N . LEU B 1 266 ? 14.641 -9.617 -26.969 1 67.31 266 LEU B N 1
ATOM 4232 C CA . LEU B 1 266 ? 14.18 -8.406 -27.641 1 67.31 266 LEU B CA 1
ATOM 4233 C C . LEU B 1 266 ? 12.703 -8.156 -27.375 1 67.31 266 LEU B C 1
ATOM 4235 O O . LEU B 1 266 ? 11.938 -9.102 -27.188 1 67.31 266 LEU B O 1
ATOM 4239 N N . PRO B 1 267 ? 12.297 -7.004 -27.156 1 79.38 267 PRO B N 1
ATOM 4240 C CA . PRO B 1 267 ? 12.938 -5.727 -27.469 1 79.38 267 PRO B CA 1
ATOM 4241 C C . PRO B 1 267 ? 13.703 -5.145 -26.281 1 79.38 267 PRO B C 1
ATOM 4243 O O . PRO B 1 267 ? 14.234 -4.035 -26.375 1 79.38 267 PRO B O 1
ATOM 4246 N N . LEU B 1 268 ? 13.742 -5.867 -25.312 1 76.56 268 LEU B N 1
ATOM 4247 C CA . LEU B 1 268 ? 14.477 -5.348 -24.172 1 76.56 268 LEU B CA 1
ATOM 4248 C C . LEU B 1 268 ? 15.977 -5.336 -24.438 1 76.56 268 LEU B C 1
ATOM 4250 O O . LEU B 1 268 ? 16.516 -6.266 -25.047 1 76.56 268 LEU B O 1
ATOM 4254 N N . LEU B 1 269 ? 16.609 -4.238 -24.094 1 83.19 269 LEU B N 1
ATOM 4255 C CA . LEU B 1 269 ? 18.062 -4.109 -24.203 1 83.19 269 LEU B CA 1
ATOM 4256 C C . LEU B 1 269 ? 18.734 -4.457 -22.875 1 83.19 269 LEU B C 1
ATOM 4258 O O . LEU B 1 269 ? 18.094 -4.41 -21.828 1 83.19 269 LEU B O 1
ATOM 4262 N N . SER B 1 270 ? 19.953 -4.816 -23.062 1 88.19 270 SER B N 1
ATOM 4263 C CA . SER B 1 270 ? 20.719 -5.152 -21.875 1 88.19 270 SER B CA 1
ATOM 4264 C C . SER B 1 270 ? 20.891 -3.939 -20.969 1 88.19 270 SER B C 1
ATOM 4266 O O . SER B 1 270 ? 20.906 -2.801 -21.438 1 88.19 270 SER B O 1
ATOM 4268 N N . ALA B 1 271 ? 21.031 -4.262 -19.656 1 92.81 271 ALA B N 1
ATOM 4269 C CA . ALA B 1 271 ? 21.297 -3.211 -18.688 1 92.81 271 ALA B CA 1
ATOM 4270 C C . ALA B 1 271 ? 22.625 -2.508 -19 1 92.81 271 ALA B C 1
ATOM 4272 O O . ALA B 1 271 ? 23.594 -3.148 -19.406 1 92.81 271 ALA B O 1
ATOM 4273 N N . SER B 1 272 ? 22.672 -1.296 -18.797 1 94.06 272 SER B N 1
ATOM 4274 C CA . SER B 1 272 ? 23.891 -0.525 -19.031 1 94.06 272 SER B CA 1
ATOM 4275 C C . SER B 1 272 ? 24.984 -0.884 -18.031 1 94.06 272 SER B C 1
ATOM 4277 O O . SER B 1 272 ? 24.688 -1.326 -16.922 1 94.06 272 SER B O 1
ATOM 4279 N N . VAL B 1 273 ? 26.172 -0.673 -18.5 1 94.44 273 VAL B N 1
ATOM 4280 C CA . VAL B 1 273 ? 27.328 -0.888 -17.625 1 94.44 273 VAL B CA 1
ATOM 4281 C C . VAL B 1 273 ? 27.234 0.035 -16.422 1 94.44 273 VAL B C 1
ATOM 4283 O O . VAL B 1 273 ? 27.547 -0.37 -15.297 1 94.44 273 VAL B O 1
ATOM 4286 N N . ASP B 1 274 ? 26.781 1.183 -16.656 1 96.25 274 ASP B N 1
ATOM 4287 C CA . ASP B 1 274 ? 26.625 2.16 -15.586 1 96.25 274 ASP B CA 1
ATOM 4288 C C . ASP B 1 274 ? 25.656 1.66 -14.523 1 96.25 274 ASP B C 1
ATOM 4290 O O . ASP B 1 274 ? 25.938 1.741 -13.328 1 96.25 274 ASP B O 1
ATOM 4294 N N . PHE B 1 275 ? 24.578 1.174 -14.961 1 96.31 275 PHE B N 1
ATOM 4295 C CA . PHE B 1 275 ? 23.609 0.617 -14.039 1 96.31 275 PHE B CA 1
ATOM 4296 C C . PHE B 1 275 ? 24.219 -0.509 -13.211 1 96.31 275 PHE B C 1
ATOM 4298 O O . PHE B 1 275 ? 24.062 -0.551 -11.992 1 96.31 275 PHE B O 1
ATOM 4305 N N . ILE B 1 276 ? 24.891 -1.378 -13.883 1 95.69 276 ILE B N 1
ATOM 4306 C CA . ILE B 1 276 ? 25.438 -2.566 -13.234 1 95.69 276 ILE B CA 1
ATOM 4307 C C . ILE B 1 276 ? 26.453 -2.156 -12.164 1 95.69 276 ILE B C 1
ATOM 4309 O O . ILE B 1 276 ? 26.422 -2.678 -11.047 1 95.69 276 ILE B O 1
ATOM 4313 N N . GLU B 1 277 ? 27.234 -1.25 -12.453 1 96.44 277 GLU B N 1
ATOM 4314 C CA . GLU B 1 277 ? 28.234 -0.791 -11.5 1 96.44 277 GLU B CA 1
ATOM 4315 C C . GLU B 1 277 ? 27.594 -0.138 -10.281 1 96.44 277 GLU B C 1
ATOM 4317 O O . GLU B 1 277 ? 27.984 -0.407 -9.141 1 96.44 277 GLU B O 1
ATOM 4322 N N . LYS B 1 278 ? 26.672 0.66 -10.547 1 96.94 278 LYS B N 1
ATOM 4323 C CA . LYS B 1 278 ? 25.969 1.348 -9.461 1 96.94 278 LYS B CA 1
ATOM 4324 C C . LYS B 1 278 ? 25.203 0.361 -8.586 1 96.94 278 LYS B C 1
ATOM 4326 O O . LYS B 1 278 ? 25.234 0.457 -7.355 1 96.94 278 LYS B O 1
ATOM 4331 N N . ALA B 1 279 ? 24.516 -0.545 -9.227 1 95.75 279 ALA B N 1
ATOM 4332 C CA . ALA B 1 279 ? 23.734 -1.545 -8.5 1 95.75 279 ALA B CA 1
ATOM 4333 C C . ALA B 1 279 ? 24.641 -2.439 -7.66 1 95.75 279 ALA B C 1
ATOM 4335 O O . ALA B 1 279 ? 24.312 -2.77 -6.52 1 95.75 279 ALA B O 1
ATOM 4336 N N . LYS B 1 280 ? 25.766 -2.779 -8.234 1 94.94 280 LYS B N 1
ATOM 4337 C CA . LYS B 1 280 ? 26.719 -3.605 -7.516 1 94.94 280 LYS B CA 1
ATOM 4338 C C . LYS B 1 280 ? 27.25 -2.887 -6.277 1 94.94 280 LYS B C 1
ATOM 4340 O O . LYS B 1 280 ? 27.328 -3.477 -5.199 1 94.94 280 LYS B O 1
ATOM 4345 N N . ALA B 1 281 ? 27.594 -1.716 -6.48 1 95.81 281 ALA B N 1
ATOM 4346 C CA . ALA B 1 281 ? 28.094 -0.918 -5.371 1 95.81 281 ALA B CA 1
ATOM 4347 C C . ALA B 1 281 ? 27.047 -0.784 -4.266 1 95.81 281 ALA B C 1
ATOM 4349 O O . ALA B 1 281 ? 27.375 -0.894 -3.082 1 95.81 281 ALA B O 1
ATOM 4350 N N . LYS B 1 282 ? 25.859 -0.541 -4.656 1 95.38 282 LYS B N 1
ATOM 4351 C CA . LYS B 1 282 ? 24.781 -0.398 -3.682 1 95.38 282 LYS B CA 1
ATOM 4352 C C . LYS B 1 282 ? 24.531 -1.705 -2.93 1 95.38 282 LYS B C 1
ATOM 4354 O O . LYS B 1 282 ? 24.359 -1.701 -1.709 1 95.38 282 LYS B O 1
ATOM 4359 N N . MET B 1 283 ? 24.562 -2.814 -3.65 1 93.44 283 MET B N 1
ATOM 4360 C CA . MET B 1 283 ? 24.375 -4.129 -3.039 1 93.44 283 MET B CA 1
ATOM 4361 C C . MET B 1 283 ? 25.469 -4.41 -2.012 1 93.44 283 MET B C 1
ATOM 4363 O O . MET B 1 283 ? 25.188 -4.883 -0.911 1 93.44 283 MET B O 1
ATOM 4367 N N . GLU B 1 284 ? 26.641 -4.078 -2.326 1 92.25 284 GLU B N 1
ATOM 4368 C CA . GLU B 1 284 ? 27.781 -4.297 -1.434 1 92.25 284 GLU B CA 1
ATOM 4369 C C . GLU B 1 284 ? 27.656 -3.449 -0.171 1 92.25 284 GLU B C 1
ATOM 4371 O O . GLU B 1 284 ? 28.047 -3.883 0.915 1 92.25 284 GLU B O 1
ATOM 4376 N N . SER B 1 285 ? 27.125 -2.303 -0.337 1 91.56 285 SER B N 1
ATOM 4377 C CA . SER B 1 285 ? 26.984 -1.403 0.803 1 91.56 285 SER B CA 1
ATOM 4378 C C . SER B 1 285 ? 25.938 -1.92 1.79 1 91.56 285 SER B C 1
ATOM 4380 O O . SER B 1 285 ? 25.938 -1.534 2.961 1 91.56 285 SER B O 1
ATOM 4382 N N . LEU B 1 286 ? 24.984 -2.725 1.366 1 87.5 286 LEU B N 1
ATOM 4383 C CA . LEU B 1 286 ? 23.891 -3.201 2.203 1 87.5 286 LEU B CA 1
ATOM 4384 C C . LEU B 1 286 ? 24.219 -4.566 2.799 1 87.5 286 LEU B C 1
ATOM 4386 O O . LEU B 1 286 ? 23.609 -4.977 3.793 1 87.5 286 LEU B O 1
ATOM 4390 N N . ILE B 1 287 ? 24.859 -5.457 2.049 1 72.75 287 ILE B N 1
ATOM 4391 C CA . ILE B 1 287 ? 25.219 -6.793 2.518 1 72.75 287 ILE B CA 1
ATOM 4392 C C . ILE B 1 287 ? 26.359 -6.703 3.52 1 72.75 287 ILE B C 1
ATOM 4394 O O . ILE B 1 287 ? 26.469 -7.535 4.422 1 72.75 287 ILE B O 1
ATOM 4398 N N . VAL B 1 288 ? 27.188 -5.57 3.537 1 50.09 288 VAL B N 1
ATOM 4399 C CA . VAL B 1 288 ? 28.266 -5.461 4.512 1 50.09 288 VAL B CA 1
ATOM 4400 C C . VAL B 1 288 ? 27.719 -4.969 5.848 1 50.09 288 VAL B C 1
ATOM 4402 O O . VAL B 1 288 ? 26.766 -4.176 5.879 1 50.09 288 VAL B O 1
#

Sequence (576 aa):
GRASAAVSEHVRPLQACSAIKRKPQRLEGAESDTRPVSLPRSRGGSAVCWPQGLTLQLHGIPKEIAGSHSSYNHSNDSRWAKHAAAIGASGIAGIAPFFFKPTNKDTLVAFLREVASEAPGIPFYYYHIPPLTGVKIRVEELLDGIKEQIPTFQGVKFSDTDLLDFAQCVKNNKEQFVLLYGVDEHLLSALAIGASGAVGSTYNYLGKKNNLMLEAFAKQDLALAQRYQFCTGEFLSFVFKLGFGVAQTKAVMTFTSGIPMGPPRLPLLSASVDFIEKAKAKMESLIVGRASAAVSEHVRPLQACSAIKRKPQRLEGAESDTRPVSLPRSRGGSAVCWPQGLTLQLHGIPKEIAGSHSSYNHSNDSRWAKHAAAIGASGIAGIAPFFFKPTNKDTLVAFLREVASEAPGIPFYYYHIPPLTGVKIRVEELLDGIKEQIPTFQGVKFSDTDLLDFAQCVKNNKEQFVLLYGVDEHLLSALAIGASGAVGSTYNYLGKKNNLMLEAFAKQDLALAQRYQFCTGEFLSFVFKLGFGVAQTKAVMTFTSGIPMGPPRLPLLSASVDFIEKAKAKMESLIV

Foldseek 3Di:
DDPDDPVPDDCVFDDDVDPPPDDPPPPDDPPPPPDPPPPPPDDDDPQPCPVDQPQFCFVVDNFREREQPPTQDLVRSLVSLLVCLVVPGQEYEYEAAQPDGDDALVVRLVSQLSSQVSRPPHAYEYEAACVVRVHDYQVLVNPVCSCVSPVSYAAYAAADPPVVSVLSCCVVDVVGHQYEYEPLLCQLVNVVSPHNGYTYLCCLQVVVLRVVLVVCVVVVNSVSNVVSSVLSNVLVVVLVVVPDDPQLSQLSNCVRRVDRPDGDDPPDGHDDPVSSVVSVVSVVVRVD/DDDPDDDDDDPPDPPDVPPDPDDDPPDDDPPDDDDDPPDDPDDDDPQPCPPDQPQFCFVVDNFREREQDPTQDLVRSLVSLLVCLVVPGQEYEYEAAQPDGDDALVVRLVSQLSSQVSRPPHAYEYEAACVVRVHDYQVLVNPVCSCVSPVSYAAYAAADPPVVSVLSCCVVDVVGHQYEYEPLLCQLVNVVSPHNGYTYLCCLQVVVLRVVLVVCVVVVNSVSNVVSSVLSNVLVVVLVVVPDDPQLSQLSNCVRVVDRSDGDDPPDGHDDPVSSVVSVVSVVVRVD

Solvent-accessible surface area (backbone atoms only — not comparable to full-atom values): 32928 Å² total; per-residue (Å²): 143,82,82,80,80,78,80,68,79,79,77,76,65,87,82,65,92,65,83,76,77,80,79,87,74,84,77,77,83,74,82,74,80,72,71,75,75,74,72,76,83,71,81,84,73,84,62,74,62,70,70,73,62,42,61,40,62,35,56,93,42,94,37,43,27,31,46,29,61,40,43,86,45,71,67,55,27,37,52,43,29,36,48,39,51,72,72,64,44,63,19,39,25,45,38,64,44,49,75,73,56,56,87,45,61,67,55,42,47,54,52,50,35,55,47,44,61,47,26,73,91,37,37,27,26,39,41,47,38,32,92,78,34,67,49,79,73,56,58,42,65,49,58,61,66,36,51,81,71,28,72,43,56,42,33,36,41,37,37,60,79,59,51,50,48,49,37,49,33,34,73,74,32,54,91,74,33,49,40,26,39,31,41,65,63,43,44,66,29,41,46,58,60,52,40,70,36,46,33,48,75,55,51,71,62,43,33,67,53,52,50,50,21,53,50,26,45,75,70,65,33,53,69,60,19,35,51,35,50,48,52,55,32,50,54,50,54,54,42,51,74,71,60,66,48,70,32,37,49,39,52,50,36,18,74,64,67,71,49,82,68,66,77,44,62,82,87,50,56,65,56,49,68,67,56,51,54,52,52,49,53,53,50,52,64,67,78,99,142,83,81,86,72,79,92,92,81,67,89,66,69,76,82,51,94,61,86,73,78,80,74,86,76,84,80,77,83,76,82,81,75,92,81,84,77,75,73,79,83,74,82,84,72,85,60,74,60,72,70,73,62,45,59,41,62,34,54,94,43,94,38,42,26,31,46,30,63,41,43,86,46,71,66,53,27,38,51,42,29,36,47,39,51,72,72,64,42,62,19,41,24,44,40,66,43,48,74,73,56,58,87,45,61,67,54,42,49,54,51,51,35,54,48,44,61,46,26,72,91,38,38,26,27,41,40,45,38,32,91,78,33,69,49,77,75,55,58,43,64,49,57,63,66,36,51,82,70,30,72,45,56,41,32,35,41,38,38,59,80,59,50,50,48,50,38,49,33,34,75,74,32,54,92,75,33,48,40,26,37,31,40,64,63,43,43,64,31,41,45,59,60,53,40,70,36,45,34,49,77,55,50,70,65,43,35,67,54,52,50,51,22,54,51,26,44,75,69,67,33,52,71,60,18,36,51,36,49,47,53,56,32,50,54,49,56,54,42,52,74,71,60,66,48,71,31,38,48,40,52,51,34,19,75,65,66,70,49,84,66,68,76,46,63,82,88,48,58,67,56,49,70,66,55,51,52,52,51,48,51,53,49,52,64,66,78,100

Nearest PDB structures (foldseek):
  6arh-assembly1_C  TM=9.683E-01  e=2.049E-26  Homo sapiens
  3n2x-assembly1_C  TM=8.854E-01  e=7.604E-13  Escherichia coli K-12
  3pb0-assembly4_D  TM=8.881E-01  e=6.177E-11  Thermotoga maritima
  7loy-assembly1_B  TM=8.784E-01  e=7.436E-10  Candidatus Liberibacter solanacearum
  2hmc-assembly1_A  TM=7.623E-01  e=2.107E-09  Agrobacterium fabrum str. C58

InterPro domains:
  IPR002220 DapA-like [PF00701] (73-282)
  IPR002220 DapA-like [PTHR12128] (65-286)
  IPR002220 DapA-like [SM01130] (33-287)
  IPR013785 Aldolase-type TIM barrel [G3DSA:3.20.20.70] (65-288)

Organism: Chrysemys picta bellii (NCBI:txid8478)